Protein AF-0000000071819278 (afdb_homodimer)

Organism: Haloferax volcanii (strain ATCC 29605 / DSM 3757 / JCM 8879 / NBRC 14742 / NCIMB 2012 / VKM B-1768 / DS2) (NCBI:txid309800)

Solvent-accessible surface area (backbone atoms only — not comparable to full-atom values): 33261 Å² total; per-residue (Å²): 121,82,44,78,39,54,29,40,61,48,95,86,68,42,40,32,36,62,52,64,55,68,59,30,60,76,63,69,53,45,71,64,34,45,31,32,37,40,76,54,88,80,28,34,34,38,30,66,63,61,80,89,67,80,40,71,39,75,44,81,44,71,88,44,48,67,70,58,36,36,48,50,54,52,40,48,54,33,45,52,38,37,28,40,34,42,32,28,93,63,59,48,73,66,46,52,52,39,51,49,52,44,38,70,56,38,80,44,46,41,80,74,44,79,57,63,36,37,39,32,32,34,49,69,66,54,59,70,72,53,49,62,67,55,46,43,51,50,32,48,54,51,22,52,50,27,38,52,42,17,53,48,16,44,73,66,67,33,59,66,50,14,52,49,32,48,56,51,39,53,57,38,51,25,43,44,48,50,41,49,17,54,43,48,37,34,47,73,34,67,65,47,24,57,57,62,71,46,58,51,59,57,44,48,44,48,45,54,37,36,51,34,34,43,49,31,26,52,36,18,29,49,36,12,58,53,47,68,67,56,88,64,85,67,58,65,70,58,44,51,52,51,50,52,52,41,54,54,23,51,50,18,34,48,29,3,51,52,11,52,70,40,83,51,40,68,59,7,38,50,36,9,50,53,16,42,56,48,39,57,55,45,51,53,52,46,52,55,51,50,62,65,33,67,82,46,60,67,70,58,28,49,57,50,45,52,41,47,48,36,48,48,48,37,17,50,34,12,28,50,27,6,50,44,11,38,48,68,40,43,72,67,110,121,82,44,78,38,54,30,41,62,48,96,85,67,41,38,32,36,62,51,63,55,68,60,30,60,76,64,69,54,46,72,64,33,43,32,33,35,40,75,54,89,82,27,34,35,39,30,66,62,61,78,88,67,78,39,72,38,73,43,81,43,72,88,46,49,68,68,56,35,35,49,50,53,51,40,48,54,33,44,54,39,37,28,41,34,41,32,29,93,64,58,49,74,67,48,50,50,40,50,51,54,44,39,70,56,39,81,45,48,42,80,74,43,78,57,63,37,37,37,33,33,34,49,68,66,54,59,71,72,53,50,64,66,55,46,43,52,50,32,49,53,52,22,53,49,28,37,51,41,18,53,49,16,42,71,66,67,34,58,66,50,14,52,48,30,48,57,51,39,53,56,39,50,26,43,45,49,49,40,48,16,54,45,49,35,35,48,72,33,66,64,47,24,58,56,63,70,48,58,52,60,58,44,48,46,50,44,54,36,36,52,34,36,44,49,31,25,51,35,17,29,50,36,12,58,54,46,67,69,56,87,65,84,67,57,67,69,58,46,51,51,53,50,52,52,42,53,54,25,50,49,18,34,50,29,3,49,50,10,52,69,41,82,50,42,67,60,6,39,50,36,10,50,52,18,42,57,48,39,56,56,46,52,53,49,46,52,54,51,50,61,65,33,66,82,46,60,67,71,58,27,48,56,52,45,52,40,46,46,37,48,48,49,37,16,51,34,11,29,51,27,7,50,44,10,36,47,68,39,44,70,67,110

Foldseek 3Di:
DDDDWDWDDDPNPDIDTDDDPVVCVVQVNDVPFDWDWDDDVVDIDIGTDDDPDFFEDEDECAPPADPRLLVVLLVVLLLAGQKYKYFDPFQDPRSVVSNVVSQVLAPQKDWDDDDGTMTMIGGRDDVLPPQLLVLLVVLLVLLLVLLLQLLVCQQVVPLVSLVVLLVSLSVLVRSLSSLSSLLSVVVVDVVSVVSNVHDSLLSVLSNLLSVLSNLSSVLSNVSSVLSNVDPDHDDPVLSVLLNVLSVLLSQLLVLLSCLSPDPALVSSLVSLVVSLVSLVVSVVSLVVSLVVLPPDDPVVSVSSNSSSVSSSVSSVSSNSSSVSSNVVSDDDD/DDDDWDWDDDPNPDIDTDDDPVVCVVQVNDVPFDWDWDDDVVDIDIGTDDDPDFFEDEDECAPPADPRLLVVLLVVLLLQGQKYKYFDPFQDPRSVVSNVVSQVLAPQKDWDDDDGTMTMIGGRDDVLPPQLLVLLVVLLVLLLVLLLQLLVCQQVVPLVSLVVLLVSLSVLVRSLSSLSSLLSVVVVDVVSVVSNVHDSLLSVLSNLLSVLSNLSSVLSNVSSVLSNPDPDHDDPVLSVLLNVLSVLLSQLLVLLSCLSPDPALVSSLVSLVVSLVSLVVSVVSLVVSLVVLPPDDPVVSVSSNSSSVSSSVSSVSSNSSSVSSNVVSDDDD

Secondary structure (DSSP, 8-state):
--EEEE-EEETTTEEEEEEPHHHHHHTT--TT-EEEEEEETTEEEEEE----PPPEEEEE-TT--HHHHHHHHHHHHHHT-SEEEEE-SS--HHHHHHHHHHHHTSTTEEEEEE-SSEEEEEE---TTTS-HHHHHHHHHHHHHHHHHHHHHHHHHT-HHHHHHHHHHHHHHHHHHHHHHHHHHHHHH-HHHHHHHTS-HHHHHHHHHHHHHHHHHHHHHHHHHHHHTT--SPPPHHHHHHHHHHHHHHHHHHHHHHHHHH-SSHHHHHHHHHHHHHHHHHHHHHHHHHHHHHTTS-HHHHHHHHHHHHHHHHHHHHHHHHHHHHHHHHS---/--EEEE-EEETTTEEEEEEPHHHHHHTT--TT-EEEEEEETTEEEEEE----PPPEEEEE-TT--HHHHHHHHHHHHHHT-SEEEEE-SS--HHHHHHHHHHHHTSTTEEEEEE-SSEEEEEE---TTTS-HHHHHHHHHHHHHHHHHHHHHHHHHT-HHHHHHHHHHHHHHHHHHHHHHHHHHHHHH-HHHHHHHTS-HHHHHHHHHHHHHHHHHHHHHHHHHHHHTT--SPPPHHHHHHHHHHHHHHHHHHHHHHHHHH-SSHHHHHHHHHHHHHHHHHHHHHHHHHHHHHTTS-HHHHHHHHHHHHHHHHHHHHHHHHHHHHHHHHS---

Structure (mmCIF, N/CA/C/O backbone):
data_AF-0000000071819278-model_v1
#
loop_
_entity.id
_entity.type
_entity.pdbx_description
1 polymer 'PhoU domain protein'
#
loop_
_atom_site.group_PDB
_atom_site.id
_atom_site.type_symbol
_atom_site.label_atom_id
_atom_site.label_alt_id
_atom_site.label_comp_id
_atom_site.label_asym_id
_atom_site.label_entity_id
_atom_site.label_seq_id
_atom_site.pdbx_PDB_ins_code
_atom_site.Cartn_x
_atom_site.Cartn_y
_atom_site.Cartn_z
_atom_site.occupancy
_atom_site.B_iso_or_equiv
_atom_site.auth_seq_id
_atom_site.auth_comp_id
_atom_site.auth_asym_id
_atom_site.auth_atom_id
_atom_site.pdbx_PDB_model_num
ATOM 1 N N . MET A 1 1 ? 3.641 -30.484 0.168 1 66.44 1 MET A N 1
ATOM 2 C CA . MET A 1 1 ? 5.035 -30.875 -0.021 1 66.44 1 MET A CA 1
ATOM 3 C C . MET A 1 1 ? 5.375 -30.984 -1.504 1 66.44 1 MET A C 1
ATOM 5 O O . MET A 1 1 ? 4.508 -31.297 -2.322 1 66.44 1 MET A O 1
ATOM 9 N N . VAL A 1 2 ? 6.562 -30.547 -1.849 1 78.5 2 VAL A N 1
ATOM 10 C CA . VAL A 1 2 ? 7.051 -30.578 -3.225 1 78.5 2 VAL A CA 1
ATOM 11 C C . VAL A 1 2 ? 7.297 -32 -3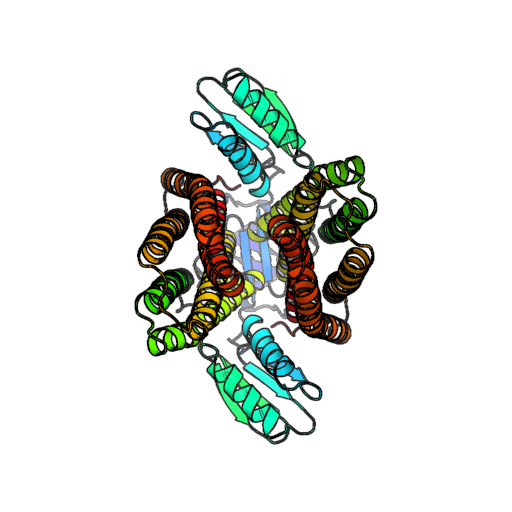.656 1 78.5 2 VAL A C 1
ATOM 13 O O . VAL A 1 2 ? 7.824 -32.812 -2.885 1 78.5 2 VAL A O 1
ATOM 16 N N . GLU A 1 3 ? 6.645 -32.438 -4.742 1 87.56 3 GLU A N 1
ATOM 17 C CA . GLU A 1 3 ? 6.855 -33.75 -5.312 1 87.56 3 GLU A CA 1
ATOM 18 C C . GLU A 1 3 ? 7.465 -33.656 -6.711 1 87.56 3 GLU A C 1
ATOM 20 O O . GLU A 1 3 ? 7.074 -32.812 -7.504 1 87.56 3 GLU A O 1
ATOM 25 N N . THR A 1 4 ? 8.469 -34.469 -6.926 1 90.75 4 THR A N 1
ATOM 26 C CA . THR A 1 4 ? 9.117 -34.5 -8.234 1 90.75 4 THR A CA 1
ATOM 27 C C . THR A 1 4 ? 8.656 -35.719 -9.039 1 90.75 4 THR A C 1
ATOM 29 O O . THR A 1 4 ? 8.516 -36.812 -8.492 1 90.75 4 THR A O 1
ATOM 32 N N . ARG A 1 5 ? 8.359 -35.469 -10.305 1 91.5 5 ARG A N 1
ATOM 33 C CA . ARG A 1 5 ? 7.938 -36.531 -11.203 1 91.5 5 ARG A CA 1
ATOM 34 C C . ARG A 1 5 ? 8.672 -36.438 -12.539 1 91.5 5 ARG A C 1
ATOM 36 O O . ARG A 1 5 ? 9.141 -35.375 -12.93 1 91.5 5 ARG A O 1
ATOM 43 N N . LYS A 1 6 ? 8.766 -37.562 -13.18 1 93 6 LYS A N 1
ATOM 44 C CA . LYS A 1 6 ? 9.383 -37.594 -14.508 1 93 6 LYS A CA 1
ATOM 45 C C . LYS A 1 6 ? 8.32 -37.562 -15.602 1 93 6 LYS A C 1
ATOM 47 O O . LYS A 1 6 ? 7.281 -38.219 -15.492 1 93 6 LYS A O 1
ATOM 52 N N . VAL A 1 7 ? 8.68 -36.781 -16.547 1 93.75 7 VAL A N 1
ATOM 53 C CA . VAL A 1 7 ? 7.785 -36.688 -17.703 1 93.75 7 VAL A CA 1
ATOM 54 C C . VAL A 1 7 ? 8.008 -37.875 -18.625 1 93.75 7 VAL A C 1
ATOM 56 O O . VAL A 1 7 ? 9.148 -38.281 -18.859 1 93.75 7 VAL A O 1
ATOM 59 N N . GLN A 1 8 ? 6.91 -38.344 -19.062 1 92.12 8 GLN A N 1
ATOM 60 C CA . GLN A 1 8 ? 6.953 -39.438 -20.047 1 92.12 8 GLN A CA 1
ATOM 61 C C . GLN A 1 8 ? 6.422 -38.969 -21.391 1 92.12 8 GLN A C 1
ATOM 63 O O . GLN A 1 8 ? 5.574 -38.062 -21.453 1 92.12 8 GLN A O 1
ATOM 68 N N . VAL A 1 9 ? 7.055 -39.406 -22.422 1 90.44 9 VAL A N 1
ATOM 69 C CA . VAL A 1 9 ? 6.586 -39.062 -23.766 1 90.44 9 VAL A CA 1
ATOM 70 C C . VAL A 1 9 ? 6.039 -40.312 -24.453 1 90.44 9 VAL A C 1
ATOM 72 O O . VAL A 1 9 ? 6.727 -41.344 -24.531 1 90.44 9 VAL A O 1
ATOM 75 N N . THR A 1 10 ? 4.766 -40.188 -24.781 1 83 10 THR A N 1
ATOM 76 C CA . THR A 1 10 ? 4.117 -41.281 -25.484 1 83 10 THR A CA 1
ATOM 77 C C . THR A 1 10 ? 3.818 -40.906 -26.938 1 83 10 THR A C 1
ATOM 79 O O . THR A 1 10 ? 3.299 -39.812 -27.203 1 83 10 THR A O 1
ATOM 82 N N . GLY A 1 11 ? 3.971 -41.906 -27.953 1 81.19 11 GLY A N 1
ATOM 83 C CA . GLY A 1 11 ? 3.691 -41.719 -29.359 1 81.19 11 GLY A CA 1
ATOM 84 C C . GLY A 1 11 ? 4.516 -40.594 -29.984 1 81.19 11 GLY A C 1
ATOM 85 O O . GLY A 1 11 ? 4.117 -40 -30.984 1 81.19 11 GLY A O 1
ATOM 86 N N . GLY A 1 12 ? 5.453 -40.156 -29.344 1 77.06 12 GLY A N 1
ATOM 87 C CA . GLY A 1 12 ? 6.406 -39.188 -29.859 1 77.06 12 GLY A CA 1
ATOM 88 C C . GLY A 1 12 ? 5.941 -37.75 -29.688 1 77.06 12 GLY A C 1
ATOM 89 O O . GLY A 1 12 ? 6.711 -36.812 -29.922 1 77.06 12 GLY A O 1
ATOM 90 N N . SER A 1 13 ? 4.719 -37.594 -29.266 1 85 13 SER A N 1
ATOM 91 C CA . SER A 1 13 ? 4.273 -36.219 -29.297 1 85 13 SER A CA 1
ATOM 92 C C . SER A 1 13 ? 3.467 -35.875 -28.047 1 85 13 SER A C 1
ATOM 94 O O . SER A 1 13 ? 3.137 -34.688 -27.812 1 85 13 SER A O 1
ATOM 96 N N . THR A 1 14 ? 3.121 -36.844 -27.25 1 88.5 14 THR A N 1
ATOM 97 C CA . THR A 1 14 ? 2.295 -36.562 -26.078 1 88.5 14 THR A CA 1
ATOM 98 C C . THR A 1 14 ? 3.121 -36.656 -24.797 1 88.5 14 THR A C 1
ATOM 100 O O . THR A 1 14 ? 3.699 -37.719 -24.5 1 88.5 14 THR A O 1
ATOM 103 N N . TYR A 1 15 ? 3.211 -35.531 -24.094 1 93.06 15 TYR A N 1
ATOM 104 C CA . TYR A 1 15 ? 3.902 -35.469 -22.812 1 93.06 15 TYR A CA 1
ATOM 105 C C . TYR A 1 15 ? 2.947 -35.781 -21.656 1 93.06 15 TYR A C 1
ATOM 107 O O . TYR A 1 15 ? 1.896 -35.156 -21.531 1 93.06 15 TYR A O 1
ATOM 115 N N . THR A 1 16 ? 3.229 -36.781 -20.859 1 93.62 16 THR A N 1
ATOM 116 C CA . THR A 1 16 ? 2.375 -37.125 -19.734 1 93.62 16 THR A CA 1
ATOM 117 C C . THR A 1 16 ? 3.168 -37.094 -18.422 1 93.62 16 THR A C 1
ATOM 119 O O . THR A 1 16 ? 4.383 -37.312 -18.422 1 93.62 16 THR A O 1
ATOM 122 N N . VAL A 1 17 ? 2.502 -36.75 -17.391 1 92.94 17 VAL A N 1
ATOM 123 C CA . VAL A 1 17 ? 3.129 -36.719 -16.078 1 92.94 17 VAL A CA 1
ATOM 124 C C . VAL A 1 17 ? 2.146 -37.25 -15.031 1 92.94 17 VAL A C 1
ATOM 126 O O . VAL A 1 17 ? 0.931 -37.125 -15.195 1 92.94 17 VAL A O 1
ATOM 129 N N . SER A 1 18 ? 2.643 -37.938 -14.07 1 93.44 18 SER A N 1
ATOM 130 C CA . SER A 1 18 ? 1.815 -38.406 -12.969 1 93.44 18 SER A CA 1
ATOM 131 C C . SER A 1 18 ? 1.56 -37.312 -11.953 1 93.44 18 SER A C 1
ATOM 133 O O . SER A 1 18 ? 2.48 -36.594 -11.562 1 93.44 18 SER A O 1
ATOM 135 N N . ILE A 1 19 ? 0.349 -37.125 -11.586 1 92.75 19 ILE A N 1
ATOM 136 C CA . ILE A 1 19 ? -0.025 -36.125 -10.594 1 92.75 19 ILE A CA 1
ATOM 137 C C . ILE A 1 19 ? 0.089 -36.719 -9.188 1 92.75 19 ILE A C 1
ATOM 139 O O . ILE A 1 19 ? -0.103 -37.938 -9 1 92.75 19 ILE A O 1
ATOM 143 N N . PRO A 1 20 ? 0.425 -35.875 -8.219 1 91.81 20 PRO A N 1
ATOM 144 C CA . PRO A 1 20 ? 0.472 -36.375 -6.844 1 91.81 20 PRO A CA 1
ATOM 145 C C . PRO A 1 20 ? -0.86 -36.969 -6.383 1 91.81 20 PRO A C 1
ATOM 147 O O . PRO A 1 20 ? -1.895 -36.281 -6.465 1 91.81 20 PRO A O 1
ATOM 150 N N . LYS A 1 21 ? -0.788 -38.156 -5.828 1 89.81 21 LYS A N 1
ATOM 151 C CA . LYS A 1 21 ? -1.989 -38.906 -5.457 1 89.81 21 LYS A CA 1
ATOM 152 C C . LYS A 1 21 ? -2.771 -38.188 -4.367 1 89.81 21 LYS A C 1
ATOM 154 O O . LYS A 1 21 ? -4 -38.094 -4.43 1 89.81 21 LYS A O 1
ATOM 159 N N . ASP A 1 22 ? -2.059 -37.688 -3.393 1 90.06 22 ASP A N 1
ATOM 160 C CA . ASP A 1 22 ? -2.715 -37.031 -2.281 1 90.06 22 ASP A CA 1
ATOM 161 C C . ASP A 1 22 ? -3.512 -35.812 -2.768 1 90.06 22 ASP A C 1
ATOM 163 O O . ASP A 1 22 ? -4.637 -35.594 -2.32 1 90.06 22 ASP A O 1
ATOM 167 N N . TRP A 1 23 ? -2.945 -35.062 -3.652 1 90.25 23 TRP A N 1
ATOM 168 C CA . TRP A 1 23 ? -3.658 -33.906 -4.203 1 90.25 23 TRP A CA 1
ATOM 169 C C . TRP A 1 23 ? -4.895 -34.344 -4.977 1 90.25 23 TRP A C 1
ATOM 171 O O . TRP A 1 23 ? -5.965 -33.75 -4.844 1 90.25 23 TRP A O 1
ATOM 181 N N . ALA A 1 24 ? -4.77 -35.406 -5.777 1 90.5 24 ALA A N 1
ATOM 182 C CA . ALA A 1 24 ? -5.883 -35.906 -6.57 1 90.5 24 ALA A CA 1
ATOM 183 C C . ALA A 1 24 ? -7.039 -36.344 -5.676 1 90.5 24 ALA A C 1
ATOM 185 O O . ALA A 1 24 ? -8.195 -36 -5.926 1 90.5 24 ALA A O 1
ATOM 186 N N . THR A 1 25 ? -6.684 -37 -4.652 1 89.94 25 THR A N 1
ATOM 187 C CA . THR A 1 25 ? -7.688 -37.5 -3.715 1 89.94 25 THR A CA 1
ATOM 188 C C . THR A 1 25 ? -8.375 -36.312 -3.01 1 89.94 25 THR A C 1
ATOM 190 O O . THR A 1 25 ? -9.609 -36.281 -2.91 1 89.94 25 THR A O 1
ATOM 193 N N . ASP A 1 26 ? -7.586 -35.406 -2.602 1 89.69 26 ASP A N 1
ATOM 194 C CA . ASP A 1 26 ? -8.094 -34.281 -1.841 1 89.69 26 ASP A CA 1
ATOM 195 C C . ASP A 1 26 ? -9.008 -33.406 -2.699 1 89.69 26 ASP A C 1
ATOM 197 O O . ASP A 1 26 ? -9.891 -32.719 -2.178 1 89.69 26 ASP A O 1
ATOM 201 N N . ASN A 1 27 ? -8.82 -33.5 -4.043 1 88.75 27 ASN A N 1
ATOM 202 C CA . ASN A 1 27 ? -9.578 -32.625 -4.918 1 88.75 27 ASN A CA 1
ATOM 203 C C . ASN A 1 27 ? -10.578 -33.406 -5.773 1 88.75 27 ASN A C 1
ATOM 205 O O . ASN A 1 27 ? -11.086 -32.875 -6.766 1 88.75 27 ASN A O 1
ATOM 209 N N . GLY A 1 28 ? -10.734 -34.625 -5.422 1 88.19 28 GLY A N 1
ATOM 210 C CA . GLY A 1 28 ? -11.75 -35.438 -6.059 1 88.19 28 GLY A CA 1
ATOM 211 C C . GLY A 1 28 ? -11.438 -35.75 -7.512 1 88.19 28 GLY A C 1
ATOM 212 O O . GLY A 1 28 ? -12.344 -35.812 -8.344 1 88.19 28 GLY A O 1
ATOM 213 N N . VAL A 1 29 ? -10.227 -35.812 -7.844 1 89.88 29 VAL A N 1
ATOM 214 C CA . VAL A 1 29 ? -9.812 -36.125 -9.211 1 89.88 29 VAL A CA 1
ATOM 215 C C . VAL A 1 29 ? -9.797 -37.625 -9.406 1 89.88 29 VAL A C 1
ATOM 217 O O . VAL A 1 29 ? -9.227 -38.375 -8.602 1 89.88 29 VAL A O 1
ATOM 220 N N . SER A 1 30 ? -10.578 -38.031 -10.336 1 89.56 30 SER A N 1
ATOM 221 C CA . SER A 1 30 ? -10.648 -39.438 -10.672 1 89.56 30 SER A CA 1
ATOM 222 C C . SER A 1 30 ? -10.477 -39.688 -12.172 1 89.56 30 SER A C 1
ATOM 224 O O . SER A 1 30 ? -10.227 -38.719 -12.914 1 89.56 30 SER A O 1
ATOM 226 N N . ALA A 1 31 ? -10.477 -40.969 -12.531 1 89.5 31 ALA A N 1
ATOM 227 C CA . ALA A 1 31 ? -10.383 -41.281 -13.953 1 89.5 31 ALA A CA 1
ATOM 228 C C . ALA A 1 31 ? -11.477 -40.562 -14.742 1 89.5 31 ALA A C 1
ATOM 230 O O . ALA A 1 31 ? -12.656 -40.656 -14.383 1 89.5 31 ALA A O 1
ATOM 231 N N . GLY A 1 32 ? -11.031 -39.844 -15.766 1 91 32 GLY A N 1
ATOM 232 C CA . GLY A 1 32 ? -11.992 -39.125 -16.594 1 91 32 GLY A CA 1
ATOM 233 C C . GLY A 1 32 ? -12.234 -37.719 -16.156 1 91 32 GLY A C 1
ATOM 234 O O . GLY A 1 32 ? -12.836 -36.906 -16.891 1 91 32 GLY A O 1
ATOM 235 N N . SER A 1 33 ? -11.766 -37.406 -14.938 1 91.19 33 SER A N 1
ATOM 236 C CA . SER A 1 33 ? -11.883 -36.031 -14.492 1 91.19 33 SER A CA 1
ATOM 237 C C . SER A 1 33 ? -11.172 -35.062 -15.453 1 91.19 33 SER A C 1
ATOM 239 O O . SER A 1 33 ? -10.117 -35.406 -16 1 91.19 33 SER A O 1
ATOM 241 N N . GLU A 1 34 ? -11.836 -33.969 -15.633 1 92.94 34 GLU A N 1
ATOM 242 C CA . GLU A 1 34 ? -11.211 -32.969 -16.469 1 92.94 34 GLU A CA 1
ATOM 243 C C . GLU A 1 34 ? -10.43 -31.938 -15.633 1 92.94 34 GLU A C 1
ATOM 245 O O . GLU A 1 34 ? -10.898 -31.516 -14.586 1 92.94 34 GLU A O 1
ATOM 250 N N . VAL A 1 35 ? -9.172 -31.75 -16.094 1 91.94 35 VAL A N 1
ATOM 251 C CA . VAL A 1 35 ? -8.344 -30.719 -15.453 1 91.94 35 VAL A CA 1
ATOM 252 C C . VAL A 1 35 ? -7.992 -29.641 -16.469 1 91.94 35 VAL A C 1
ATOM 254 O O . VAL A 1 35 ? -7.949 -29.891 -17.672 1 91.94 35 VAL A O 1
ATOM 257 N N . GLU A 1 36 ? -7.855 -28.422 -15.93 1 90.69 36 GLU A N 1
ATOM 258 C CA . GLU A 1 36 ? -7.48 -27.281 -16.75 1 90.69 36 GLU A CA 1
ATOM 259 C C . GLU A 1 36 ? -6.055 -26.828 -16.438 1 90.69 36 GLU A C 1
ATOM 261 O O . GLU A 1 36 ? -5.629 -26.828 -15.289 1 90.69 36 GLU A O 1
ATOM 266 N N . PHE A 1 37 ? -5.328 -26.531 -17.578 1 90.12 37 PHE A N 1
ATOM 267 C CA . PHE A 1 37 ? -3.967 -26.016 -17.453 1 90.12 37 PHE A CA 1
ATOM 268 C C . PHE A 1 37 ? -3.912 -24.531 -17.766 1 90.12 37 PHE A C 1
ATOM 270 O O . PHE A 1 37 ? -4.516 -24.078 -18.734 1 90.12 37 PHE A O 1
ATOM 277 N N . TYR A 1 38 ? -3.248 -23.797 -16.859 1 85.75 38 TYR A N 1
ATOM 278 C CA . TYR A 1 38 ? -2.965 -22.391 -17.062 1 85.75 38 TYR A CA 1
ATOM 279 C C . TYR A 1 38 ? -1.464 -22.125 -17.062 1 85.75 38 TYR A C 1
ATOM 281 O O . TYR A 1 38 ? -0.785 -22.422 -16.062 1 85.75 38 TYR A O 1
ATOM 289 N N . PRO A 1 39 ? -0.92 -21.625 -18.188 1 82.75 39 PRO A N 1
ATOM 290 C CA . PRO A 1 39 ? 0.504 -21.297 -18.156 1 82.75 39 PRO A CA 1
ATOM 291 C C . PRO A 1 39 ? 0.784 -20 -17.391 1 82.75 39 PRO A C 1
ATOM 293 O O . PRO A 1 39 ? -0 -19.047 -17.453 1 82.75 39 PRO A O 1
ATOM 296 N N . GLU A 1 40 ? 1.727 -19.984 -16.578 1 77.5 40 GLU A N 1
ATOM 297 C CA . GLU A 1 40 ? 2.256 -18.812 -15.883 1 77.5 40 GLU A CA 1
ATOM 298 C C . GLU A 1 40 ? 3.781 -18.812 -15.883 1 77.5 40 GLU A C 1
ATOM 300 O O . GLU A 1 40 ? 4.406 -19.422 -15.016 1 77.5 40 GLU A O 1
ATOM 305 N N . GLY A 1 41 ? 4.406 -18.031 -16.766 1 74.94 41 GLY A N 1
ATOM 306 C CA . GLY A 1 41 ? 5.848 -18.094 -16.938 1 74.94 41 GLY A CA 1
ATOM 307 C C . GLY A 1 41 ? 6.34 -19.469 -17.328 1 74.94 41 GLY A C 1
ATOM 308 O O . GLY A 1 41 ? 5.855 -20.062 -18.297 1 74.94 41 GLY A O 1
ATOM 309 N N . ASP A 1 42 ? 7.242 -19.953 -16.40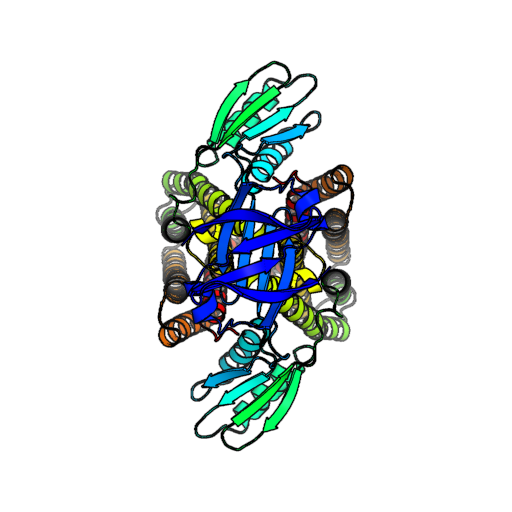6 1 78.94 42 ASP A N 1
ATOM 310 C CA . ASP A 1 42 ? 7.809 -21.266 -16.719 1 78.94 42 ASP A CA 1
ATOM 311 C C . ASP A 1 42 ? 7.016 -22.375 -16.031 1 78.94 42 ASP A C 1
ATOM 313 O O . ASP A 1 42 ? 7.387 -23.547 -16.094 1 78.94 42 ASP A O 1
ATOM 317 N N . SER A 1 43 ? 5.859 -21.922 -15.484 1 84.56 43 SER A N 1
ATOM 318 C CA . SER A 1 43 ? 5.098 -22.891 -14.703 1 84.56 43 SER A CA 1
ATOM 319 C C . SER A 1 43 ? 3.711 -23.125 -15.297 1 84.56 43 SER A C 1
ATOM 321 O O . SER A 1 43 ? 3.262 -22.344 -16.141 1 84.56 43 SER A O 1
ATOM 323 N N . LEU A 1 44 ? 3.17 -24.297 -14.969 1 88.62 44 LEU A N 1
ATOM 324 C CA . LEU A 1 44 ? 1.794 -24.625 -15.32 1 88.62 44 LEU A CA 1
ATOM 325 C C . LEU A 1 44 ? 0.937 -24.797 -14.07 1 88.62 44 LEU A C 1
ATOM 327 O O . LEU A 1 44 ? 1.37 -25.422 -13.102 1 88.62 44 LEU A O 1
ATOM 331 N N . PHE A 1 45 ? -0.17 -24.141 -14.219 1 87.88 45 PHE A N 1
ATOM 332 C CA . PHE A 1 45 ? -1.168 -24.344 -13.172 1 87.88 45 PHE A CA 1
ATOM 333 C C . PHE A 1 45 ? -2.221 -25.359 -13.625 1 87.88 45 PHE A C 1
ATOM 335 O O . PHE A 1 45 ? -2.732 -25.266 -14.742 1 87.88 45 PHE A O 1
ATOM 342 N N . LEU A 1 46 ? -2.398 -26.359 -12.789 1 90.38 46 LEU A N 1
ATOM 343 C CA . LEU A 1 46 ? -3.387 -27.406 -13.039 1 90.38 46 LEU A CA 1
ATOM 344 C C . LEU A 1 46 ? -4.516 -27.328 -12.016 1 90.38 46 LEU A C 1
ATOM 346 O O . LEU A 1 46 ? -4.266 -27.266 -10.812 1 90.38 46 LEU A O 1
ATOM 350 N N . THR A 1 47 ? -5.773 -27.188 -12.477 1 88.94 47 THR A N 1
ATOM 351 C CA . THR A 1 47 ? -6.926 -27.156 -11.586 1 88.94 47 THR A CA 1
ATOM 352 C C . THR A 1 47 ? -8.039 -28.078 -12.109 1 88.94 47 THR A C 1
ATOM 354 O O . THR A 1 47 ? -8.234 -28.188 -13.32 1 88.94 47 THR A O 1
ATOM 357 N N . PRO A 1 48 ? -8.648 -28.891 -11.188 1 88.69 48 PRO A N 1
ATOM 358 C CA . PRO A 1 48 ? -9.812 -29.656 -11.648 1 88.69 48 PRO A CA 1
ATOM 359 C C . PRO A 1 48 ? -10.914 -28.766 -12.234 1 88.69 48 PRO A C 1
ATOM 361 O O . PRO A 1 48 ? -11.148 -27.656 -11.734 1 88.69 48 PRO A O 1
ATOM 364 N N . ARG A 1 49 ? -11.383 -29.234 -13.453 1 84.25 49 ARG A N 1
ATOM 365 C CA . ARG A 1 49 ? -12.5 -28.484 -14.031 1 84.25 49 ARG A CA 1
ATOM 366 C C . ARG A 1 49 ? -13.758 -28.641 -13.18 1 84.25 49 ARG A C 1
ATOM 368 O O . ARG A 1 49 ? -14.141 -29.766 -12.836 1 84.25 49 ARG A O 1
ATOM 375 N N . SER A 1 50 ? -14.023 -27.641 -12.445 1 71.06 50 SER A N 1
ATOM 376 C CA . SER A 1 50 ? -15.258 -27.703 -11.68 1 71.06 50 SER A CA 1
ATOM 377 C C . SER A 1 50 ? -16.375 -26.891 -12.344 1 71.06 50 SER A C 1
ATOM 379 O O . SER A 1 50 ? -16.094 -25.938 -13.07 1 71.06 50 SER A O 1
ATOM 381 N N . GLU A 1 51 ? -17.562 -27.594 -12.578 1 63.88 51 GLU A N 1
ATOM 382 C CA . GLU A 1 51 ? -18.703 -26.797 -13.008 1 63.88 51 GLU A CA 1
ATOM 383 C C . GLU A 1 51 ? -18.781 -25.484 -12.219 1 63.88 51 GLU A C 1
ATOM 385 O O . GLU A 1 51 ? -18.406 -25.438 -11.047 1 63.88 51 GLU A O 1
ATOM 390 N N . GLU A 1 52 ? -18.75 -24.375 -13.023 1 59.62 52 GLU A N 1
ATOM 391 C CA . GLU A 1 52 ? -18.75 -23.016 -12.492 1 59.62 52 GLU A CA 1
ATOM 392 C C . GLU A 1 52 ? -19.641 -22.906 -11.266 1 59.62 52 GLU A C 1
ATOM 394 O O . GLU A 1 52 ? -20.875 -22.906 -11.383 1 59.62 52 GLU A O 1
ATOM 399 N N . GLU A 1 53 ? -19.188 -23.469 -10.078 1 68.81 53 GLU A N 1
ATOM 400 C CA . GLU A 1 53 ? -20.031 -23.156 -8.93 1 68.81 53 GLU A CA 1
ATOM 401 C C . GLU A 1 53 ? -19.688 -21.797 -8.328 1 68.81 53 GLU A C 1
ATOM 403 O O . GLU A 1 53 ? -18.516 -21.469 -8.156 1 68.81 53 GLU A O 1
ATOM 408 N N . ARG A 1 54 ? -20.734 -20.938 -8.289 1 84.44 54 ARG A N 1
ATOM 409 C CA . ARG A 1 54 ? -20.672 -19.641 -7.645 1 84.44 54 ARG A CA 1
ATOM 410 C C . ARG A 1 54 ? -20.188 -19.766 -6.203 1 84.44 54 ARG A C 1
ATOM 412 O O . ARG A 1 54 ? -20.672 -20.625 -5.453 1 84.44 54 ARG A O 1
ATOM 419 N N . THR A 1 55 ? -19.125 -19.078 -5.863 1 89.38 55 THR A N 1
ATOM 420 C CA . THR A 1 55 ? -18.609 -19.094 -4.5 1 89.38 55 THR A CA 1
ATOM 421 C C . THR A 1 55 ? -19.516 -18.266 -3.58 1 89.38 55 THR A C 1
ATOM 423 O O . THR A 1 55 ? -19.922 -17.156 -3.934 1 89.38 55 THR A O 1
ATOM 426 N N . GLU A 1 56 ? -19.875 -18.828 -2.43 1 93.88 56 GLU A N 1
ATOM 427 C CA . GLU A 1 56 ? -20.719 -18.141 -1.461 1 93.88 56 GLU A CA 1
ATOM 428 C C . GLU A 1 56 ? -20 -17.953 -0.129 1 93.88 56 GLU A C 1
ATOM 430 O O . GLU A 1 56 ? -19.312 -18.875 0.334 1 93.88 56 GLU A O 1
ATOM 435 N N . GLY A 1 57 ? -20.031 -16.719 0.373 1 95.56 57 GLY A N 1
ATOM 436 C CA . GLY A 1 57 ? -19.547 -16.422 1.709 1 95.56 57 GLY A CA 1
ATOM 437 C C . GLY A 1 57 ? -20.625 -15.922 2.648 1 95.56 57 GLY A C 1
ATOM 438 O O . GLY A 1 57 ? -21.5 -15.164 2.238 1 95.56 57 GLY A O 1
ATOM 439 N N . THR A 1 58 ? -20.547 -16.406 3.877 1 96.62 58 THR A N 1
ATOM 440 C CA . THR A 1 58 ? -21.531 -15.992 4.871 1 96.62 58 THR A CA 1
ATOM 441 C C . THR A 1 58 ? -20.859 -15.242 6.016 1 96.62 58 THR A C 1
ATOM 443 O O . THR A 1 58 ? -19.766 -15.625 6.457 1 96.62 58 THR A O 1
ATOM 446 N N . LEU A 1 59 ? -21.484 -14.203 6.477 1 96.12 59 LEU A N 1
ATOM 447 C CA . LEU A 1 59 ? -20.984 -13.414 7.598 1 96.12 59 LEU A CA 1
ATOM 448 C C . LEU A 1 59 ? -22.094 -13.172 8.625 1 96.12 59 LEU A C 1
ATOM 450 O O . LEU A 1 59 ? -23.203 -12.766 8.266 1 96.12 59 LEU A O 1
ATOM 454 N N . ASP A 1 60 ? -21.797 -13.5 9.852 1 95.81 60 ASP A N 1
ATOM 455 C CA . ASP A 1 60 ? -22.703 -13.164 10.945 1 95.81 60 ASP A CA 1
ATOM 456 C C . ASP A 1 60 ? -22.625 -11.672 11.289 1 95.81 60 ASP A C 1
ATOM 458 O O . ASP A 1 60 ? -21.562 -11.18 11.68 1 95.81 60 ASP A O 1
ATOM 462 N N . ILE A 1 61 ? -23.766 -10.977 11.227 1 96.44 61 ILE A N 1
ATOM 463 C CA . ILE A 1 61 ? -23.719 -9.523 11.414 1 96.44 61 ILE A CA 1
ATOM 464 C C . ILE A 1 61 ? -24.5 -9.141 12.664 1 96.44 61 ILE A C 1
ATOM 466 O O . ILE A 1 61 ? -24.906 -7.984 12.812 1 96.44 61 ILE A O 1
ATOM 470 N N . ALA A 1 62 ? -24.703 -10.086 13.562 1 94.62 62 ALA A N 1
ATOM 471 C CA . ALA A 1 62 ? -25.562 -9.883 14.727 1 94.62 62 ALA A CA 1
ATOM 472 C C . ALA A 1 62 ? -25.109 -8.68 15.539 1 94.62 62 ALA A C 1
ATOM 474 O O . ALA A 1 62 ? -25.922 -7.926 16.062 1 94.62 62 ALA A O 1
ATOM 475 N N . THR A 1 63 ? -23.875 -8.43 15.633 1 91.5 63 THR A N 1
ATOM 476 C CA . THR A 1 63 ? -23.359 -7.379 16.516 1 91.5 63 THR A CA 1
ATOM 477 C C . THR A 1 63 ? -22.828 -6.207 15.695 1 91.5 63 THR A C 1
ATOM 479 O O . THR A 1 63 ? -22.141 -5.332 16.234 1 91.5 63 THR A O 1
ATOM 482 N N . LEU A 1 64 ? -23.062 -6.188 14.391 1 93.94 64 LEU A N 1
ATOM 483 C CA . LEU A 1 64 ? -22.484 -5.152 13.539 1 93.94 64 LEU A CA 1
ATOM 484 C C . LEU A 1 64 ? -23.531 -4.098 13.188 1 93.94 64 LEU A C 1
ATOM 486 O O . LEU A 1 64 ? -24.672 -4.434 12.852 1 93.94 64 LEU A O 1
ATOM 490 N N . GLU A 1 65 ? -23.125 -2.863 13.352 1 93.75 65 GLU A N 1
ATOM 491 C CA . GLU A 1 65 ? -24 -1.754 12.992 1 93.75 65 GLU A CA 1
ATOM 492 C C . GLU A 1 65 ? -23.203 -0.593 12.398 1 93.75 65 GLU A C 1
ATOM 494 O O . GLU A 1 65 ? -21.969 -0.546 12.516 1 93.75 65 GLU A O 1
ATOM 499 N N . GLY A 1 66 ? -23.922 0.208 11.719 1 93.56 66 GLY A N 1
ATOM 500 C CA . GLY A 1 66 ? -23.344 1.437 11.203 1 93.56 66 GLY A CA 1
ATOM 501 C C . GLY A 1 66 ? -22.062 1.207 10.406 1 93.56 66 GLY A C 1
ATOM 502 O O . GLY A 1 66 ? -22.031 0.379 9.5 1 93.56 66 GLY A O 1
ATOM 503 N N . ASP A 1 67 ? -21.016 1.839 10.812 1 91.88 67 ASP A N 1
ATOM 504 C CA . ASP A 1 67 ? -19.75 1.836 10.07 1 91.88 67 ASP A CA 1
ATOM 505 C C . ASP A 1 67 ? -19.109 0.448 10.078 1 91.88 67 ASP A C 1
ATOM 507 O O . ASP A 1 67 ? -18.484 0.05 9.102 1 91.88 67 ASP A O 1
ATOM 511 N N . GLU A 1 68 ? -19.328 -0.222 11.18 1 92.81 68 GLU A N 1
ATOM 512 C CA . GLU A 1 68 ? -18.766 -1.567 11.258 1 92.81 68 GLU A CA 1
ATOM 513 C C . GLU A 1 68 ? -19.422 -2.498 10.234 1 92.81 68 GLU A C 1
ATOM 515 O O . GLU A 1 68 ? -18.734 -3.311 9.602 1 92.81 68 GLU A O 1
ATOM 520 N N . LEU A 1 69 ? -20.719 -2.352 10.133 1 96.12 69 LEU A N 1
ATOM 521 C CA . LEU A 1 69 ? -21.453 -3.182 9.18 1 96.12 69 LEU A CA 1
ATOM 522 C C . LEU A 1 69 ? -21.078 -2.814 7.746 1 96.12 69 LEU A C 1
ATOM 524 O O . LEU A 1 69 ? -20.859 -3.697 6.91 1 96.12 69 LEU A O 1
ATOM 528 N N . THR A 1 70 ? -20.969 -1.563 7.445 1 96.06 70 THR A N 1
ATOM 529 C CA . THR A 1 70 ? -20.531 -1.109 6.129 1 96.06 70 THR A CA 1
ATOM 530 C C . THR A 1 70 ? -19.172 -1.7 5.773 1 96.06 70 THR A C 1
ATOM 532 O O . THR A 1 70 ? -18.984 -2.232 4.68 1 96.06 70 THR A O 1
ATOM 535 N N . ARG A 1 71 ? -18.281 -1.641 6.703 1 94.19 71 ARG A N 1
ATOM 536 C CA . ARG A 1 71 ? -16.938 -2.17 6.496 1 94.19 71 ARG A CA 1
ATOM 537 C C . ARG A 1 71 ? -16.969 -3.674 6.246 1 94.19 71 ARG A C 1
ATOM 539 O O . ARG A 1 71 ? -16.203 -4.191 5.43 1 94.19 71 ARG A O 1
ATOM 546 N N . ALA A 1 72 ? -17.797 -4.316 6.984 1 95.31 72 ALA A N 1
ATOM 547 C CA . ALA A 1 72 ? -17.922 -5.762 6.82 1 95.31 72 ALA A CA 1
ATOM 548 C C . ALA A 1 72 ? -18.375 -6.117 5.406 1 95.31 72 ALA A C 1
ATOM 550 O O . ALA A 1 72 ? -17.844 -7.047 4.793 1 95.31 72 ALA A O 1
ATOM 551 N N . VAL A 1 73 ? -19.359 -5.371 4.926 1 96.75 73 VAL A N 1
ATOM 552 C CA . VAL A 1 73 ? -19.844 -5.609 3.574 1 96.75 73 VAL A CA 1
ATOM 553 C C . VAL A 1 73 ? -18.734 -5.363 2.564 1 96.75 73 VAL A C 1
ATOM 555 O O . VAL A 1 73 ? -18.516 -6.176 1.662 1 96.75 73 VAL A O 1
ATOM 558 N N . MET A 1 74 ? -18.016 -4.32 2.73 1 96.38 74 MET A N 1
ATOM 559 C CA . MET A 1 74 ? -16.922 -3.977 1.832 1 96.38 74 MET A CA 1
ATOM 560 C C . MET A 1 74 ? -15.828 -5.039 1.875 1 96.38 74 MET A C 1
ATOM 562 O O . MET A 1 74 ? -15.258 -5.391 0.842 1 96.38 74 MET A O 1
ATOM 566 N N . THR A 1 75 ? -15.562 -5.504 3.057 1 96.5 75 THR A N 1
ATOM 567 C CA . THR A 1 75 ? -14.547 -6.535 3.242 1 96.5 75 THR A CA 1
ATOM 568 C C . THR A 1 75 ? -14.938 -7.816 2.508 1 96.5 75 THR A C 1
ATOM 570 O O . THR A 1 75 ? -14.102 -8.43 1.843 1 96.5 75 THR A O 1
ATOM 573 N N . MET A 1 76 ? -16.219 -8.188 2.588 1 96.75 76 MET A N 1
ATOM 574 C CA . MET A 1 76 ? -16.703 -9.375 1.884 1 96.75 76 MET A CA 1
ATOM 575 C C . MET A 1 76 ? -16.641 -9.172 0.374 1 96.75 76 MET A C 1
ATOM 577 O O . MET A 1 76 ? -16.328 -10.102 -0.368 1 96.75 76 MET A O 1
ATOM 581 N N . TYR A 1 77 ? -16.922 -7.977 -0.022 1 96.19 77 TYR A N 1
ATOM 582 C CA . TYR A 1 77 ? -16.828 -7.629 -1.436 1 96.19 77 TYR A CA 1
ATOM 583 C C . TYR A 1 77 ? -15.414 -7.84 -1.956 1 96.19 77 TYR A C 1
ATOM 585 O O . TYR A 1 77 ? -15.219 -8.492 -2.982 1 96.19 77 TYR A O 1
ATOM 593 N N . VAL A 1 78 ? -14.422 -7.398 -1.261 1 95.88 78 VAL A N 1
ATOM 594 C CA . VAL A 1 78 ? -13.023 -7.457 -1.671 1 95.88 78 VAL A CA 1
ATOM 595 C C . VAL A 1 78 ? -12.523 -8.898 -1.621 1 95.88 78 VAL A C 1
ATOM 597 O O . VAL A 1 78 ? -11.664 -9.297 -2.404 1 95.88 78 VAL A O 1
ATOM 600 N N . SER A 1 79 ? -13.125 -9.711 -0.745 1 94.62 79 SER A N 1
ATOM 601 C CA . SER A 1 79 ? -12.734 -11.117 -0.64 1 94.62 79 SER A CA 1
ATOM 602 C C . SER A 1 79 ? -13.023 -11.867 -1.935 1 94.62 79 SER A C 1
ATOM 604 O O . SER A 1 79 ? -12.406 -12.891 -2.211 1 94.62 79 SER A O 1
ATOM 606 N N . GLY A 1 80 ? -14.07 -11.43 -2.656 1 92.56 80 GLY A N 1
ATOM 607 C CA . GLY A 1 80 ? -14.234 -11.961 -4 1 92.56 80 GLY A CA 1
ATOM 608 C C . GLY A 1 80 ? -15.312 -13.023 -4.094 1 92.56 80 GLY A C 1
ATOM 609 O O . GLY A 1 80 ? -15.258 -13.898 -4.965 1 92.56 80 GLY A O 1
ATOM 610 N N . PHE A 1 81 ? -16.328 -12.977 -3.24 1 93.06 81 PHE A N 1
ATOM 611 C CA . PHE A 1 81 ? -17.438 -13.922 -3.34 1 93.06 81 PHE A CA 1
ATOM 612 C C . PHE A 1 81 ? -18.391 -13.523 -4.449 1 93.06 81 PHE A C 1
ATOM 614 O O . PHE A 1 81 ? -18.656 -12.328 -4.641 1 93.06 81 PHE A O 1
ATOM 621 N N . ASP A 1 82 ? -18.938 -14.555 -5.07 1 92.06 82 ASP A N 1
ATOM 622 C CA . ASP A 1 82 ? -20.016 -14.297 -6.023 1 92.06 82 ASP A CA 1
ATOM 623 C C . ASP A 1 82 ? -21.312 -13.945 -5.297 1 92.06 82 ASP A C 1
ATOM 625 O O . ASP A 1 82 ? -22.109 -13.148 -5.797 1 92.06 82 ASP A O 1
ATOM 629 N N . ILE A 1 83 ? -21.453 -14.648 -4.207 1 95.62 83 ILE A N 1
ATOM 630 C CA . ILE A 1 83 ? -22.641 -14.461 -3.377 1 95.62 83 ILE A CA 1
ATOM 631 C C . ILE A 1 83 ? -22.219 -14.172 -1.937 1 95.62 83 ILE A C 1
ATOM 633 O O . ILE A 1 83 ? -21.422 -14.922 -1.354 1 95.62 83 ILE A O 1
ATOM 637 N N . ILE A 1 84 ? -22.734 -13.094 -1.39 1 97.38 84 ILE A N 1
ATOM 638 C CA . ILE A 1 84 ? -22.469 -12.711 -0.007 1 97.38 84 ILE A CA 1
ATOM 639 C C . ILE A 1 84 ? -23.766 -12.82 0.811 1 97.38 84 ILE A C 1
ATOM 641 O O . ILE A 1 84 ? -24.75 -12.141 0.518 1 97.38 84 ILE A O 1
ATOM 645 N N . ALA A 1 85 ? -23.703 -13.664 1.787 1 98.19 85 ALA A N 1
ATOM 646 C CA . ALA A 1 85 ? -24.859 -13.812 2.678 1 98.19 85 ALA A CA 1
ATOM 647 C C . ALA A 1 85 ? -24.578 -13.203 4.047 1 98.19 85 ALA A C 1
ATOM 649 O O . ALA A 1 85 ? -23.625 -13.594 4.723 1 98.19 85 ALA A O 1
ATOM 650 N N . LEU A 1 86 ? -25.391 -12.266 4.449 1 98.38 86 LEU A N 1
ATOM 651 C CA . LEU A 1 86 ? -25.328 -11.641 5.766 1 98.38 86 LEU A CA 1
ATOM 652 C C . LEU A 1 86 ? -26.453 -12.156 6.664 1 98.38 86 LEU A C 1
ATOM 654 O O . LEU A 1 86 ? -27.625 -12.062 6.316 1 98.38 86 LEU A O 1
ATOM 658 N N . GLU A 1 87 ? -26.031 -12.656 7.832 1 98.12 87 GLU A N 1
ATOM 659 C CA . GLU A 1 87 ? -27.031 -13.344 8.641 1 98.12 87 GLU A CA 1
ATOM 660 C C . GLU A 1 87 ? -27.047 -12.805 10.07 1 98.12 87 GLU A C 1
ATOM 662 O O . GLU A 1 87 ? -26.031 -12.32 10.57 1 98.12 87 GLU A O 1
ATOM 667 N N . SER A 1 88 ? -28.188 -12.836 10.688 1 97.19 88 SER A N 1
ATOM 668 C CA . SER A 1 88 ? -28.453 -12.531 12.094 1 97.19 88 SER A CA 1
ATOM 669 C C . SER A 1 88 ? -29.75 -13.188 12.555 1 97.19 88 SER A C 1
ATOM 671 O O . SER A 1 88 ? -30.531 -13.664 11.742 1 97.19 88 SER A O 1
ATOM 673 N N . SER A 1 89 ? -29.859 -13.359 13.898 1 96.75 89 SER A N 1
ATOM 674 C CA . SER A 1 89 ? -31.156 -13.844 14.383 1 96.75 89 SER A CA 1
ATOM 675 C C . SER A 1 89 ? -32.312 -12.969 13.875 1 96.75 89 SER A C 1
ATOM 677 O O . SER A 1 89 ? -33.344 -13.484 13.477 1 96.75 89 SER A O 1
ATOM 679 N N . ARG A 1 90 ? -32.125 -11.664 13.883 1 96.56 90 ARG A N 1
ATOM 680 C CA . ARG A 1 90 ? -33.031 -10.68 13.305 1 96.56 90 ARG A CA 1
ATOM 681 C C . ARG A 1 90 ? -32.25 -9.477 12.773 1 96.56 90 ARG A C 1
ATOM 683 O O . ARG A 1 90 ? -31.469 -8.859 13.508 1 96.56 90 ARG A O 1
ATOM 690 N N . ILE A 1 91 ? -32.5 -9.18 11.57 1 97.62 91 ILE A N 1
ATOM 691 C CA . ILE A 1 91 ? -31.844 -8.023 10.969 1 97.62 91 ILE A CA 1
ATOM 692 C C . ILE A 1 91 ? -32.719 -6.781 11.148 1 97.62 91 ILE A C 1
ATOM 694 O O . ILE A 1 91 ? -33.875 -6.746 10.695 1 97.62 91 ILE A O 1
ATOM 698 N N . THR A 1 92 ? -32.188 -5.801 11.789 1 97.31 92 THR A N 1
ATOM 699 C CA . THR A 1 92 ? -32.938 -4.594 12.102 1 97.31 92 THR A CA 1
ATOM 700 C C . THR A 1 92 ? -33.156 -3.736 10.852 1 97.31 92 THR A C 1
ATOM 702 O O . THR A 1 92 ? -32.469 -3.945 9.844 1 97.31 92 THR A O 1
ATOM 705 N N . THR A 1 93 ? -34.031 -2.75 10.969 1 96.81 93 THR A N 1
ATOM 706 C CA . THR A 1 93 ? -34.281 -1.816 9.875 1 96.81 93 THR A CA 1
ATOM 707 C C . THR A 1 93 ? -33.062 -0.977 9.586 1 96.81 93 THR A C 1
ATOM 709 O O . THR A 1 93 ? -32.719 -0.708 8.422 1 96.81 93 THR A O 1
ATOM 712 N N . ASP A 1 94 ? -32.375 -0.641 10.609 1 97.56 94 ASP A N 1
ATOM 713 C CA . ASP A 1 94 ? -31.156 0.154 10.453 1 97.56 94 ASP A CA 1
ATOM 714 C C . ASP A 1 94 ? -30.062 -0.649 9.758 1 97.56 94 ASP A C 1
ATOM 716 O O . ASP A 1 94 ? -29.344 -0.119 8.906 1 97.56 94 ASP A O 1
ATOM 720 N N . GLN A 1 95 ? -29.922 -1.882 10.133 1 97.81 95 GLN A N 1
ATOM 721 C CA . GLN A 1 95 ? -28.953 -2.754 9.469 1 97.81 95 GLN A CA 1
ATOM 722 C C . GLN A 1 95 ? -29.266 -2.902 7.984 1 97.81 95 GLN A C 1
ATOM 724 O O . GLN A 1 95 ? -28.375 -2.834 7.145 1 97.81 95 GLN A O 1
ATOM 729 N N . ARG A 1 96 ? -30.5 -3.088 7.676 1 97.12 96 ARG A N 1
ATOM 730 C CA . ARG A 1 96 ? -30.922 -3.23 6.285 1 97.12 96 ARG A CA 1
ATOM 731 C C . ARG A 1 96 ? -30.562 -1.987 5.477 1 97.12 96 ARG A C 1
ATOM 733 O O . ARG A 1 96 ? -30.109 -2.092 4.34 1 97.12 96 ARG A O 1
ATOM 740 N N . ARG A 1 97 ? -30.828 -0.925 6.062 1 97.19 97 ARG A N 1
ATOM 741 C CA . ARG A 1 97 ? 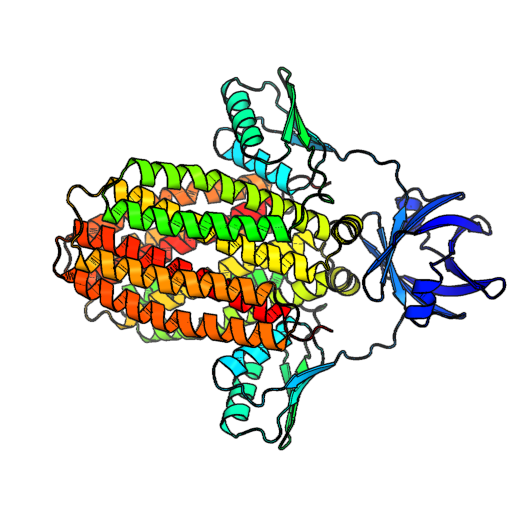-30.516 0.336 5.402 1 97.19 97 ARG A CA 1
ATOM 742 C C . ARG A 1 97 ? -29.016 0.458 5.152 1 97.19 97 ARG A C 1
ATOM 744 O O . ARG A 1 97 ? -28.594 0.833 4.059 1 97.19 97 ARG A O 1
ATOM 751 N N . THR A 1 98 ? -28.266 0.137 6.148 1 97.62 98 THR A N 1
ATOM 752 C CA . THR A 1 98 ? -26.812 0.194 6.043 1 97.62 98 THR A CA 1
ATOM 753 C C . THR A 1 98 ? -26.312 -0.749 4.953 1 97.62 98 THR A C 1
ATOM 755 O O . THR A 1 98 ? -25.438 -0.383 4.16 1 97.62 98 THR A O 1
ATOM 758 N N . ILE A 1 99 ? -26.859 -1.95 4.906 1 97.81 99 ILE A N 1
ATOM 759 C CA . ILE A 1 99 ? -26.469 -2.945 3.91 1 97.81 99 ILE A CA 1
ATOM 760 C C . ILE A 1 99 ? -26.797 -2.426 2.512 1 97.81 99 ILE A C 1
ATOM 762 O O . ILE A 1 99 ? -25.969 -2.514 1.603 1 97.81 99 ILE A O 1
ATOM 766 N N . ARG A 1 100 ? -27.922 -1.854 2.377 1 96.5 100 ARG A N 1
ATOM 767 C CA . ARG A 1 100 ? -28.344 -1.32 1.086 1 96.5 100 ARG A CA 1
ATOM 768 C C . ARG A 1 100 ? -27.422 -0.199 0.628 1 96.5 100 ARG A C 1
ATOM 770 O O . ARG A 1 100 ? -27.016 -0.156 -0.537 1 96.5 100 ARG A O 1
ATOM 777 N N . GLU A 1 101 ? -27.172 0.626 1.534 1 96.5 101 GLU A N 1
ATOM 778 C CA . GLU A 1 101 ? -26.297 1.745 1.213 1 96.5 101 GLU A CA 1
ATOM 779 C C . GLU A 1 101 ? -24.906 1.256 0.826 1 96.5 101 GLU A C 1
ATOM 781 O O . GLU A 1 101 ? -24.312 1.74 -0.145 1 96.5 101 GLU A O 1
ATOM 786 N N . ALA A 1 102 ? -24.391 0.317 1.578 1 96.44 102 ALA A N 1
ATOM 787 C CA . ALA A 1 102 ? -23.078 -0.251 1.281 1 96.44 102 ALA A CA 1
ATOM 788 C C . ALA A 1 102 ? -23.062 -0.943 -0.079 1 96.44 102 ALA A C 1
ATOM 790 O O . ALA A 1 102 ? -22.141 -0.764 -0.871 1 96.44 102 ALA A O 1
ATOM 791 N N . THR A 1 103 ? -24.109 -1.695 -0.345 1 96.38 103 THR A N 1
ATOM 792 C CA . THR A 1 103 ? -24.219 -2.414 -1.608 1 96.38 103 THR A CA 1
ATOM 793 C C . THR A 1 103 ? -24.266 -1.441 -2.783 1 96.38 103 THR A C 1
ATOM 795 O O . THR A 1 103 ? -23.609 -1.654 -3.803 1 96.38 103 THR A O 1
ATOM 798 N N . GLN A 1 104 ? -24.969 -0.381 -2.582 1 94.06 104 GLN A N 1
ATOM 799 C CA . GLN A 1 104 ? -25.141 0.613 -3.637 1 94.06 104 GLN A CA 1
ATOM 800 C C . GLN A 1 104 ? -23.844 1.368 -3.895 1 94.06 104 GLN A C 1
ATOM 802 O O . GLN A 1 104 ? -23.625 1.899 -4.984 1 94.06 104 GLN A O 1
ATOM 807 N N . SER A 1 105 ? -22.984 1.309 -2.914 1 94.38 105 SER A N 1
ATOM 808 C CA . SER A 1 105 ? -21.734 2.045 -3.023 1 94.38 105 SER A CA 1
ATOM 809 C C . SER A 1 105 ? -20.641 1.201 -3.691 1 94.38 105 SER A C 1
ATOM 811 O O . SER A 1 105 ? -19.531 1.667 -3.893 1 94.38 105 SER A O 1
ATOM 813 N N . LEU A 1 106 ? -20.984 0.008 -4.062 1 94.62 106 LEU A N 1
ATOM 814 C CA . LEU A 1 106 ? -20 -0.894 -4.676 1 94.62 106 LEU A CA 1
ATOM 815 C C . LEU A 1 106 ? -20.438 -1.284 -6.082 1 94.62 106 LEU A C 1
ATOM 817 O O . LEU A 1 106 ? -21.641 -1.357 -6.371 1 94.62 106 LEU A O 1
ATOM 821 N N . VAL A 1 107 ? -19.516 -1.49 -6.914 1 91.5 107 VAL A N 1
ATOM 822 C CA . VAL A 1 107 ? -19.797 -1.794 -8.312 1 91.5 107 VAL A CA 1
ATOM 823 C C . VAL A 1 107 ? -20.219 -3.256 -8.445 1 91.5 107 VAL A C 1
ATOM 825 O O . VAL A 1 107 ? -19.531 -4.152 -7.961 1 91.5 107 VAL A O 1
ATOM 828 N N . GLY A 1 108 ? -21.344 -3.447 -9.086 1 91.38 108 GLY A N 1
ATOM 829 C CA . GLY A 1 108 ? -21.719 -4.777 -9.547 1 91.38 108 GLY A CA 1
ATOM 830 C C . GLY A 1 108 ? -22.422 -5.602 -8.5 1 91.38 108 GLY A C 1
ATOM 831 O O . GLY A 1 108 ? -22.594 -6.816 -8.656 1 91.38 108 GLY A O 1
ATOM 832 N N . LEU A 1 109 ? -22.766 -4.965 -7.387 1 93.75 109 LEU A N 1
ATOM 833 C CA . LEU A 1 109 ? -23.484 -5.723 -6.363 1 93.75 109 LEU A CA 1
ATOM 834 C C . LEU A 1 109 ? -24.984 -5.453 -6.434 1 93.75 109 LEU A C 1
ATOM 836 O O . LEU A 1 109 ? -25.406 -4.324 -6.695 1 93.75 109 LEU A O 1
ATOM 840 N N . GLU A 1 110 ? -25.734 -6.543 -6.191 1 94.44 110 GLU A N 1
ATOM 841 C CA . GLU A 1 110 ? -27.188 -6.418 -6.121 1 94.44 110 GLU A CA 1
ATOM 842 C C . GLU A 1 110 ? -27.766 -7.281 -5.004 1 94.44 110 GLU A C 1
ATOM 844 O O . GLU A 1 110 ? -27.312 -8.414 -4.793 1 94.44 110 GLU A O 1
ATOM 849 N N . VAL A 1 111 ? -28.703 -6.73 -4.355 1 95.5 111 VAL A N 1
ATOM 850 C CA . VAL A 1 111 ? -29.391 -7.508 -3.33 1 95.5 111 VAL A CA 1
ATOM 851 C C . VAL A 1 111 ? -30.344 -8.492 -3.988 1 95.5 111 VAL A C 1
ATOM 853 O O . VAL A 1 111 ? -31.219 -8.086 -4.762 1 95.5 111 VAL A O 1
ATOM 856 N N . LEU A 1 112 ? -30.172 -9.711 -3.639 1 94.25 112 LEU A N 1
ATOM 857 C CA . LEU A 1 112 ? -30.984 -10.766 -4.25 1 94.25 112 LEU A CA 1
ATOM 858 C C . LEU A 1 112 ? -32.156 -11.148 -3.346 1 94.25 112 LEU A C 1
ATOM 860 O O . LEU A 1 112 ? -33.219 -11.523 -3.83 1 94.25 112 LEU A O 1
ATOM 864 N N . GLU A 1 113 ? -31.828 -11.289 -2.113 1 95.12 113 GLU A N 1
ATOM 865 C CA . GLU A 1 113 ? -32.781 -11.773 -1.122 1 95.12 113 GLU A CA 1
ATOM 866 C C . GLU A 1 113 ? -32.688 -10.977 0.174 1 95.12 113 GLU A C 1
ATOM 868 O O . GLU A 1 113 ? -31.594 -10.617 0.612 1 95.12 113 GLU A O 1
ATOM 873 N N . GLU A 1 114 ? -33.875 -10.648 0.701 1 96.25 114 GLU A N 1
ATOM 874 C CA . GLU A 1 114 ? -33.969 -10.031 2.02 1 96.25 114 GLU A CA 1
ATOM 875 C C . GLU A 1 114 ? -35.062 -10.68 2.857 1 96.25 114 GLU A C 1
ATOM 877 O O . GLU A 1 114 ? -36.25 -10.547 2.545 1 96.25 114 GLU A O 1
ATOM 882 N N . THR A 1 115 ? -34.625 -11.375 3.82 1 96.56 115 THR A N 1
ATOM 883 C CA . THR A 1 115 ? -35.562 -11.945 4.793 1 96.56 115 THR A CA 1
ATOM 884 C C . THR A 1 115 ? -35.312 -11.344 6.176 1 96.56 115 THR A C 1
ATOM 886 O O . THR A 1 115 ? -34.531 -10.398 6.328 1 96.56 115 THR A O 1
ATOM 889 N N . ARG A 1 116 ? -36.062 -11.898 7.145 1 95.81 116 ARG A N 1
ATOM 890 C CA . ARG A 1 116 ? -35.969 -11.375 8.5 1 95.81 116 ARG A CA 1
ATOM 891 C C . ARG A 1 116 ? -34.562 -11.633 9.094 1 95.81 116 ARG A C 1
ATOM 893 O O . ARG A 1 116 ? -34.062 -10.836 9.883 1 95.81 116 ARG A O 1
ATOM 900 N N . ASP A 1 117 ? -33.969 -12.734 8.602 1 97.19 117 ASP A N 1
ATOM 901 C CA . ASP A 1 117 ? -32.719 -13.125 9.289 1 97.19 117 ASP A CA 1
ATOM 902 C C . ASP A 1 117 ? -31.562 -13.266 8.312 1 97.19 117 ASP A C 1
ATOM 904 O O . ASP A 1 117 ? -30.484 -13.727 8.68 1 97.19 117 ASP A O 1
ATOM 908 N N . ARG A 1 118 ? -31.859 -12.82 7.016 1 97.69 118 ARG A N 1
ATOM 909 C CA . ARG A 1 118 ? -30.812 -13.039 6.031 1 97.69 118 ARG A CA 1
ATOM 910 C C . ARG A 1 118 ? -30.922 -12.047 4.875 1 97.69 118 ARG A C 1
ATOM 912 O O . ARG A 1 118 ? -32.031 -11.75 4.41 1 97.69 118 ARG A O 1
ATOM 919 N N . VAL A 1 119 ? -29.781 -11.445 4.516 1 98.12 119 VAL A N 1
ATOM 920 C CA . VAL A 1 119 ? -29.672 -10.656 3.293 1 98.12 119 VAL A CA 1
ATOM 921 C C . VAL A 1 119 ? -28.641 -11.273 2.365 1 98.12 119 VAL A C 1
ATOM 923 O O . VAL A 1 119 ? -27.5 -11.516 2.775 1 98.12 119 VAL A O 1
ATOM 926 N N . VAL A 1 120 ? -29.016 -11.578 1.14 1 98.19 120 VAL A N 1
ATOM 927 C CA . VAL A 1 120 ? -28.109 -12.188 0.166 1 98.19 120 VAL A CA 1
ATOM 928 C C . VAL A 1 120 ? -27.812 -11.195 -0.953 1 98.19 120 VAL A C 1
ATOM 930 O O . VAL A 1 120 ? -28.734 -10.672 -1.592 1 98.19 120 VAL A O 1
ATOM 933 N N . ILE A 1 121 ? -26.547 -10.953 -1.095 1 97.56 121 ILE A N 1
ATOM 934 C CA . ILE A 1 121 ? -26.062 -10.023 -2.111 1 97.56 121 ILE A CA 1
ATOM 935 C C . ILE A 1 121 ? -25.297 -10.789 -3.193 1 97.56 121 ILE A C 1
ATOM 937 O O . ILE A 1 121 ? -24.516 -11.695 -2.891 1 97.56 121 ILE A O 1
ATOM 941 N N . ARG A 1 122 ? -25.547 -10.469 -4.43 1 95.44 122 ARG A N 1
ATOM 942 C CA . ARG A 1 122 ? -24.875 -11.141 -5.539 1 95.44 122 ARG A CA 1
ATOM 943 C C . ARG A 1 122 ? -23.969 -10.172 -6.289 1 95.44 122 ARG A C 1
ATOM 945 O O . ARG A 1 122 ? -24.328 -9.016 -6.512 1 95.44 122 ARG A O 1
ATOM 952 N N . ASP A 1 123 ? -22.797 -10.633 -6.566 1 92.62 123 ASP A N 1
ATOM 953 C CA . ASP A 1 123 ? -21.875 -9.891 -7.422 1 92.62 123 ASP A CA 1
ATOM 954 C C . ASP A 1 123 ? -22.109 -10.219 -8.898 1 92.62 123 ASP A C 1
ATOM 956 O O . ASP A 1 123 ? -22.141 -11.391 -9.281 1 92.62 123 ASP A O 1
ATOM 960 N N . LEU A 1 124 ? -22.219 -9.211 -9.688 1 86.44 124 LEU A N 1
ATOM 961 C CA . LEU A 1 124 ? -22.516 -9.391 -11.109 1 86.44 124 LEU A CA 1
ATOM 962 C C . LEU A 1 124 ? -21.328 -8.969 -11.969 1 86.44 124 LEU A C 1
ATOM 964 O O . LEU A 1 124 ? -21.422 -8.969 -13.203 1 86.44 124 LEU A O 1
ATOM 968 N N . LEU A 1 125 ? -20.281 -8.617 -11.289 1 81 125 LEU A N 1
ATOM 969 C CA . LEU A 1 125 ? -19.125 -8.125 -12.008 1 81 125 LEU A CA 1
ATOM 970 C C . LEU A 1 125 ? -18.375 -9.266 -12.688 1 81 125 LEU A C 1
ATOM 972 O O . LEU A 1 125 ? -18.172 -10.32 -12.086 1 81 125 LEU A O 1
ATOM 976 N N . ASP A 1 126 ? -18.188 -9.125 -14.008 1 74.75 126 ASP A N 1
ATOM 977 C CA . ASP A 1 126 ? -17.266 -9.992 -14.742 1 74.75 126 ASP A CA 1
ATOM 978 C C . ASP A 1 126 ? -15.883 -9.367 -14.859 1 74.75 126 ASP A C 1
ATOM 980 O O . ASP A 1 126 ? -15.672 -8.461 -15.664 1 74.75 126 ASP A O 1
ATOM 984 N N . SER A 1 127 ? -15.086 -9.789 -14.039 1 64.25 127 SER A N 1
ATOM 985 C CA . SER A 1 127 ? -13.758 -9.188 -13.961 1 64.25 127 SER A CA 1
ATOM 986 C C . SER A 1 127 ? -13.047 -9.242 -15.312 1 64.25 127 SER A C 1
ATOM 988 O O . SER A 1 127 ? -12.203 -8.391 -15.602 1 64.25 127 SER A O 1
ATOM 990 N N . SER A 1 128 ? -13.375 -10.242 -16 1 63.78 128 SER A N 1
ATOM 991 C CA . SER A 1 128 ? -12.758 -10.344 -17.328 1 63.78 128 SER A CA 1
ATOM 992 C C . SER A 1 128 ? -13.133 -9.164 -18.203 1 63.78 128 SER A C 1
ATOM 994 O O . SER A 1 128 ? -12.406 -8.828 -19.156 1 63.78 128 SER A O 1
ATOM 996 N N . GLU A 1 129 ? -14.148 -8.617 -17.75 1 63.59 129 GLU A N 1
ATOM 997 C CA . GLU A 1 129 ? -14.617 -7.496 -18.562 1 63.59 129 GLU A CA 1
ATOM 998 C C . GLU A 1 129 ? -14.07 -6.172 -18.031 1 63.59 129 GLU A C 1
ATOM 1000 O O . GLU A 1 129 ? -14.023 -5.18 -18.766 1 63.59 129 GLU A O 1
ATOM 1005 N N . LEU A 1 130 ? -13.719 -6.27 -16.828 1 73.19 130 LEU A N 1
ATOM 1006 C CA . LEU A 1 130 ? -13.227 -5.02 -16.266 1 73.19 130 LEU A CA 1
ATOM 1007 C C . LEU A 1 130 ? -11.703 -4.961 -16.328 1 73.19 130 LEU A C 1
ATOM 1009 O O . LEU A 1 130 ? -11.023 -5.863 -15.828 1 73.19 130 LEU A O 1
ATOM 1013 N N . SER A 1 131 ? -11.203 -4.023 -17.078 1 86.19 131 SER A N 1
ATOM 1014 C CA . SER A 1 131 ? -9.766 -3.779 -17.188 1 86.19 131 SER A CA 1
ATOM 1015 C C . SER A 1 131 ? -9.242 -2.996 -15.992 1 86.19 131 SER A C 1
ATOM 1017 O O . SER A 1 131 ? -9.68 -1.868 -15.75 1 86.19 131 SER A O 1
ATOM 1019 N N . ILE A 1 132 ? -8.414 -3.676 -15.211 1 93.31 132 ILE A N 1
ATOM 1020 C CA . ILE A 1 132 ? -7.789 -2.98 -14.086 1 93.31 132 ILE A CA 1
ATOM 1021 C C . ILE A 1 132 ? -7.09 -1.72 -14.586 1 93.31 132 ILE A C 1
ATOM 1023 O O . ILE A 1 132 ? -7.062 -0.7 -13.898 1 93.31 132 ILE A O 1
ATOM 1027 N N . HIS A 1 133 ? -6.582 -1.747 -15.836 1 93.5 133 HIS A N 1
ATOM 1028 C CA . HIS A 1 133 ? -5.969 -0.583 -16.469 1 93.5 133 HIS A CA 1
ATOM 1029 C C . HIS A 1 133 ? -6.973 0.552 -16.625 1 93.5 133 HIS A C 1
ATOM 1031 O O . HIS A 1 133 ? -6.676 1.703 -16.297 1 93.5 133 HIS A O 1
ATOM 1037 N N . ASN A 1 134 ? -8.133 0.18 -17.031 1 94.25 134 ASN A N 1
ATOM 1038 C CA . ASN A 1 134 ? -9.172 1.188 -17.219 1 94.25 134 ASN A CA 1
ATOM 1039 C C . ASN A 1 134 ? -9.617 1.783 -15.891 1 94.25 134 ASN A C 1
ATOM 1041 O O . ASN A 1 134 ? -9.852 2.99 -15.797 1 94.25 134 ASN A O 1
ATOM 1045 N N . ALA A 1 135 ? -9.805 0.892 -14.938 1 95.5 135 ALA A N 1
ATOM 1046 C CA . ALA A 1 135 ? -10.227 1.361 -13.617 1 95.5 135 ALA A CA 1
ATOM 1047 C C . ALA A 1 135 ? -9.219 2.355 -13.047 1 95.5 135 ALA A C 1
ATOM 1049 O O . ALA A 1 135 ? -9.602 3.43 -12.57 1 95.5 135 ALA A O 1
ATOM 1050 N N . VAL A 1 136 ? -7.91 2.088 -13.172 1 98 136 VAL A N 1
ATOM 1051 C CA . VAL A 1 136 ? -6.855 2.941 -12.633 1 98 136 VAL A CA 1
ATOM 1052 C C . VAL A 1 136 ? -6.789 4.246 -13.422 1 98 136 VAL A C 1
ATOM 1054 O O . VAL A 1 136 ? -6.621 5.32 -12.844 1 98 136 VAL A O 1
ATOM 1057 N N . THR A 1 137 ? -6.992 4.16 -14.719 1 97.62 137 THR A N 1
ATOM 1058 C CA . THR A 1 137 ? -7.004 5.348 -15.57 1 97.62 137 THR A CA 1
ATOM 1059 C C . THR A 1 137 ? -8.156 6.27 -15.188 1 97.62 137 THR A C 1
ATOM 1061 O O . THR A 1 137 ? -7.98 7.488 -15.102 1 97.62 137 THR A O 1
ATOM 1064 N N . ARG A 1 138 ? -9.273 5.703 -15.008 1 97.5 138 ARG A N 1
ATOM 1065 C CA . ARG A 1 138 ? -10.438 6.484 -14.602 1 97.5 138 ARG A CA 1
ATOM 1066 C C . ARG A 1 138 ? -10.211 7.137 -13.242 1 97.5 138 ARG A C 1
ATOM 1068 O O . ARG A 1 138 ? -10.57 8.297 -13.031 1 97.5 138 ARG A O 1
ATOM 1075 N N . MET A 1 139 ? -9.617 6.383 -12.258 1 98.44 139 MET A N 1
ATOM 1076 C CA . MET A 1 139 ? -9.305 6.941 -10.945 1 98.44 139 MET A CA 1
ATOM 1077 C C . MET A 1 139 ? -8.398 8.156 -11.07 1 98.44 139 MET A C 1
ATOM 1079 O O . MET A 1 139 ? -8.594 9.156 -10.383 1 98.44 139 MET A O 1
ATOM 1083 N N . ARG A 1 140 ? -7.402 8.047 -11.992 1 98.75 140 ARG A N 1
ATOM 1084 C CA . ARG A 1 140 ? -6.496 9.164 -12.227 1 98.75 140 ARG A CA 1
ATOM 1085 C C . ARG A 1 140 ? -7.266 10.414 -12.656 1 98.75 140 ARG A C 1
ATOM 1087 O O . ARG A 1 140 ? -7.086 11.484 -12.078 1 98.75 140 ARG A O 1
ATOM 1094 N N . LEU A 1 141 ? -8.141 10.234 -13.602 1 98.62 141 LEU A N 1
ATOM 1095 C CA . LEU A 1 141 ? -8.898 11.359 -14.148 1 98.62 141 LEU A CA 1
ATOM 1096 C C . LEU A 1 141 ? -9.789 11.992 -13.086 1 98.62 141 LEU A C 1
ATOM 1098 O O . LEU A 1 141 ? -9.805 13.211 -12.93 1 98.62 141 LEU A O 1
ATOM 1102 N N . ILE A 1 142 ? -10.5 11.133 -12.336 1 98.75 142 ILE A N 1
ATOM 1103 C CA . ILE A 1 142 ? -11.445 11.641 -11.344 1 98.75 142 ILE A CA 1
ATOM 1104 C C . ILE A 1 142 ? -10.688 12.336 -10.219 1 98.75 142 ILE A C 1
ATOM 1106 O O . ILE A 1 142 ? -11.023 13.461 -9.844 1 98.75 142 ILE A O 1
ATOM 1110 N N . ALA A 1 143 ? -9.602 11.719 -9.68 1 98.81 143 ALA A N 1
ATOM 1111 C CA . ALA A 1 143 ? -8.867 12.258 -8.539 1 98.81 143 ALA A CA 1
ATOM 1112 C C . ALA A 1 143 ? -8.242 13.602 -8.883 1 98.81 143 ALA A C 1
ATOM 1114 O O . ALA A 1 143 ? -8.32 14.547 -8.094 1 98.81 143 ALA A O 1
ATOM 1115 N N . LEU A 1 144 ? -7.668 13.719 -10.102 1 98.81 144 LEU A N 1
ATOM 1116 C CA . LEU A 1 144 ? -7.023 14.969 -10.492 1 98.81 144 LEU A CA 1
ATOM 1117 C C . LEU A 1 144 ? -8.055 16.062 -10.734 1 98.81 144 LEU A C 1
ATOM 1119 O O . LEU A 1 144 ? -7.84 17.219 -10.375 1 98.81 144 LEU A O 1
ATOM 1123 N N . SER A 1 145 ? -9.148 15.656 -11.352 1 98.75 145 SER A N 1
ATOM 1124 C CA . SER A 1 145 ? -10.211 16.641 -11.547 1 98.75 145 SER A CA 1
ATOM 1125 C C . SER A 1 145 ? -10.781 17.109 -10.219 1 98.75 145 SER A C 1
ATOM 1127 O O . SER A 1 145 ? -11.133 18.281 -10.07 1 98.75 145 SER A O 1
ATOM 1129 N N . MET A 1 146 ? -10.906 16.188 -9.25 1 98.81 146 MET A N 1
ATOM 1130 C CA . MET A 1 146 ? -11.344 16.562 -7.902 1 98.81 146 MET A CA 1
ATOM 1131 C C . MET A 1 146 ? -10.406 17.594 -7.293 1 98.81 146 MET A C 1
ATOM 1133 O O . MET A 1 146 ? -10.852 18.594 -6.727 1 98.81 146 MET A O 1
ATOM 1137 N N . LEU A 1 147 ? -9.125 17.344 -7.371 1 98.62 147 LEU A N 1
ATOM 1138 C CA . LEU A 1 147 ? -8.141 18.25 -6.793 1 98.62 147 LEU A CA 1
ATOM 1139 C C . LEU A 1 147 ? -8.203 19.625 -7.453 1 98.62 147 LEU A C 1
ATOM 1141 O O . LEU A 1 147 ? -8.195 20.641 -6.766 1 98.62 147 LEU A O 1
ATOM 1145 N N . GLU A 1 148 ? -8.328 19.641 -8.766 1 98.62 148 GLU A N 1
ATOM 1146 C CA . GLU A 1 148 ? -8.445 20.875 -9.516 1 98.62 148 GLU A CA 1
ATOM 1147 C C . GLU A 1 148 ? -9.68 21.672 -9.094 1 98.62 148 GLU A C 1
ATOM 1149 O O . GLU A 1 148 ? -9.602 22.859 -8.828 1 98.62 148 GLU A O 1
ATOM 1154 N N . ASP A 1 149 ? -10.781 20.984 -9.047 1 98.62 149 ASP A N 1
ATOM 1155 C CA . ASP A 1 149 ? -12.047 21.641 -8.727 1 98.62 149 ASP A CA 1
ATOM 1156 C C . ASP A 1 149 ? -12.078 22.094 -7.273 1 98.62 149 ASP A C 1
ATOM 1158 O O . ASP A 1 149 ? -12.688 23.125 -6.957 1 98.62 149 ASP A O 1
ATOM 1162 N N . ALA A 1 150 ? -11.445 21.312 -6.375 1 98.62 150 ALA A N 1
ATOM 1163 C CA . ALA A 1 150 ? -11.383 21.734 -4.977 1 98.62 150 ALA A CA 1
ATOM 1164 C C . ALA A 1 150 ? -10.648 23.062 -4.832 1 98.62 150 ALA A C 1
ATOM 1166 O O . ALA A 1 150 ? -11.078 23.938 -4.07 1 98.62 150 ALA A O 1
ATOM 1167 N N . ILE A 1 151 ? -9.602 23.25 -5.57 1 97.69 151 ILE A N 1
ATOM 1168 C CA . ILE A 1 151 ? -8.828 24.484 -5.535 1 97.69 151 ILE A CA 1
ATOM 1169 C C . ILE A 1 151 ? -9.625 25.609 -6.199 1 97.69 151 ILE A C 1
ATOM 1171 O O . ILE A 1 151 ? -9.656 26.734 -5.699 1 97.69 151 ILE A O 1
ATOM 1175 N N . ALA A 1 152 ? -10.281 25.297 -7.352 1 97.56 152 ALA A N 1
ATOM 1176 C CA . ALA A 1 152 ? -11.117 26.266 -8.039 1 97.56 152 ALA A CA 1
ATOM 1177 C C . ALA A 1 152 ? -12.25 26.75 -7.133 1 97.56 152 ALA A C 1
ATOM 1179 O O . ALA A 1 152 ? -12.648 27.922 -7.191 1 97.56 152 ALA A O 1
ATOM 1180 N N . ALA A 1 153 ? -12.781 25.797 -6.348 1 97.69 153 ALA A N 1
ATOM 1181 C CA . ALA A 1 153 ? -13.852 26.141 -5.418 1 97.69 153 ALA A CA 1
ATOM 1182 C C . ALA A 1 153 ? -13.391 27.219 -4.43 1 97.69 153 ALA A C 1
ATOM 1184 O O . ALA A 1 153 ? -14.156 28.109 -4.066 1 97.69 153 ALA A O 1
ATOM 1185 N N . ILE A 1 154 ? -12.164 27.172 -4.023 1 95.81 154 ILE A N 1
ATOM 1186 C CA . ILE A 1 154 ? -11.594 28.156 -3.127 1 95.81 154 ILE A CA 1
ATOM 1187 C C . ILE A 1 154 ? -11.461 29.5 -3.857 1 95.81 154 ILE A C 1
ATOM 1189 O O . ILE A 1 154 ? -11.875 30.547 -3.338 1 95.81 154 ILE A O 1
ATOM 1193 N N . ALA A 1 155 ? -10.938 29.453 -5.07 1 94.75 155 ALA A N 1
ATOM 1194 C CA . ALA A 1 155 ? -10.695 30.656 -5.867 1 94.75 155 ALA A CA 1
ATOM 1195 C C . ALA A 1 155 ? -11.992 31.391 -6.16 1 94.75 155 ALA A C 1
ATOM 1197 O O . ALA A 1 155 ? -12.039 32.625 -6.125 1 94.75 155 ALA A O 1
ATOM 1198 N N . LYS A 1 156 ? -13.039 30.641 -6.395 1 95 156 LYS A N 1
ATOM 1199 C CA . LYS A 1 156 ? -14.312 31.219 -6.828 1 95 156 LYS A CA 1
ATOM 1200 C C . LYS A 1 156 ? -15.297 31.312 -5.664 1 95 156 LYS A C 1
ATOM 1202 O O . LYS A 1 156 ? -16.406 31.844 -5.824 1 95 156 LYS A O 1
ATOM 1207 N N . GLN A 1 157 ? -14.969 30.781 -4.547 1 94.38 157 GLN A N 1
ATOM 1208 C CA . GLN A 1 157 ? -15.875 30.672 -3.41 1 94.38 157 GLN A CA 1
ATOM 1209 C C . GLN A 1 157 ? -17.172 29.969 -3.803 1 94.38 157 GLN A C 1
ATOM 1211 O O . GLN A 1 157 ? -18.266 30.5 -3.566 1 94.38 157 GLN A O 1
ATOM 1216 N N . ASP A 1 158 ? -17.016 28.922 -4.422 1 96.5 158 ASP A N 1
ATOM 1217 C CA . ASP A 1 158 ? -18.141 28.141 -4.953 1 96.5 158 ASP A CA 1
ATOM 1218 C C . ASP A 1 158 ? -18.406 26.906 -4.094 1 96.5 158 ASP A C 1
ATOM 1220 O O . ASP A 1 158 ? -17.875 25.828 -4.352 1 96.5 158 ASP A O 1
ATOM 1224 N N . ASP A 1 159 ? -19.312 27.031 -3.205 1 97.06 159 ASP A N 1
ATOM 1225 C CA . ASP A 1 159 ? -19.641 25.953 -2.268 1 97.06 159 ASP A CA 1
ATOM 1226 C C . ASP A 1 159 ? -20.234 24.75 -2.998 1 97.06 159 ASP A C 1
ATOM 1228 O O . ASP A 1 159 ? -20.047 23.609 -2.57 1 97.06 159 ASP A O 1
ATOM 1232 N N . ASP A 1 160 ? -20.953 25.047 -4.016 1 97.88 160 ASP A N 1
ATOM 1233 C CA . ASP A 1 160 ? -21.547 23.938 -4.77 1 97.88 160 ASP A CA 1
ATOM 1234 C C . ASP A 1 160 ? -20.453 23.078 -5.426 1 97.88 160 ASP A C 1
ATOM 1236 O O . ASP A 1 160 ? -20.562 21.859 -5.461 1 97.88 160 ASP A O 1
ATOM 1240 N N . MET A 1 161 ? -19.484 23.734 -5.922 1 98 161 MET A N 1
ATOM 1241 C CA . MET A 1 161 ? -18.359 23 -6.512 1 98 161 MET A CA 1
ATOM 1242 C C . MET A 1 161 ? -17.641 22.172 -5.457 1 98 161 MET A C 1
ATOM 1244 O O . MET A 1 161 ? -17.25 21.031 -5.727 1 98 161 MET A O 1
ATOM 1248 N N . ALA A 1 162 ? -17.469 22.734 -4.277 1 98.44 162 ALA A N 1
ATOM 1249 C CA . ALA A 1 162 ? -16.844 22 -3.184 1 98.44 162 ALA A CA 1
ATOM 1250 C C . ALA A 1 162 ? -17.656 20.766 -2.816 1 98.44 162 ALA A C 1
ATOM 1252 O O . ALA A 1 162 ? -17.094 19.672 -2.648 1 98.44 162 ALA A O 1
ATOM 1253 N N . ARG A 1 163 ? -18.922 20.922 -2.764 1 98.31 163 ARG A N 1
ATOM 1254 C CA . ARG A 1 163 ? -19.797 19.812 -2.412 1 98.31 163 ARG A CA 1
ATOM 1255 C C . ARG A 1 163 ? -19.781 18.734 -3.494 1 98.31 163 ARG A C 1
ATOM 1257 O O . ARG A 1 163 ? -19.859 17.547 -3.195 1 98.31 163 ARG A O 1
ATOM 1264 N N . ASP A 1 164 ? -19.734 19.172 -4.684 1 98.31 164 ASP A N 1
ATOM 1265 C CA . ASP A 1 164 ? -19.609 18.234 -5.785 1 98.31 164 ASP A CA 1
ATOM 1266 C C . ASP A 1 164 ? -18.344 17.391 -5.66 1 98.31 164 ASP A C 1
ATOM 1268 O O . ASP A 1 164 ? -18.375 16.188 -5.891 1 98.31 164 ASP A O 1
ATOM 1272 N N . VAL A 1 165 ? -17.219 18.031 -5.305 1 98.69 165 VAL A N 1
ATOM 1273 C CA . VAL A 1 165 ? -15.953 17.328 -5.113 1 98.69 165 VAL A CA 1
ATOM 1274 C C . VAL A 1 165 ? -16.109 16.266 -4.02 1 98.69 165 VAL A C 1
ATOM 1276 O O . VAL A 1 165 ? -15.648 15.141 -4.172 1 98.69 165 VAL A O 1
ATOM 1279 N N . ILE A 1 166 ? -16.766 16.594 -2.977 1 98.44 166 ILE A N 1
ATOM 1280 C CA . ILE A 1 166 ? -16.969 15.688 -1.847 1 98.44 166 ILE A CA 1
ATOM 1281 C C . ILE A 1 166 ? -17.766 14.469 -2.295 1 98.44 166 ILE A C 1
ATOM 1283 O O . ILE A 1 166 ? -17.422 13.336 -1.927 1 98.44 166 ILE A O 1
ATOM 1287 N N . GLN A 1 167 ? -18.719 14.688 -3.168 1 97.25 167 GLN A N 1
ATOM 1288 C CA . GLN A 1 167 ? -19.562 13.594 -3.641 1 97.25 167 GLN A CA 1
ATOM 1289 C C . GLN A 1 167 ? -18.797 12.688 -4.602 1 97.25 167 GLN A C 1
ATOM 1291 O O . GLN A 1 167 ? -18.984 11.477 -4.598 1 97.25 167 GLN A O 1
ATOM 1296 N N . ARG A 1 168 ? -17.984 13.266 -5.418 1 97.5 168 ARG A N 1
ATOM 1297 C CA . ARG A 1 168 ? -17.266 12.516 -6.434 1 97.5 168 ARG A CA 1
ATOM 1298 C C . ARG A 1 168 ? -16.266 11.547 -5.793 1 97.5 168 ARG A C 1
ATOM 1300 O O . ARG A 1 168 ? -15.805 10.609 -6.441 1 97.5 168 ARG A O 1
ATOM 1307 N N . ASP A 1 169 ? -15.922 11.773 -4.535 1 97.38 169 ASP A N 1
ATOM 1308 C CA . ASP A 1 169 ? -15.023 10.875 -3.826 1 97.38 169 ASP A CA 1
ATOM 1309 C C . ASP A 1 169 ? -15.578 9.453 -3.793 1 97.38 169 ASP A C 1
ATOM 1311 O O . ASP A 1 169 ? -14.812 8.484 -3.773 1 97.38 169 ASP A O 1
ATOM 1315 N N . ASP A 1 170 ? -16.875 9.328 -3.834 1 96.19 170 ASP A N 1
ATOM 1316 C CA . ASP A 1 170 ? -17.516 8.016 -3.861 1 96.19 170 ASP A CA 1
ATOM 1317 C C . ASP A 1 170 ? -17.094 7.223 -5.098 1 96.19 170 ASP A C 1
ATOM 1319 O O . ASP A 1 170 ? -16.938 6.004 -5.031 1 96.19 170 ASP A O 1
ATOM 1323 N N . ASP A 1 171 ? -16.969 7.934 -6.184 1 96.62 171 ASP A N 1
ATOM 1324 C CA . ASP A 1 171 ? -16.594 7.273 -7.426 1 96.62 171 ASP A CA 1
ATOM 1325 C C . ASP A 1 171 ? -15.172 6.719 -7.34 1 96.62 171 ASP A C 1
ATOM 1327 O O . ASP A 1 171 ? -14.914 5.594 -7.773 1 96.62 171 ASP A O 1
ATOM 1331 N N . VAL A 1 172 ? -14.281 7.504 -6.77 1 97.75 172 VAL A N 1
ATOM 1332 C CA . VAL A 1 172 ? -12.906 7.059 -6.613 1 97.75 172 VAL A CA 1
ATOM 1333 C C . VAL A 1 172 ? -12.852 5.855 -5.672 1 97.75 172 VAL A C 1
ATOM 1335 O O . VAL A 1 172 ? -12.164 4.871 -5.949 1 97.75 172 VAL A O 1
ATOM 1338 N N . ASP A 1 173 ? -13.633 5.879 -4.625 1 96.44 173 ASP A N 1
ATOM 1339 C CA . ASP A 1 173 ? -13.672 4.801 -3.645 1 96.44 173 ASP A CA 1
ATOM 1340 C C . ASP A 1 173 ? -14.195 3.508 -4.27 1 96.44 173 ASP A C 1
ATOM 1342 O O . ASP A 1 173 ? -13.672 2.426 -4 1 96.44 173 ASP A O 1
ATOM 1346 N N . ARG A 1 174 ? -15.188 3.674 -5.062 1 95.69 174 ARG A N 1
ATOM 1347 C CA . ARG A 1 174 ? -15.773 2.52 -5.738 1 95.69 174 ARG A CA 1
ATOM 1348 C C . ARG A 1 174 ? -14.75 1.834 -6.637 1 95.69 174 ARG A C 1
ATOM 1350 O O . ARG A 1 174 ? -14.648 0.605 -6.652 1 95.69 174 ARG A O 1
ATOM 1357 N N . LEU A 1 175 ? -14.062 2.621 -7.371 1 96.62 175 LEU A N 1
ATOM 1358 C CA . LEU A 1 175 ? -13.062 2.066 -8.273 1 96.62 175 LEU A CA 1
ATOM 1359 C C . LEU A 1 175 ? -11.914 1.439 -7.484 1 96.62 175 LEU A C 1
ATOM 1361 O O . LEU A 1 175 ? -11.375 0.401 -7.883 1 96.62 175 LEU A O 1
ATOM 1365 N N . TRP A 1 176 ? -11.586 2.047 -6.348 1 97.44 176 TRP A N 1
ATOM 1366 C CA . TRP A 1 176 ? -10.57 1.467 -5.48 1 97.44 176 TRP A CA 1
ATOM 1367 C C . TRP A 1 176 ? -10.984 0.082 -4.996 1 97.44 176 TRP A C 1
ATOM 1369 O O . TRP A 1 176 ? -10.18 -0.852 -4.996 1 97.44 176 TRP A O 1
ATOM 1379 N N . MET A 1 177 ? -12.25 -0.116 -4.66 1 95.94 177 MET A N 1
ATOM 1380 C CA . MET A 1 177 ? -12.766 -1.403 -4.199 1 95.94 177 MET A CA 1
ATOM 1381 C C . MET A 1 177 ? -12.695 -2.447 -5.309 1 95.94 177 MET A C 1
ATOM 1383 O O . MET A 1 177 ? -12.352 -3.604 -5.062 1 95.94 177 MET A O 1
ATOM 1387 N N . VAL A 1 178 ? -12.969 -1.987 -6.504 1 95 178 VAL A N 1
ATOM 1388 C CA . VAL A 1 178 ? -12.922 -2.889 -7.652 1 95 178 VAL A CA 1
ATOM 1389 C C . VAL A 1 178 ? -11.492 -3.367 -7.875 1 95 178 VAL A C 1
ATOM 1391 O O . VAL A 1 178 ? -11.242 -4.566 -8.031 1 95 178 VAL A O 1
ATOM 1394 N N . VAL A 1 179 ? -10.555 -2.451 -7.902 1 96.44 179 VAL A N 1
ATOM 1395 C CA . VAL A 1 179 ? -9.156 -2.779 -8.125 1 96.44 179 VAL A CA 1
ATOM 1396 C C . VAL A 1 179 ? -8.664 -3.719 -7.027 1 96.44 179 VAL A C 1
ATOM 1398 O O . VAL A 1 179 ? -7.957 -4.695 -7.305 1 96.44 179 VAL A O 1
ATOM 1401 N N . SER A 1 180 ? -9.086 -3.457 -5.785 1 96.31 180 SER A N 1
ATOM 1402 C CA . SER A 1 180 ? -8.695 -4.289 -4.652 1 96.31 180 SER A CA 1
ATOM 1403 C C . SER A 1 180 ? -9.242 -5.703 -4.793 1 96.31 180 SER A C 1
ATOM 1405 O O . SER A 1 180 ? -8.531 -6.68 -4.547 1 96.31 180 SER A O 1
ATOM 1407 N N . ARG A 1 181 ? -10.469 -5.773 -5.219 1 94.75 181 ARG A N 1
ATOM 1408 C CA . ARG A 1 181 ? -11.117 -7.07 -5.418 1 94.75 181 ARG A CA 1
ATOM 1409 C C . ARG A 1 181 ? -10.414 -7.875 -6.504 1 94.75 181 ARG A C 1
ATOM 1411 O O . ARG A 1 181 ? -10.133 -9.062 -6.32 1 94.75 181 ARG A O 1
ATOM 1418 N N . ILE A 1 182 ? -10.148 -7.238 -7.609 1 93.75 182 ILE A N 1
ATOM 1419 C CA . ILE A 1 182 ? -9.5 -7.895 -8.742 1 93.75 182 ILE A CA 1
ATOM 1420 C C . ILE A 1 182 ? -8.125 -8.406 -8.32 1 93.75 182 ILE A C 1
ATOM 1422 O O . ILE A 1 182 ? -7.793 -9.57 -8.547 1 93.75 182 ILE A O 1
ATOM 1426 N N . PHE A 1 183 ? -7.387 -7.582 -7.727 1 96 183 PHE A N 1
ATOM 1427 C CA . PHE A 1 183 ? -6.035 -7.973 -7.336 1 96 183 PHE A CA 1
ATOM 1428 C C . PHE A 1 183 ? -6.07 -9.133 -6.352 1 96 183 PHE A C 1
ATOM 1430 O O . PHE A 1 183 ? -5.309 -10.094 -6.488 1 96 183 PHE A O 1
ATOM 1437 N N . ARG A 1 184 ? -6.875 -9.016 -5.32 1 94.81 184 ARG A N 1
ATOM 1438 C CA . ARG A 1 184 ? -6.922 -10.078 -4.32 1 94.81 184 ARG A CA 1
ATOM 1439 C C . ARG A 1 184 ? -7.301 -11.414 -4.949 1 94.81 184 ARG A C 1
ATOM 1441 O O . ARG A 1 184 ? -6.785 -12.461 -4.555 1 94.81 184 ARG A O 1
ATOM 1448 N N . ALA A 1 185 ? -8.18 -11.391 -5.949 1 91.12 185 ALA A N 1
ATOM 1449 C CA . ALA A 1 185 ? -8.539 -12.609 -6.668 1 91.12 185 ALA A CA 1
ATOM 1450 C C . ALA A 1 185 ? -7.312 -13.242 -7.324 1 91.12 185 ALA A C 1
ATOM 1452 O O . ALA A 1 185 ? -7.16 -14.461 -7.316 1 91.12 185 ALA A O 1
ATOM 1453 N N . THR A 1 186 ? -6.426 -12.414 -7.891 1 91.38 186 THR A N 1
ATOM 1454 C CA . THR A 1 186 ? -5.246 -12.938 -8.57 1 91.38 186 THR A CA 1
ATOM 1455 C C . THR A 1 186 ? -4.293 -13.586 -7.57 1 91.38 186 THR A C 1
ATOM 1457 O O . THR A 1 186 ? -3.516 -14.469 -7.934 1 91.38 186 THR A O 1
ATOM 1460 N N . LEU A 1 187 ? -4.348 -13.156 -6.348 1 92.88 187 LEU A N 1
ATOM 1461 C CA . LEU A 1 187 ? -3.506 -13.75 -5.312 1 92.88 187 LEU A CA 1
ATOM 1462 C C . LEU A 1 187 ? -4.016 -15.133 -4.922 1 92.88 187 LEU A C 1
ATOM 1464 O O . LEU A 1 187 ? -3.23 -16.016 -4.551 1 92.88 187 LEU A O 1
ATOM 1468 N N . ARG A 1 188 ? -5.266 -15.289 -5.023 1 87.25 188 ARG A N 1
ATOM 1469 C CA . ARG A 1 188 ? -5.914 -16.5 -4.539 1 87.25 188 ARG A CA 1
ATOM 1470 C C . ARG A 1 188 ? -5.836 -17.625 -5.574 1 87.25 188 ARG A C 1
ATOM 1472 O O . ARG A 1 188 ? -5.613 -18.781 -5.227 1 87.25 188 ARG A O 1
ATOM 1479 N N . THR A 1 189 ? -6.078 -17.266 -6.848 1 82.25 189 THR A N 1
ATOM 1480 C CA . THR A 1 189 ? -6.152 -18.312 -7.855 1 82.25 189 THR A CA 1
ATOM 1481 C C . THR A 1 189 ? -5.438 -17.891 -9.133 1 82.25 189 THR A C 1
ATOM 1483 O O . THR A 1 189 ? -5.566 -16.75 -9.578 1 82.25 189 THR A O 1
ATOM 1486 N N . PRO A 1 190 ? -4.797 -18.75 -9.734 1 79.75 190 PRO A N 1
ATOM 1487 C CA . PRO A 1 190 ? -4.164 -18.453 -11.016 1 79.75 190 PRO A CA 1
ATOM 1488 C C . PRO A 1 190 ? -5.176 -18.188 -12.125 1 79.75 190 PRO A C 1
ATOM 1490 O O . PRO A 1 190 ? -4.879 -17.469 -13.086 1 79.75 190 PRO A O 1
ATOM 1493 N N . LYS A 1 191 ? -6.336 -18.828 -11.953 1 80.88 191 LYS A N 1
ATOM 1494 C CA . LYS A 1 191 ? -7.387 -18.594 -12.938 1 80.88 191 LYS A CA 1
ATOM 1495 C C . LYS A 1 191 ? -7.719 -17.109 -13.062 1 80.88 191 LYS A C 1
ATOM 1497 O O . LYS A 1 191 ? -7.875 -16.594 -14.172 1 80.88 191 LYS A O 1
ATOM 1502 N N . ALA A 1 192 ? -7.801 -16.516 -11.984 1 83.75 192 ALA A N 1
ATOM 1503 C CA . ALA A 1 192 ? -8.117 -15.094 -11.977 1 83.75 192 ALA A CA 1
ATOM 1504 C C . ALA A 1 192 ? -7.035 -14.289 -12.688 1 83.75 192 ALA A C 1
ATOM 1506 O O . ALA A 1 192 ? -7.336 -13.352 -13.438 1 83.75 192 ALA A O 1
ATOM 1507 N N . ALA A 1 193 ? -5.77 -14.609 -12.445 1 83.75 193 ALA A N 1
ATOM 1508 C CA . ALA A 1 193 ? -4.668 -13.922 -13.102 1 83.75 193 ALA A CA 1
ATOM 1509 C C . ALA A 1 193 ? -4.699 -14.148 -14.609 1 83.75 193 ALA A C 1
ATOM 1511 O O . ALA A 1 193 ? -4.453 -13.227 -15.391 1 83.75 193 ALA A O 1
ATOM 1512 N N . GLU A 1 194 ? -5.02 -15.297 -14.984 1 81.69 194 GLU A N 1
ATOM 1513 C CA . GLU A 1 194 ? -5.094 -15.641 -16.406 1 81.69 194 GLU A CA 1
ATOM 1514 C C . GLU A 1 194 ? -6.242 -14.898 -17.094 1 81.69 194 GLU A C 1
ATOM 1516 O O . GLU A 1 194 ? -6.086 -14.398 -18.203 1 81.69 194 GLU A O 1
ATOM 1521 N N . GLU A 1 195 ? -7.328 -14.922 -16.438 1 81.44 195 GLU A N 1
ATOM 1522 C CA . GLU A 1 195 ? -8.5 -14.242 -16.984 1 81.44 195 GLU A CA 1
ATOM 1523 C C . GLU A 1 195 ? -8.258 -12.742 -17.125 1 81.44 195 GLU A C 1
ATOM 1525 O O . GLU A 1 195 ? -8.75 -12.117 -18.062 1 81.44 195 GLU A O 1
ATOM 1530 N N . LEU A 1 196 ? -7.531 -12.266 -16.172 1 84.88 196 LEU A N 1
ATOM 1531 C CA . LEU A 1 196 ? -7.199 -10.852 -16.219 1 84.88 196 LEU A CA 1
ATOM 1532 C C . LEU A 1 196 ? -6.242 -10.547 -17.359 1 84.88 196 LEU A C 1
ATOM 1534 O O . LEU A 1 196 ? -6.246 -9.445 -17.906 1 84.88 196 LEU A O 1
ATOM 1538 N N . GLY A 1 197 ? -5.383 -11.469 -17.672 1 83.56 197 GLY A N 1
ATOM 1539 C CA . GLY A 1 197 ? -4.426 -11.32 -18.766 1 83.56 197 GLY A CA 1
ATOM 1540 C C . GLY A 1 197 ? -3.207 -10.5 -18.375 1 83.56 197 GLY A C 1
ATOM 1541 O O . GLY A 1 197 ? -2.539 -9.93 -19.25 1 83.56 197 GLY A O 1
ATOM 1542 N N . LEU A 1 198 ? -2.939 -10.359 -17.094 1 88 198 LEU A N 1
ATOM 1543 C CA . LEU A 1 198 ? -1.786 -9.641 -16.562 1 88 198 LEU A CA 1
ATOM 1544 C C . LEU A 1 198 ? -1.065 -10.453 -15.5 1 88 198 LEU A C 1
ATOM 1546 O O . LEU A 1 198 ? -1.707 -11.117 -14.688 1 88 198 LEU A O 1
ATOM 1550 N N . PRO A 1 199 ? 0.3 -10.359 -15.547 1 88.94 199 PRO A N 1
ATOM 1551 C CA . PRO A 1 199 ? 1.021 -10.977 -14.438 1 88.94 199 PRO A CA 1
ATOM 1552 C C . PRO A 1 199 ? 0.655 -10.359 -13.086 1 88.94 199 PRO A C 1
ATOM 1554 O O . PRO A 1 199 ? 0.385 -9.164 -13 1 88.94 199 PRO A O 1
ATOM 1557 N N . ARG A 1 200 ? 0.73 -11.18 -12.07 1 92.56 200 ARG A N 1
ATOM 1558 C CA . ARG A 1 200 ? 0.365 -10.742 -10.727 1 92.56 200 ARG A CA 1
ATOM 1559 C C . ARG A 1 200 ? 1.189 -9.531 -10.297 1 92.56 200 ARG A C 1
ATOM 1561 O O . ARG A 1 200 ? 0.684 -8.641 -9.617 1 92.56 200 ARG A O 1
ATOM 1568 N N . GLU A 1 201 ? 2.484 -9.445 -10.711 1 94.56 201 GLU A N 1
ATOM 1569 C CA . GLU A 1 201 ? 3.342 -8.328 -10.336 1 94.56 201 GLU A CA 1
ATOM 1570 C C . GLU A 1 201 ? 2.805 -7.012 -10.891 1 94.56 201 GLU A C 1
ATOM 1572 O O . GLU A 1 201 ? 2.811 -5.992 -10.195 1 94.56 201 GLU A O 1
ATOM 1577 N N . ILE A 1 202 ? 2.361 -7.09 -12.078 1 94.69 202 ILE A N 1
ATOM 1578 C CA . ILE A 1 202 ? 1.836 -5.883 -12.711 1 94.69 202 ILE A CA 1
ATOM 1579 C C . ILE A 1 202 ? 0.518 -5.488 -12.055 1 94.69 202 ILE A C 1
ATOM 1581 O O . ILE A 1 202 ? 0.261 -4.301 -11.828 1 94.69 202 ILE A O 1
ATOM 1585 N N . CYS A 1 203 ? -0.304 -6.465 -11.805 1 95.44 203 CYS A N 1
ATOM 1586 C CA . CYS A 1 203 ? -1.556 -6.191 -11.102 1 95.44 203 CYS A CA 1
ATOM 1587 C C . CYS A 1 203 ? -1.298 -5.508 -9.766 1 95.44 203 CYS A C 1
ATOM 1589 O O . CYS A 1 203 ? -2.006 -4.566 -9.398 1 95.44 203 CYS A O 1
ATOM 1591 N N . PHE A 1 204 ? -0.291 -5.98 -9.055 1 97.88 204 PHE A N 1
ATOM 1592 C CA . PHE A 1 204 ? 0.084 -5.355 -7.789 1 97.88 204 PHE A CA 1
ATOM 1593 C C . PHE A 1 204 ? 0.51 -3.91 -8.008 1 97.88 204 PHE A C 1
ATOM 1595 O O . PHE A 1 204 ? 0.157 -3.029 -7.219 1 97.88 204 PHE A O 1
ATOM 1602 N N . ASP A 1 205 ? 1.295 -3.676 -9 1 98.12 205 ASP A N 1
ATOM 1603 C CA . ASP A 1 205 ? 1.745 -2.318 -9.297 1 98.12 205 ASP A CA 1
ATOM 1604 C C . ASP A 1 205 ? 0.56 -1.394 -9.57 1 98.12 205 ASP A C 1
ATOM 1606 O O . ASP A 1 205 ? 0.536 -0.253 -9.102 1 98.12 205 ASP A O 1
ATOM 1610 N N . TYR A 1 206 ? -0.415 -1.927 -10.305 1 97.75 206 TYR A N 1
ATOM 1611 C CA . TYR A 1 206 ? -1.62 -1.149 -10.57 1 97.75 206 TYR A CA 1
ATOM 1612 C C . TYR A 1 206 ? -2.402 -0.895 -9.289 1 97.75 206 TYR A C 1
ATOM 1614 O O . TYR A 1 206 ? -2.881 0.218 -9.055 1 97.75 206 TYR A O 1
ATOM 1622 N N . GLN A 1 207 ? -2.547 -1.936 -8.5 1 98.25 207 GLN A N 1
ATOM 1623 C CA . GLN A 1 207 ? -3.242 -1.796 -7.223 1 98.25 207 GLN A CA 1
ATOM 1624 C C . GLN A 1 207 ? -2.539 -0.783 -6.32 1 98.25 207 GLN A C 1
ATOM 1626 O O . GLN A 1 207 ? -3.193 0.023 -5.656 1 98.25 207 GLN A O 1
ATOM 1631 N N . SER A 1 208 ? -1.21 -0.793 -6.301 1 98.31 208 SER A N 1
ATOM 1632 C CA . SER A 1 208 ? -0.419 0.153 -5.523 1 98.31 208 SER A CA 1
ATOM 1633 C C . SER A 1 208 ? -0.649 1.585 -5.992 1 98.31 208 SER A C 1
ATOM 1635 O O . SER A 1 208 ? -0.809 2.494 -5.176 1 98.31 208 SER A O 1
ATOM 1637 N N . ALA A 1 209 ? -0.68 1.753 -7.262 1 98.56 209 ALA A N 1
ATOM 1638 C CA . ALA A 1 209 ? -0.934 3.078 -7.824 1 98.56 209 ALA A CA 1
ATOM 1639 C C . ALA A 1 209 ? -2.354 3.541 -7.516 1 98.56 209 ALA A C 1
ATOM 1641 O O . ALA A 1 209 ? -2.574 4.707 -7.18 1 98.56 209 ALA A O 1
ATOM 1642 N N . ALA A 1 210 ? -3.287 2.631 -7.656 1 98.62 210 ALA A N 1
ATOM 1643 C CA . ALA A 1 210 ? -4.684 2.949 -7.363 1 98.62 210 ALA A CA 1
ATOM 1644 C C . ALA A 1 210 ? -4.836 3.471 -5.938 1 98.62 210 ALA A C 1
ATOM 1646 O O . ALA A 1 210 ? -5.59 4.418 -5.691 1 98.62 210 ALA A O 1
ATOM 1647 N N . ARG A 1 211 ? -4.117 2.889 -5.062 1 97.94 211 ARG A N 1
ATOM 1648 C CA . ARG A 1 211 ? -4.164 3.33 -3.67 1 97.94 211 ARG A CA 1
ATOM 1649 C C . ARG A 1 211 ? -3.717 4.781 -3.541 1 97.94 211 ARG A C 1
ATOM 1651 O O . ARG A 1 211 ? -4.301 5.551 -2.775 1 97.94 211 ARG A O 1
ATOM 1658 N N . GLN A 1 212 ? -2.658 5.137 -4.219 1 98.56 212 GLN A N 1
ATOM 1659 C CA . GLN A 1 212 ? -2.188 6.52 -4.199 1 98.56 212 GLN A CA 1
ATOM 1660 C C . GLN A 1 212 ? -3.246 7.469 -4.754 1 98.56 212 GLN A C 1
ATOM 1662 O O . GLN A 1 212 ? -3.459 8.555 -4.211 1 98.56 212 GLN A O 1
ATOM 1667 N N . LEU A 1 213 ? -3.902 7.051 -5.797 1 98.81 213 LEU A N 1
ATOM 1668 C CA . LEU A 1 213 ? -4.93 7.883 -6.414 1 98.81 213 LEU A CA 1
ATOM 1669 C C . LEU A 1 213 ? -6.113 8.078 -5.469 1 98.81 213 LEU A C 1
ATOM 1671 O O . LEU A 1 213 ? -6.684 9.164 -5.402 1 98.81 213 LEU A O 1
ATOM 1675 N N . GLU A 1 214 ? -6.457 6.984 -4.812 1 98.62 214 GLU A N 1
ATOM 1676 C CA . GLU A 1 214 ? -7.5 7.094 -3.797 1 98.62 214 GLU A CA 1
ATOM 1677 C C . GLU A 1 214 ? -7.133 8.125 -2.736 1 98.62 214 GLU A C 1
ATOM 1679 O O . GLU A 1 214 ? -7.984 8.906 -2.297 1 98.62 214 GLU A O 1
ATOM 1684 N N . ARG A 1 215 ? -5.902 8.195 -2.361 1 97.62 215 ARG A N 1
ATOM 1685 C CA . ARG A 1 215 ? -5.434 9.156 -1.367 1 97.62 215 ARG A CA 1
ATOM 1686 C C . ARG A 1 215 ? -5.496 10.586 -1.911 1 97.62 215 ARG A C 1
ATOM 1688 O O . ARG A 1 215 ? -5.77 11.523 -1.166 1 97.62 215 ARG A O 1
ATOM 1695 N N . ILE A 1 216 ? -5.164 10.719 -3.145 1 98.62 216 ILE A N 1
ATOM 1696 C CA . ILE A 1 216 ? -5.293 12.031 -3.771 1 98.62 216 ILE A CA 1
ATOM 1697 C C . ILE A 1 216 ? -6.75 12.484 -3.713 1 98.62 216 ILE A C 1
ATOM 1699 O O . ILE A 1 216 ? -7.027 13.641 -3.381 1 98.62 216 ILE A O 1
ATOM 1703 N N . GLY A 1 217 ? -7.676 11.57 -4.031 1 98.62 217 GLY A N 1
ATOM 1704 C CA . GLY A 1 217 ? -9.086 11.883 -3.875 1 98.62 217 GLY A CA 1
ATOM 1705 C C . GLY A 1 217 ? -9.453 12.328 -2.469 1 98.62 217 GLY A C 1
ATOM 1706 O O . GLY A 1 217 ? -10.211 13.281 -2.289 1 98.62 217 GLY A O 1
ATOM 1707 N N . ASP A 1 218 ? -8.898 11.641 -1.508 1 97.25 218 ASP A N 1
ATOM 1708 C CA . ASP A 1 218 ? -9.133 11.992 -0.111 1 97.25 218 ASP A CA 1
ATOM 1709 C C . ASP A 1 218 ? -8.68 13.422 0.182 1 97.25 218 ASP A C 1
ATOM 1711 O O . ASP A 1 218 ? -9.367 14.156 0.896 1 97.25 218 ASP A O 1
ATOM 1715 N N . HIS A 1 219 ? -7.527 13.773 -0.281 1 97.88 219 HIS A N 1
ATOM 1716 C CA . HIS A 1 219 ? -7.016 15.117 -0.04 1 97.88 219 HIS A CA 1
ATOM 1717 C C . HIS A 1 219 ? -7.863 16.156 -0.761 1 97.88 219 HIS A C 1
ATOM 1719 O O . HIS A 1 219 ? -8.07 17.266 -0.243 1 97.88 219 HIS A O 1
ATOM 1725 N N . ALA A 1 220 ? -8.297 15.852 -1.978 1 98.81 220 ALA A N 1
ATOM 1726 C CA . ALA A 1 220 ? -9.211 16.75 -2.67 1 98.81 220 ALA A CA 1
ATOM 1727 C C . ALA A 1 220 ? -10.477 16.984 -1.849 1 98.81 220 ALA A C 1
ATOM 1729 O O . ALA A 1 220 ? -10.945 18.125 -1.727 1 98.81 220 ALA A O 1
ATOM 1730 N N . THR A 1 221 ? -10.992 15.93 -1.313 1 98.69 221 THR A N 1
ATOM 1731 C CA . THR A 1 221 ? -12.18 16.016 -0.463 1 98.69 221 THR A CA 1
ATOM 1732 C C . THR A 1 221 ? -11.898 16.859 0.77 1 98.69 221 THR A C 1
ATOM 1734 O O . THR A 1 221 ? -12.734 17.672 1.169 1 98.69 221 THR A O 1
ATOM 1737 N N . LYS A 1 222 ? -10.758 16.672 1.385 1 97.06 222 LYS A N 1
ATOM 1738 C CA . LYS A 1 222 ? -10.352 17.469 2.533 1 97.06 222 LYS A CA 1
ATOM 1739 C C . LYS A 1 222 ? -10.32 18.953 2.182 1 97.06 222 LYS A C 1
ATOM 1741 O O . LYS A 1 222 ? -10.859 19.781 2.916 1 97.06 222 LYS A O 1
ATOM 1746 N N . ILE A 1 223 ? -9.711 19.312 1.098 1 98.19 223 ILE A N 1
ATOM 1747 C CA . ILE A 1 223 ? -9.633 20.688 0.641 1 98.19 223 ILE A CA 1
ATOM 1748 C C . ILE A 1 223 ? -11.047 21.25 0.445 1 98.19 223 ILE A C 1
ATOM 1750 O O . ILE A 1 223 ? -11.336 22.375 0.856 1 98.19 223 ILE A O 1
ATOM 1754 N N . ALA A 1 224 ? -11.875 20.453 -0.179 1 98.56 224 ALA A N 1
ATOM 1755 C CA . ALA A 1 224 ? -13.25 20.875 -0.421 1 98.56 224 ALA A CA 1
ATOM 1756 C C . ALA A 1 224 ? -13.969 21.172 0.89 1 98.56 224 ALA A C 1
ATOM 1758 O O . ALA A 1 224 ? -14.664 22.188 1.005 1 98.56 224 ALA A O 1
ATOM 1759 N N . HIS A 1 225 ? -13.828 20.359 1.858 1 97.62 225 HIS A N 1
ATOM 1760 C CA . HIS A 1 225 ? -14.422 20.609 3.164 1 97.62 225 HIS A CA 1
ATOM 1761 C C . HIS A 1 225 ? -13.898 21.906 3.77 1 97.62 225 HIS A C 1
ATOM 1763 O O . HIS A 1 225 ? -14.672 22.688 4.328 1 97.62 225 HIS A O 1
ATOM 1769 N N . LEU A 1 226 ? -12.609 22.094 3.709 1 95.19 226 LEU A N 1
ATOM 1770 C CA . LEU A 1 226 ? -12 23.297 4.254 1 95.19 226 LEU A CA 1
ATOM 1771 C C . LEU A 1 226 ? -12.531 24.547 3.545 1 95.19 226 LEU A C 1
ATOM 1773 O O . LEU A 1 226 ? -12.742 25.578 4.18 1 95.19 226 LEU A O 1
ATOM 1777 N N . SER A 1 227 ? -12.734 24.422 2.258 1 95.5 227 SER A N 1
ATOM 1778 C CA . SER A 1 227 ? -13.188 25.562 1.456 1 95.5 227 SER A CA 1
ATOM 1779 C C . SER A 1 227 ? -14.555 26.047 1.921 1 95.5 227 SER A C 1
ATOM 1781 O O . SER A 1 227 ? -14.875 27.234 1.767 1 95.5 227 SER A O 1
ATOM 1783 N N . LEU A 1 228 ? -15.344 25.172 2.512 1 95.44 228 LEU A N 1
ATOM 1784 C CA . LEU A 1 228 ? -16.688 25.516 2.977 1 95.44 228 LEU A CA 1
ATOM 1785 C C . LEU A 1 228 ? -16.609 26.391 4.227 1 95.44 228 LEU A C 1
ATOM 1787 O O . LEU A 1 228 ? -17.609 27 4.621 1 95.44 228 LEU A O 1
ATOM 1791 N N . ASN A 1 229 ? -15.422 26.484 4.789 1 90 229 ASN A N 1
ATOM 1792 C CA . ASN A 1 229 ? -15.273 27.219 6.043 1 90 229 ASN A CA 1
ATOM 1793 C C . ASN A 1 229 ? -14.672 28.609 5.816 1 90 229 ASN A C 1
ATOM 1795 O O . ASN A 1 229 ? -14.391 29.328 6.77 1 90 229 ASN A O 1
ATOM 1799 N N . PHE A 1 230 ? -14.406 28.953 4.562 1 88.56 230 PHE A N 1
ATOM 1800 C CA . PHE A 1 230 ? -13.883 30.281 4.273 1 88.56 230 PHE A CA 1
ATOM 1801 C C . PHE A 1 230 ? -15.008 31.312 4.273 1 88.56 230 PHE A C 1
ATOM 1803 O O . PHE A 1 230 ? -15.961 31.203 3.504 1 88.56 230 PHE A O 1
ATOM 1810 N N . GLU A 1 231 ? -14.883 32.188 5.137 1 84.69 231 GLU A N 1
ATOM 1811 C CA . GLU A 1 231 ? -15.891 33.25 5.223 1 84.69 231 GLU A CA 1
ATOM 1812 C C . GLU A 1 231 ? -15.586 34.375 4.258 1 84.69 231 GLU A C 1
ATOM 1814 O O . GLU A 1 231 ? -16.5 35.094 3.807 1 84.69 231 GLU A O 1
ATOM 1819 N N . GLU A 1 232 ? -14.328 34.688 4.027 1 90.06 232 GLU A N 1
ATOM 1820 C CA . GLU A 1 232 ? -13.883 35.75 3.135 1 90.06 232 GLU A CA 1
ATOM 1821 C C . GLU A 1 232 ? -13.07 35.188 1.971 1 90.06 232 GLU A C 1
ATOM 1823 O O . GLU A 1 232 ? -12.453 34.125 2.09 1 90.06 232 GLU A O 1
ATOM 1828 N N . PRO A 1 233 ? -13.078 35.938 0.947 1 92.38 233 PRO A N 1
ATOM 1829 C CA . PRO A 1 233 ? -12.281 35.469 -0.2 1 92.38 233 PRO A CA 1
ATOM 1830 C C . PRO A 1 233 ? -10.789 35.375 0.118 1 92.38 233 PRO A C 1
ATOM 1832 O O . PRO A 1 233 ? -10.281 36.125 0.948 1 92.38 233 PRO A O 1
ATOM 1835 N N . VAL A 1 234 ? -10.195 34.469 -0.501 1 93.31 234 VAL A N 1
ATOM 1836 C CA . VAL A 1 234 ? -8.75 34.281 -0.349 1 93.31 234 VAL A CA 1
ATOM 1837 C C . VAL A 1 234 ? -8.016 35.25 -1.293 1 93.31 234 VAL A C 1
ATOM 1839 O O . VAL A 1 234 ? -8.477 35.5 -2.41 1 93.31 234 VAL A O 1
ATOM 1842 N N . ASP A 1 235 ? -6.984 35.781 -0.82 1 93.25 235 ASP A N 1
ATOM 1843 C CA . ASP A 1 235 ? -6.168 36.719 -1.614 1 93.25 235 ASP A CA 1
ATOM 1844 C C . ASP A 1 235 ? -5.793 36.094 -2.955 1 93.25 235 ASP A C 1
ATOM 1846 O O . ASP A 1 235 ? -5.41 34.906 -3.016 1 93.25 235 ASP A O 1
ATOM 1850 N N . GLY A 1 236 ? -5.852 36.812 -4.051 1 94.19 236 GLY A N 1
ATOM 1851 C CA . GLY A 1 236 ? -5.594 36.344 -5.398 1 94.19 236 GLY A CA 1
ATOM 1852 C C . GLY A 1 236 ? -4.188 35.781 -5.578 1 94.19 236 GLY A C 1
ATOM 1853 O O . GLY A 1 236 ? -3.979 34.844 -6.328 1 94.19 236 GLY A O 1
ATOM 1854 N N . GLU A 1 237 ? -3.256 36.438 -4.883 1 95.19 237 GLU A N 1
ATOM 1855 C CA . GLU A 1 237 ? -1.87 35.969 -4.98 1 95.19 237 GLU A CA 1
ATOM 1856 C C . GLU A 1 237 ? -1.692 34.594 -4.359 1 95.19 237 GLU A C 1
ATOM 1858 O O . GLU A 1 237 ? -0.954 33.781 -4.887 1 95.19 237 GLU A O 1
ATOM 1863 N N . ILE A 1 238 ? -2.406 34.375 -3.275 1 95.62 238 ILE A N 1
ATOM 1864 C CA . ILE A 1 238 ? -2.328 33.094 -2.592 1 95.62 238 ILE A CA 1
ATOM 1865 C C . ILE A 1 238 ? -3.016 32.031 -3.434 1 95.62 238 ILE A C 1
ATOM 1867 O O . ILE A 1 238 ? -2.482 30.922 -3.602 1 95.62 238 ILE A O 1
ATOM 1871 N N . VAL A 1 239 ? -4.109 32.375 -3.992 1 96.38 239 VAL A N 1
ATOM 1872 C CA . VAL A 1 239 ? -4.848 31.453 -4.848 1 96.38 239 VAL A CA 1
ATOM 1873 C C . VAL A 1 239 ? -3.988 31.062 -6.051 1 96.38 239 VAL A C 1
ATOM 1875 O O . VAL A 1 239 ? -3.904 29.891 -6.406 1 96.38 239 VAL A O 1
ATOM 1878 N N . GLN A 1 240 ? -3.396 32.062 -6.637 1 97.25 240 GLN A N 1
ATOM 1879 C CA . GLN A 1 240 ? -2.549 31.797 -7.793 1 97.25 240 GLN A CA 1
ATOM 1880 C C . GLN A 1 240 ? -1.382 30.891 -7.43 1 97.25 240 GLN A C 1
ATOM 1882 O O . GLN A 1 240 ? -1.034 29.984 -8.195 1 97.25 240 GLN A O 1
ATOM 1887 N N . ALA A 1 241 ? -0.789 31.094 -6.281 1 97.56 241 ALA A N 1
ATOM 1888 C CA . ALA A 1 241 ? 0.324 30.266 -5.824 1 97.56 241 ALA A CA 1
ATOM 1889 C C . ALA A 1 241 ? -0.117 28.828 -5.617 1 97.56 241 ALA A C 1
ATOM 1891 O O . ALA A 1 241 ? 0.602 27.891 -5.98 1 97.56 241 ALA A O 1
ATOM 1892 N N . ILE A 1 242 ? -1.279 28.609 -5.074 1 98 242 ILE A N 1
ATOM 1893 C CA . ILE A 1 242 ? -1.812 27.281 -4.836 1 98 242 ILE A CA 1
ATOM 1894 C C . ILE A 1 242 ? -2.137 26.609 -6.168 1 98 242 ILE A C 1
ATOM 1896 O O . ILE A 1 242 ? -1.896 25.406 -6.34 1 98 242 ILE A O 1
ATOM 1900 N N . GLN A 1 243 ? -2.643 27.391 -7.09 1 98.06 243 GLN A N 1
ATOM 1901 C CA . GLN A 1 243 ? -2.953 26.859 -8.414 1 98.06 243 GLN A CA 1
ATOM 1902 C C . GLN A 1 243 ? -1.688 26.406 -9.133 1 98.06 243 GLN A C 1
ATOM 1904 O O . GLN A 1 243 ? -1.691 25.375 -9.82 1 98.06 243 GLN A O 1
ATOM 1909 N N . GLU A 1 244 ? -0.674 27.172 -9.023 1 98.25 244 GLU A N 1
ATOM 1910 C CA . GLU A 1 244 ? 0.601 26.781 -9.609 1 98.25 244 GLU A CA 1
ATOM 1911 C C . GLU A 1 244 ? 1.142 25.516 -8.961 1 98.25 244 GLU A C 1
ATOM 1913 O O . GLU A 1 244 ? 1.656 24.625 -9.641 1 98.25 244 GLU A O 1
ATOM 1918 N N . LEU A 1 245 ? 1.032 25.438 -7.633 1 98.44 245 LEU A N 1
ATOM 1919 C CA . LEU A 1 245 ? 1.424 24.234 -6.906 1 98.44 245 LEU A CA 1
ATOM 1920 C C . LEU A 1 245 ? 0.648 23.031 -7.402 1 98.44 245 LEU A C 1
ATOM 1922 O O . LEU A 1 245 ? 1.219 21.938 -7.574 1 98.44 245 LEU A O 1
ATOM 1926 N N . PHE A 1 246 ? -0.604 23.25 -7.676 1 98.62 246 PHE A N 1
ATOM 1927 C CA . PHE A 1 246 ? -1.449 22.188 -8.195 1 98.62 246 PHE A CA 1
ATOM 1928 C C . PHE A 1 246 ? -0.971 21.734 -9.57 1 98.62 246 PHE A C 1
ATOM 1930 O O . PHE A 1 246 ? -0.9 20.531 -9.852 1 98.62 246 PHE A O 1
ATOM 1937 N N . LYS A 1 247 ? -0.688 22.672 -10.422 1 98.62 247 LYS A N 1
ATOM 1938 C CA . LYS A 1 247 ? -0.253 22.312 -11.773 1 98.62 247 LYS A CA 1
ATOM 1939 C C . LYS A 1 247 ? 1.008 21.453 -11.734 1 98.62 247 LYS A C 1
ATOM 1941 O O . LYS A 1 247 ? 1.127 20.484 -12.484 1 98.62 247 LYS A O 1
ATOM 1946 N N . ASP A 1 248 ? 1.897 21.828 -10.859 1 98.62 248 ASP A N 1
ATOM 1947 C CA . ASP A 1 248 ? 3.102 21.031 -10.688 1 98.62 248 ASP A CA 1
ATOM 1948 C C . ASP A 1 248 ? 2.76 19.641 -10.148 1 98.62 248 ASP A C 1
ATOM 1950 O O . ASP A 1 248 ? 3.324 18.641 -10.594 1 98.62 248 ASP A O 1
ATOM 1954 N N . THR A 1 249 ? 1.89 19.578 -9.18 1 98.81 249 THR A N 1
ATOM 1955 C CA . THR A 1 249 ? 1.452 18.312 -8.594 1 98.81 249 THR A CA 1
ATOM 1956 C C . THR A 1 249 ? 0.782 17.438 -9.641 1 98.81 249 THR A C 1
ATOM 1958 O O . THR A 1 249 ? 1.076 16.234 -9.734 1 98.81 249 THR A O 1
ATOM 1961 N N . GLU A 1 250 ? -0.092 18.047 -10.422 1 98.81 250 GLU A N 1
ATOM 1962 C CA . GLU A 1 250 ? -0.767 17.328 -11.5 1 98.81 250 GLU A CA 1
ATOM 1963 C C . GLU A 1 250 ? 0.239 16.719 -12.477 1 98.81 250 GLU A C 1
ATOM 1965 O O . GLU A 1 250 ? 0.073 15.586 -12.914 1 98.81 250 GLU A O 1
ATOM 1970 N N . SER A 1 251 ? 1.227 17.469 -12.758 1 98.75 251 SER A N 1
ATOM 1971 C CA . SER A 1 251 ? 2.266 17 -13.664 1 98.75 251 SER A CA 1
ATOM 1972 C C . SER A 1 251 ? 2.986 15.781 -13.094 1 98.75 251 SER A C 1
ATOM 1974 O O . SER A 1 251 ? 3.295 14.836 -13.82 1 98.75 251 SER A O 1
ATOM 1976 N N . VAL A 1 252 ? 3.252 15.789 -11.828 1 98.75 252 VAL A N 1
ATOM 1977 C CA . VAL A 1 252 ? 3.941 14.688 -11.164 1 98.75 252 VAL A CA 1
ATOM 1978 C C . VAL A 1 252 ? 3.059 13.438 -11.18 1 98.75 252 VAL A C 1
ATOM 1980 O O . VAL A 1 252 ? 3.531 12.336 -11.477 1 98.75 252 VAL A O 1
ATOM 1983 N N . VAL A 1 253 ? 1.772 13.586 -10.852 1 98.88 253 VAL A N 1
ATOM 1984 C CA . VAL A 1 253 ? 0.852 12.453 -10.82 1 98.88 253 VAL A CA 1
ATOM 1985 C C . VAL A 1 253 ? 0.714 11.867 -12.227 1 98.88 253 VAL A C 1
ATOM 1987 O O . VAL A 1 253 ? 0.829 10.656 -12.414 1 98.88 253 VAL A O 1
ATOM 1990 N N . ASN A 1 254 ? 0.547 12.766 -13.234 1 98.81 254 ASN A N 1
ATOM 1991 C CA . ASN A 1 254 ? 0.443 12.312 -14.617 1 98.81 254 ASN A CA 1
ATOM 1992 C C . ASN A 1 254 ? 1.73 11.641 -15.086 1 98.81 254 ASN A C 1
ATOM 1994 O O . ASN A 1 254 ? 1.688 10.602 -15.75 1 98.81 254 ASN A O 1
ATOM 1998 N N . GLY A 1 255 ? 2.799 12.297 -14.75 1 98.69 255 GLY A N 1
ATOM 1999 C CA . GLY A 1 255 ? 4.078 11.703 -15.102 1 98.69 255 GLY A CA 1
ATOM 2000 C C . GLY A 1 255 ? 4.281 10.32 -14.508 1 98.69 255 GLY A C 1
ATOM 2001 O O . GLY A 1 255 ? 4.754 9.414 -15.188 1 98.69 255 GLY A O 1
ATOM 2002 N N . GLY A 1 256 ? 3.977 10.148 -13.195 1 98.69 256 GLY A N 1
ATOM 2003 C CA . GLY A 1 256 ? 4.051 8.844 -12.555 1 98.69 256 GLY A CA 1
ATOM 2004 C C . GLY A 1 256 ? 3.164 7.805 -13.211 1 98.69 256 GLY A C 1
ATOM 2005 O O . GLY A 1 256 ? 3.6 6.68 -13.453 1 98.69 256 GLY A O 1
ATOM 2006 N N . MET A 1 257 ? 1.947 8.203 -13.555 1 98.81 257 MET A N 1
ATOM 2007 C CA . MET A 1 257 ? 0.998 7.297 -14.195 1 98.81 257 MET A CA 1
ATOM 2008 C C . MET A 1 257 ? 1.463 6.922 -15.602 1 98.81 257 MET A C 1
ATOM 2010 O O . MET A 1 257 ? 1.368 5.762 -16 1 98.81 257 MET A O 1
ATOM 2014 N N . ASP A 1 258 ? 1.917 7.895 -16.344 1 98.69 258 ASP A N 1
ATOM 2015 C CA . ASP A 1 258 ? 2.439 7.621 -17.672 1 98.69 258 ASP A CA 1
ATOM 2016 C C . ASP A 1 258 ? 3.615 6.652 -17.609 1 98.69 258 ASP A C 1
ATOM 2018 O O . ASP A 1 258 ? 3.738 5.766 -18.469 1 98.69 258 ASP A O 1
ATOM 2022 N N . ALA A 1 259 ? 4.492 6.855 -16.625 1 98.62 259 ALA A N 1
ATOM 2023 C CA . ALA A 1 259 ? 5.609 5.938 -16.422 1 98.62 259 ALA A CA 1
ATOM 2024 C C . ALA A 1 259 ? 5.113 4.523 -16.125 1 98.62 259 ALA A C 1
ATOM 2026 O O . ALA A 1 259 ? 5.633 3.549 -16.672 1 98.62 259 ALA A O 1
ATOM 2027 N N . LEU A 1 260 ? 4.098 4.398 -15.336 1 98.44 260 LEU A N 1
ATOM 2028 C CA . LEU A 1 260 ? 3.541 3.109 -14.938 1 98.44 260 LEU A CA 1
ATOM 2029 C C . LEU A 1 260 ? 2.969 2.369 -16.141 1 98.44 260 LEU A C 1
ATOM 2031 O O . LEU A 1 260 ? 3.086 1.146 -16.234 1 98.44 260 LEU A O 1
ATOM 2035 N N . PHE A 1 261 ? 2.379 3.123 -17.094 1 97.44 261 PHE A N 1
ATOM 2036 C CA . PHE A 1 261 ? 1.688 2.518 -18.234 1 97.44 261 PHE A CA 1
ATOM 2037 C C . PHE A 1 261 ? 2.639 2.322 -19.406 1 97.44 261 PHE A C 1
ATOM 2039 O O . PHE A 1 261 ? 2.301 1.644 -20.375 1 97.44 261 PHE A O 1
ATOM 2046 N N . ALA A 1 262 ? 3.83 2.93 -19.281 1 97.12 262 ALA A N 1
ATOM 2047 C CA . ALA A 1 262 ? 4.781 2.848 -20.391 1 97.12 262 ALA A CA 1
ATOM 2048 C C . ALA A 1 262 ? 5.191 1.402 -20.656 1 97.12 262 ALA A C 1
ATOM 2050 O O . ALA A 1 262 ? 5.402 0.627 -19.719 1 97.12 262 ALA A O 1
ATOM 2051 N N . GLU A 1 263 ? 5.324 1.064 -21.859 1 93.75 263 GLU A N 1
ATOM 2052 C CA . GLU A 1 263 ? 5.711 -0.284 -22.266 1 93.75 263 GLU A CA 1
ATOM 2053 C C . GLU A 1 263 ? 7.227 -0.458 -22.219 1 93.75 263 GLU A C 1
ATOM 2055 O O . GLU A 1 263 ? 7.727 -1.49 -21.781 1 93.75 263 GLU A O 1
ATOM 2060 N N . GLU A 1 264 ? 7.871 0.534 -22.656 1 95.38 264 GLU A N 1
ATOM 2061 C CA . GLU A 1 264 ? 9.328 0.453 -22.719 1 95.38 264 GLU A CA 1
ATOM 2062 C C . GLU A 1 264 ? 9.953 0.846 -21.391 1 95.38 264 GLU A C 1
ATOM 2064 O O . GLU A 1 264 ? 9.688 1.928 -20.859 1 95.38 264 GLU A O 1
ATOM 2069 N N . SER A 1 265 ? 10.859 0.062 -20.922 1 94.12 265 SER A N 1
ATOM 2070 C CA . SER A 1 265 ? 11.477 0.239 -19.609 1 94.12 265 SER A CA 1
ATOM 2071 C C . SER A 1 265 ? 12.242 1.555 -19.531 1 94.12 265 SER A C 1
ATOM 2073 O O . SER A 1 265 ? 12.172 2.262 -18.531 1 94.12 265 SER A O 1
ATOM 2075 N N . ASP A 1 266 ? 12.945 1.928 -20.562 1 92.75 266 ASP A N 1
ATOM 2076 C CA . ASP A 1 266 ? 13.742 3.148 -20.531 1 92.75 266 ASP A CA 1
ATOM 2077 C C . ASP A 1 266 ? 12.852 4.387 -20.422 1 92.75 266 ASP A C 1
ATOM 2079 O O . ASP A 1 266 ? 13.164 5.312 -19.672 1 92.75 266 ASP A O 1
ATOM 2083 N N . GLU A 1 267 ? 11.852 4.332 -21.203 1 96.38 267 GLU A N 1
ATOM 2084 C CA . GLU A 1 267 ? 10.906 5.441 -21.156 1 96.38 267 GLU A CA 1
ATOM 2085 C C . GLU A 1 267 ? 10.242 5.539 -19.781 1 96.38 267 GLU A C 1
ATOM 2087 O O . GLU A 1 267 ? 10.125 6.629 -19.219 1 96.38 267 GLU A O 1
ATOM 2092 N N . ALA A 1 268 ? 9.812 4.414 -19.266 1 97.19 268 ALA A N 1
ATOM 2093 C CA . ALA A 1 268 ? 9.211 4.367 -17.938 1 97.19 268 ALA A CA 1
ATOM 2094 C C . ALA A 1 268 ? 10.156 4.941 -16.891 1 97.19 268 ALA A C 1
ATOM 2096 O O . ALA A 1 268 ? 9.75 5.77 -16.062 1 97.19 268 ALA A O 1
ATOM 2097 N N . SER A 1 269 ? 11.375 4.562 -16.953 1 94.88 269 SER A N 1
ATOM 2098 C CA . SER A 1 269 ? 12.367 5.012 -15.984 1 94.88 269 SER A CA 1
ATOM 2099 C C . SER A 1 269 ? 12.602 6.516 -16.094 1 94.88 269 SER A C 1
ATOM 2101 O O . SER A 1 269 ? 12.703 7.207 -15.078 1 94.88 269 SER A O 1
ATOM 2103 N N . ARG A 1 270 ? 12.688 6.98 -17.281 1 95 270 ARG A N 1
ATOM 2104 C CA . ARG A 1 270 ? 12.898 8.406 -17.5 1 95 270 ARG A CA 1
ATOM 2105 C C . ARG A 1 270 ? 11.742 9.227 -16.922 1 95 270 ARG A C 1
ATOM 2107 O O . ARG A 1 270 ? 11.961 10.156 -16.141 1 95 270 ARG A O 1
ATOM 2114 N N . LEU A 1 271 ? 10.555 8.844 -17.312 1 97.5 271 LEU A N 1
ATOM 2115 C CA . LEU A 1 271 ? 9.375 9.562 -16.844 1 97.5 271 LEU A CA 1
ATOM 2116 C C . LEU A 1 271 ? 9.281 9.508 -15.32 1 97.5 271 LEU A C 1
ATOM 2118 O O . LEU A 1 271 ? 8.961 10.516 -14.68 1 97.5 271 LEU A O 1
ATOM 2122 N N . ALA A 1 272 ? 9.523 8.359 -14.75 1 97.44 272 ALA A N 1
ATOM 2123 C CA . ALA A 1 272 ? 9.43 8.18 -13.305 1 97.44 272 ALA A CA 1
ATOM 2124 C C . ALA A 1 272 ? 10.461 9.031 -12.57 1 97.44 272 ALA A C 1
ATOM 2126 O O . ALA A 1 272 ? 10.141 9.68 -11.57 1 97.44 272 ALA A O 1
ATOM 2127 N N . ASN A 1 273 ? 11.633 9.023 -13.078 1 94.62 273 ASN A N 1
ATOM 2128 C CA . ASN A 1 273 ? 12.688 9.812 -12.445 1 94.62 273 ASN A CA 1
ATOM 2129 C C . ASN A 1 273 ? 12.383 11.312 -12.531 1 94.62 273 ASN A C 1
ATOM 2131 O O . ASN A 1 273 ? 12.617 12.047 -11.57 1 94.62 273 ASN A O 1
ATOM 2135 N N . GLU A 1 274 ? 11.906 11.688 -13.633 1 95.75 274 GLU A N 1
ATOM 2136 C CA . GLU A 1 274 ? 11.508 13.086 -13.797 1 95.75 274 GLU A CA 1
ATOM 2137 C C . GLU A 1 274 ? 10.438 13.469 -12.781 1 95.75 274 GLU A C 1
ATOM 2139 O O . GLU A 1 274 ? 10.516 14.531 -12.156 1 95.75 274 GLU A O 1
ATOM 2144 N N . SER A 1 275 ? 9.461 12.656 -12.617 1 97.56 275 SER A N 1
ATOM 2145 C CA . SER A 1 275 ? 8.383 12.914 -11.672 1 97.56 275 SER A CA 1
ATOM 2146 C C . SER A 1 275 ? 8.914 12.969 -10.242 1 97.56 275 SER A C 1
ATOM 2148 O O . SER A 1 275 ? 8.531 13.852 -9.469 1 97.56 275 SER A O 1
ATOM 2150 N N . ARG A 1 276 ? 9.773 12.125 -9.898 1 95.19 276 ARG A N 1
ATOM 2151 C CA . ARG A 1 276 ? 10.328 12.078 -8.555 1 95.19 276 ARG A CA 1
ATOM 2152 C C . ARG A 1 276 ? 11.141 13.336 -8.25 1 95.19 276 ARG A C 1
ATOM 2154 O O . ARG A 1 276 ? 11.062 13.883 -7.148 1 95.19 276 ARG A O 1
ATOM 2161 N N . GLU A 1 277 ? 11.906 13.711 -9.156 1 94 277 GLU A N 1
ATOM 2162 C CA . GLU A 1 277 ? 12.703 14.922 -8.977 1 94 277 GLU A CA 1
ATOM 2163 C C . GLU A 1 277 ? 11.812 16.141 -8.789 1 94 277 GLU A C 1
ATOM 2165 O O . GLU A 1 277 ? 12.133 17.031 -8 1 94 277 GLU A O 1
ATOM 2170 N N . ALA A 1 278 ? 10.758 16.125 -9.5 1 96.88 278 ALA A N 1
ATOM 2171 C CA . ALA A 1 278 ? 9.844 17.266 -9.461 1 96.88 278 ALA A CA 1
ATOM 2172 C C . ALA A 1 278 ? 9.195 17.406 -8.086 1 96.88 278 ALA A C 1
ATOM 2174 O O . ALA A 1 278 ? 8.789 18.5 -7.691 1 96.88 278 ALA A O 1
ATOM 2175 N N . VAL A 1 279 ? 9.086 16.328 -7.344 1 96.69 279 VAL A N 1
ATOM 2176 C CA . VAL A 1 279 ? 8.469 16.344 -6.023 1 96.69 279 VAL A CA 1
ATOM 2177 C C . VAL A 1 279 ? 9.266 17.266 -5.098 1 96.69 279 VAL A C 1
ATOM 2179 O O . VAL A 1 279 ? 8.688 18 -4.297 1 96.69 279 VAL A O 1
ATOM 2182 N N . GLN A 1 280 ? 10.555 17.266 -5.184 1 92.62 280 GLN A N 1
ATOM 2183 C CA . GLN A 1 280 ? 11.398 18.109 -4.344 1 92.62 280 GLN A CA 1
ATOM 2184 C C . GLN A 1 280 ? 11.117 19.594 -4.59 1 92.62 280 GLN A C 1
ATOM 2186 O O . GLN A 1 280 ? 11.047 20.391 -3.648 1 92.62 280 GLN A O 1
ATOM 2191 N N . ALA A 1 281 ? 11 19.891 -5.816 1 94.81 281 ALA A N 1
ATOM 2192 C CA . ALA A 1 281 ? 10.688 21.281 -6.18 1 94.81 281 ALA A CA 1
ATOM 2193 C C . ALA A 1 281 ? 9.328 21.703 -5.629 1 94.81 281 ALA A C 1
ATOM 2195 O O . ALA A 1 281 ? 9.148 22.844 -5.195 1 94.81 281 ALA A O 1
ATOM 2196 N N . ILE A 1 282 ? 8.422 20.812 -5.637 1 97.25 282 ILE A N 1
ATOM 2197 C CA . ILE A 1 282 ? 7.074 21.094 -5.156 1 97.25 282 ILE A CA 1
ATOM 2198 C C . ILE A 1 282 ? 7.102 21.328 -3.646 1 97.25 282 ILE A C 1
ATOM 2200 O O . ILE A 1 282 ? 6.426 22.219 -3.135 1 97.25 282 ILE A O 1
ATOM 2204 N N . ASP A 1 283 ? 7.887 20.531 -2.986 1 92.44 283 ASP A N 1
ATOM 2205 C CA . ASP A 1 283 ? 8.055 20.734 -1.549 1 92.44 283 ASP A CA 1
ATOM 2206 C C . ASP A 1 283 ? 8.57 22.141 -1.244 1 92.44 283 ASP A C 1
ATOM 2208 O O . ASP A 1 283 ? 8.102 22.797 -0.311 1 92.44 283 ASP A O 1
ATOM 2212 N N . ALA A 1 284 ? 9.531 22.562 -1.991 1 94 284 ALA A N 1
ATOM 2213 C CA . ALA A 1 284 ? 10.086 23.906 -1.812 1 94 284 ALA A CA 1
ATOM 2214 C C . ALA A 1 284 ? 9.047 24.969 -2.102 1 94 284 ALA A C 1
ATOM 2216 O O . ALA A 1 284 ? 8.945 25.969 -1.376 1 94 284 ALA A O 1
ATOM 2217 N N . SER A 1 285 ? 8.266 24.75 -3.148 1 96.62 285 SER A N 1
ATOM 2218 C CA . SER A 1 285 ? 7.199 25.688 -3.494 1 96.62 285 SER A CA 1
ATOM 2219 C C . SER A 1 285 ? 6.16 25.766 -2.383 1 96.62 285 SER A C 1
ATOM 2221 O O . SER A 1 285 ? 5.688 26.859 -2.051 1 96.62 285 SER A O 1
ATOM 2223 N N . ALA A 1 286 ? 5.773 24.672 -1.866 1 96.19 286 ALA A N 1
ATOM 2224 C CA . ALA A 1 286 ? 4.809 24.641 -0.772 1 96.19 286 ALA A CA 1
ATOM 2225 C C . ALA A 1 286 ? 5.316 25.422 0.434 1 96.19 286 ALA A C 1
ATOM 2227 O O . ALA A 1 286 ? 4.562 26.188 1.049 1 96.19 286 ALA A O 1
ATOM 2228 N N . ARG A 1 287 ? 6.594 25.344 0.723 1 91.31 287 ARG A N 1
ATOM 2229 C CA . ARG A 1 287 ? 7.195 26.094 1.815 1 91.31 287 ARG A CA 1
ATOM 2230 C C . ARG A 1 287 ? 7.16 27.594 1.528 1 91.31 287 ARG A C 1
ATOM 2232 O O . ARG A 1 287 ? 6.934 28.406 2.434 1 91.31 287 ARG A O 1
ATOM 2239 N N . GLY A 1 288 ? 7.43 27.891 0.323 1 93.31 288 GLY A N 1
ATOM 2240 C CA . GLY A 1 288 ? 7.332 29.297 -0.082 1 93.31 288 GLY A CA 1
ATOM 2241 C C . GLY A 1 288 ? 5.949 29.875 0.134 1 93.31 288 GLY A C 1
ATOM 2242 O O . GLY A 1 288 ? 5.816 31.016 0.585 1 93.31 288 GLY A O 1
ATOM 2243 N N . ILE A 1 289 ? 4.926 29.141 -0.106 1 95.62 289 ILE A N 1
ATOM 2244 C CA . ILE A 1 289 ? 3.559 29.594 0.102 1 95.62 289 ILE A CA 1
ATOM 2245 C C . ILE A 1 289 ? 3.289 29.75 1.597 1 95.62 289 ILE A C 1
ATOM 2247 O O . ILE A 1 289 ? 2.654 30.719 2.021 1 95.62 289 ILE A O 1
ATOM 2251 N N . ASP A 1 290 ? 3.768 28.797 2.346 1 89.19 290 ASP A N 1
ATOM 2252 C CA . ASP A 1 290 ? 3.586 28.859 3.791 1 89.19 290 ASP A CA 1
ATOM 2253 C C . ASP A 1 290 ? 4.152 30.156 4.363 1 89.19 290 ASP A C 1
ATOM 2255 O O . ASP A 1 290 ? 3.613 30.703 5.328 1 89.19 290 ASP A O 1
ATOM 2259 N N . GLU A 1 291 ? 5.207 30.625 3.791 1 88.44 291 GLU A N 1
ATOM 2260 C CA . GLU A 1 291 ? 5.805 31.891 4.227 1 88.44 291 GLU A CA 1
ATOM 2261 C C . GLU A 1 291 ? 4.871 33.062 3.957 1 88.44 291 GLU A C 1
ATOM 2263 O O . GLU A 1 291 ? 4.801 34 4.754 1 88.44 291 GLU A O 1
ATOM 2268 N N . LEU A 1 292 ? 4.109 32.938 2.924 1 89.94 292 LEU A N 1
ATOM 2269 C CA . LEU A 1 292 ? 3.156 33.969 2.57 1 89.94 292 LEU A CA 1
ATOM 2270 C C . LEU A 1 292 ? 1.995 34 3.559 1 89.94 292 LEU A C 1
ATOM 2272 O O . LEU A 1 292 ? 1.357 35.062 3.742 1 89.94 292 LEU A O 1
ATOM 2276 N N . LEU A 1 293 ? 1.723 32.906 4.156 1 91.94 293 LEU A N 1
ATOM 2277 C CA . LEU A 1 293 ? 0.55 32.781 5.012 1 91.94 293 LEU A CA 1
ATOM 2278 C C . LEU A 1 293 ? 0.837 33.312 6.41 1 91.94 293 LEU A C 1
ATOM 2280 O O . LEU A 1 293 ? -0.087 33.562 7.188 1 91.94 293 LEU A O 1
ATOM 2284 N N . ARG A 1 294 ? 2.07 33.625 6.707 1 84.56 294 ARG A N 1
ATOM 2285 C CA . ARG A 1 294 ? 2.488 33.969 8.062 1 84.56 294 ARG A CA 1
ATOM 2286 C C . ARG A 1 294 ? 1.897 35.312 8.477 1 84.56 294 ARG A C 1
ATOM 2288 O O . ARG A 1 294 ? 1.691 35.562 9.672 1 84.56 294 ARG A O 1
ATOM 2295 N N . ASP A 1 295 ? 1.586 36.125 7.551 1 84.44 295 ASP A N 1
ATOM 2296 C CA . ASP A 1 295 ? 1.123 37.5 7.852 1 84.44 295 ASP A CA 1
ATOM 2297 C C . ASP A 1 295 ? -0.399 37.531 7.965 1 84.44 295 ASP A C 1
ATOM 2299 O O . ASP A 1 295 ? -0.972 38.594 8.281 1 84.44 295 ASP A O 1
ATOM 2303 N N . LEU A 1 296 ? -1.033 36.406 7.816 1 88.31 296 LEU A N 1
ATOM 2304 C CA . LEU A 1 296 ? -2.488 36.344 7.898 1 88.31 296 LEU A CA 1
ATOM 2305 C C . LEU A 1 296 ? -2.941 36.094 9.328 1 88.31 296 LEU A C 1
ATOM 2307 O O . LEU A 1 296 ? -2.119 35.781 10.203 1 88.31 296 LEU A O 1
ATOM 2311 N N . ASP A 1 297 ? -4.254 36.312 9.516 1 85.31 297 ASP A N 1
ATOM 2312 C CA . ASP A 1 297 ? -4.855 35.875 10.773 1 85.31 297 ASP A CA 1
ATOM 2313 C C . ASP A 1 297 ? -4.586 34.406 11.008 1 85.31 297 ASP A C 1
ATOM 2315 O O . ASP A 1 297 ? -4.617 33.594 10.07 1 85.31 297 ASP A O 1
ATOM 2319 N N . PRO A 1 298 ? -4.312 33.969 12.188 1 80.62 298 PRO A N 1
ATOM 2320 C CA . PRO A 1 298 ? -3.881 32.594 12.5 1 80.62 298 PRO A CA 1
ATOM 2321 C C . PRO A 1 298 ? -4.875 31.531 12.016 1 80.62 298 PRO A C 1
ATOM 2323 O O . PRO A 1 298 ? -4.469 30.5 11.492 1 80.62 298 PRO A O 1
ATOM 2326 N N . ALA A 1 299 ? -6.125 31.812 12.18 1 81.81 299 ALA A N 1
ATOM 2327 C CA . ALA A 1 299 ? -7.129 30.828 11.773 1 81.81 299 ALA A CA 1
ATOM 2328 C C . ALA A 1 299 ? -7.129 30.656 10.258 1 81.81 299 ALA A C 1
ATOM 2330 O O . ALA A 1 299 ? -7.195 29.516 9.766 1 81.81 299 ALA A O 1
ATOM 2331 N N . ARG A 1 300 ? -7.008 31.734 9.594 1 87.19 300 ARG A N 1
ATOM 2332 C CA . ARG A 1 300 ? -6.98 31.688 8.141 1 87.19 300 ARG A CA 1
ATOM 2333 C C . ARG A 1 300 ? -5.688 31.062 7.629 1 87.19 300 ARG A C 1
ATOM 2335 O O . ARG A 1 300 ? -5.703 30.266 6.691 1 87.19 300 ARG A O 1
ATOM 2342 N N . ALA A 1 301 ? -4.594 31.453 8.266 1 88.5 301 ALA A N 1
ATOM 2343 C CA . ALA A 1 301 ? -3.297 30.891 7.91 1 88.5 301 ALA A CA 1
ATOM 2344 C C . ALA A 1 301 ? -3.291 29.375 8.094 1 88.5 301 ALA A C 1
ATOM 2346 O O . ALA A 1 301 ? -2.725 28.641 7.281 1 88.5 301 ALA A O 1
ATOM 2347 N N . GLN A 1 302 ? -3.947 28.922 9.102 1 84.62 302 GLN A N 1
ATOM 2348 C CA . GLN A 1 302 ? -4.008 27.5 9.391 1 84.62 302 GLN A CA 1
ATOM 2349 C C . GLN A 1 302 ? -4.805 26.75 8.32 1 84.62 302 GLN A C 1
ATOM 2351 O O . GLN A 1 302 ? -4.367 25.719 7.82 1 84.62 302 GLN A O 1
ATOM 2356 N N . LEU A 1 303 ? -5.945 27.25 8 1 89.56 303 LEU A N 1
ATOM 2357 C CA . LEU A 1 303 ? -6.793 26.625 6.996 1 89.56 303 LEU A CA 1
ATOM 2358 C C . LEU A 1 303 ? -6.074 26.531 5.656 1 89.56 303 LEU A C 1
ATOM 2360 O O . LEU A 1 303 ? -6.055 25.484 5.02 1 89.56 303 LEU A O 1
ATOM 2364 N N . LEU A 1 304 ? -5.441 27.656 5.273 1 94.19 304 LEU A N 1
ATOM 2365 C CA . LEU A 1 304 ? -4.73 27.703 4 1 94.19 304 LEU A CA 1
ATOM 2366 C C . LEU A 1 304 ? -3.5 26.797 4.035 1 94.19 304 LEU A C 1
ATOM 2368 O O . LEU A 1 304 ? -3.152 26.172 3.031 1 94.19 304 LEU A O 1
ATOM 2372 N N . GLY A 1 305 ? -2.877 26.75 5.168 1 92.56 305 GLY A N 1
ATOM 2373 C CA . GLY A 1 305 ? -1.751 25.844 5.328 1 92.56 305 GLY A CA 1
ATOM 2374 C C . GLY A 1 305 ? -2.123 24.391 5.125 1 92.56 305 GLY A C 1
ATOM 2375 O O . GLY A 1 305 ? -1.368 23.641 4.516 1 92.56 305 GLY A O 1
ATOM 2376 N N . LEU A 1 306 ? -3.281 23.984 5.613 1 92.19 306 LEU A N 1
ATOM 2377 C CA . LEU A 1 306 ? -3.77 22.625 5.441 1 92.19 306 LEU A CA 1
ATOM 2378 C C . LEU A 1 306 ? -4.02 22.312 3.971 1 92.19 306 LEU A C 1
ATOM 2380 O O . LEU A 1 306 ? -3.773 21.188 3.516 1 92.19 306 LEU A O 1
ATOM 2384 N N . ILE A 1 307 ? -4.453 23.312 3.291 1 96.75 307 ILE A N 1
ATOM 2385 C CA . ILE A 1 307 ? -4.734 23.141 1.868 1 96.75 307 ILE A CA 1
ATOM 2386 C C . ILE A 1 307 ? -3.424 22.969 1.104 1 96.75 307 ILE A C 1
ATOM 2388 O O . ILE A 1 307 ? -3.293 22.031 0.298 1 96.75 307 ILE A O 1
ATOM 2392 N N . VAL A 1 308 ? -2.461 23.844 1.397 1 97 308 VAL A N 1
ATOM 2393 C CA . VAL A 1 308 ? -1.154 23.75 0.755 1 97 308 VAL A CA 1
ATOM 2394 C C . VAL A 1 308 ? -0.521 22.391 1.041 1 97 308 VAL A C 1
ATOM 2396 O O . VAL A 1 308 ? 0.005 21.75 0.135 1 97 308 VAL A O 1
ATOM 2399 N N . ASP A 1 309 ? -0.642 21.984 2.201 1 94 309 ASP A N 1
ATOM 2400 C CA . ASP A 1 309 ? -0.112 20.688 2.602 1 94 309 ASP A CA 1
ATOM 2401 C C . ASP A 1 309 ? -0.792 19.547 1.834 1 94 309 ASP A C 1
ATOM 2403 O O . ASP A 1 309 ? -0.13 18.625 1.38 1 94 309 ASP A O 1
ATOM 2407 N N . SER A 1 310 ? -2.068 19.625 1.721 1 97.25 310 SER A N 1
ATOM 2408 C CA . SER A 1 310 ? -2.824 18.594 1.012 1 97.25 310 SER A CA 1
ATOM 2409 C C . SER A 1 310 ? -2.4 18.516 -0.45 1 97.25 310 SER A C 1
ATOM 2411 O O . SER A 1 310 ? -2.258 17.406 -0.995 1 97.25 310 SER A O 1
ATOM 2413 N N . VAL A 1 311 ? -2.178 19.656 -1.051 1 98.38 311 VAL A N 1
ATOM 2414 C CA . VAL A 1 311 ? -1.738 19.656 -2.443 1 98.38 311 VAL A CA 1
ATOM 2415 C C . VAL A 1 311 ? -0.338 19.062 -2.545 1 98.38 311 VAL A C 1
ATOM 2417 O O . VAL A 1 311 ? -0.073 18.234 -3.42 1 98.38 311 VAL A O 1
ATOM 2420 N N . SER A 1 312 ? 0.483 19.438 -1.635 1 97.69 312 SER A N 1
ATOM 2421 C CA . SER A 1 312 ? 1.846 18.922 -1.612 1 97.69 312 SER A CA 1
ATOM 2422 C C . SER A 1 312 ? 1.858 17.406 -1.388 1 97.69 312 SER A C 1
ATOM 2424 O O . SER A 1 312 ? 2.631 16.688 -2.021 1 97.69 312 SER A O 1
ATOM 2426 N N . ARG A 1 313 ? 1.014 16.922 -0.552 1 96 313 ARG A N 1
ATOM 2427 C CA . ARG A 1 313 ? 0.916 15.492 -0.292 1 96 313 ARG A CA 1
ATOM 2428 C C . ARG A 1 313 ? 0.473 14.742 -1.541 1 96 313 ARG A C 1
ATOM 2430 O O . ARG A 1 313 ? 0.905 13.609 -1.776 1 96 313 ARG A O 1
ATOM 2437 N N . SER A 1 314 ? -0.372 15.352 -2.254 1 98.5 314 SER A N 1
ATOM 2438 C CA . SER A 1 314 ? -0.808 14.727 -3.5 1 98.5 314 SER A CA 1
ATOM 2439 C C . SER A 1 314 ? 0.361 14.531 -4.461 1 98.5 314 SER A C 1
ATOM 2441 O O . SER A 1 314 ? 0.418 13.539 -5.184 1 98.5 314 SER A O 1
ATOM 2443 N N . ALA A 1 315 ? 1.283 15.484 -4.441 1 98.69 315 ALA A N 1
ATOM 2444 C CA . ALA A 1 315 ? 2.498 15.32 -5.234 1 98.69 315 ALA A CA 1
ATOM 2445 C C . ALA A 1 315 ? 3.324 14.141 -4.734 1 98.69 315 ALA A C 1
ATOM 2447 O O . ALA A 1 315 ? 3.891 13.383 -5.531 1 98.69 315 ALA A O 1
ATOM 2448 N N . ASP A 1 316 ? 3.381 13.969 -3.463 1 97.25 316 ASP A N 1
ATOM 2449 C CA . ASP A 1 316 ? 4.078 12.828 -2.891 1 97.25 316 ASP A CA 1
ATOM 2450 C C . ASP A 1 316 ? 3.475 11.508 -3.379 1 97.25 316 ASP A C 1
ATOM 2452 O O . ASP A 1 316 ? 4.199 10.555 -3.658 1 97.25 316 ASP A O 1
ATOM 2456 N N . TYR A 1 317 ? 2.184 11.492 -3.414 1 98.31 317 TYR A N 1
ATOM 2457 C CA . TYR A 1 317 ? 1.516 10.281 -3.896 1 98.31 317 TYR A CA 1
ATOM 2458 C C . TYR A 1 317 ? 1.857 10.023 -5.359 1 98.31 317 TYR A C 1
ATOM 2460 O O . TYR A 1 317 ? 2.021 8.867 -5.766 1 98.31 317 TYR A O 1
ATOM 2468 N N . GLY A 1 318 ? 1.93 11.156 -6.16 1 98.62 318 GLY A N 1
ATOM 2469 C CA . GLY A 1 318 ? 2.441 10.992 -7.512 1 98.62 318 GLY A CA 1
ATOM 2470 C C . GLY A 1 318 ? 3.85 10.43 -7.555 1 98.62 318 GLY A C 1
ATOM 2471 O O . GLY A 1 318 ? 4.164 9.578 -8.391 1 98.62 318 GLY A O 1
ATOM 2472 N N . GLY A 1 319 ? 4.691 10.906 -6.672 1 97.94 319 GLY A N 1
ATOM 2473 C CA . GLY A 1 319 ? 6.035 10.367 -6.551 1 97.94 319 GLY A CA 1
ATOM 2474 C C . GLY A 1 319 ? 6.059 8.883 -6.223 1 97.94 319 GLY A C 1
ATOM 2475 O O . GLY A 1 319 ? 6.898 8.141 -6.734 1 97.94 319 GLY A O 1
ATOM 2476 N N . ASN A 1 320 ? 5.168 8.43 -5.375 1 97.44 320 ASN A N 1
ATOM 2477 C CA . ASN A 1 320 ? 5.055 7.012 -5.043 1 97.44 320 ASN A CA 1
ATOM 2478 C C . ASN A 1 320 ? 4.66 6.18 -6.258 1 97.44 320 ASN A C 1
ATOM 2480 O O . ASN A 1 320 ? 5.141 5.059 -6.43 1 97.44 320 ASN A O 1
ATOM 2484 N N . ILE A 1 321 ? 3.75 6.762 -7.027 1 98.75 321 ILE A N 1
ATOM 2485 C CA . ILE A 1 321 ? 3.369 6.074 -8.258 1 98.75 321 ILE A CA 1
ATOM 2486 C C . ILE A 1 321 ? 4.59 5.922 -9.164 1 98.75 321 ILE A C 1
ATOM 2488 O O . ILE A 1 321 ? 4.809 4.859 -9.75 1 98.75 321 ILE A O 1
ATOM 2492 N N . ALA A 1 322 ? 5.348 7 -9.234 1 98.5 322 ALA A N 1
ATOM 2493 C CA . ALA A 1 322 ? 6.574 6.957 -10.031 1 98.5 322 ALA A CA 1
ATOM 2494 C C . ALA A 1 322 ? 7.531 5.891 -9.508 1 98.5 322 ALA A C 1
ATOM 2496 O O . ALA A 1 322 ? 8.188 5.195 -10.289 1 98.5 322 ALA A O 1
ATOM 2497 N N . GLU A 1 323 ? 7.621 5.719 -8.281 1 97.19 323 GLU A N 1
ATOM 2498 C CA . GLU A 1 323 ? 8.461 4.68 -7.688 1 97.19 323 GLU A CA 1
ATOM 2499 C C . GLU A 1 323 ? 7.973 3.289 -8.078 1 97.19 323 GLU A C 1
ATOM 2501 O O . GLU A 1 323 ? 8.781 2.408 -8.383 1 97.19 323 GLU A O 1
ATOM 2506 N N . THR A 1 324 ? 6.703 3.115 -8.023 1 98 324 THR A N 1
ATOM 2507 C CA . THR A 1 324 ? 6.113 1.857 -8.469 1 98 324 THR A CA 1
ATOM 2508 C C . THR A 1 324 ? 6.441 1.593 -9.93 1 98 324 THR A C 1
ATOM 2510 O O . THR A 1 324 ? 6.734 0.457 -10.312 1 98 324 THR A O 1
ATOM 2513 N N . ALA A 1 325 ? 6.363 2.707 -10.711 1 98.38 325 ALA A N 1
ATOM 2514 C CA . ALA A 1 325 ? 6.684 2.582 -12.133 1 98.38 325 ALA A CA 1
ATOM 2515 C C . ALA A 1 325 ? 8.133 2.148 -12.328 1 98.38 325 ALA A C 1
ATOM 2517 O O . ALA A 1 325 ? 8.438 1.353 -13.219 1 98.38 325 ALA A O 1
ATOM 2518 N N . LEU A 1 326 ? 9.039 2.688 -11.508 1 97.12 326 LEU A N 1
ATOM 2519 C CA . LEU A 1 326 ? 10.438 2.291 -11.578 1 97.12 326 LEU A CA 1
ATOM 2520 C C . LEU A 1 326 ? 10.602 0.808 -11.266 1 97.12 326 LEU A C 1
ATOM 2522 O O . LEU A 1 326 ? 11.375 0.111 -11.93 1 97.12 326 LEU A O 1
ATOM 2526 N N . GLN A 1 327 ? 9.898 0.381 -10.312 1 96.75 327 GLN A N 1
ATOM 2527 C CA . GLN A 1 327 ? 9.953 -1.031 -9.953 1 96.75 327 GLN A CA 1
ATOM 2528 C C . GLN A 1 327 ? 9.445 -1.909 -11.094 1 96.75 327 GLN A C 1
ATOM 2530 O O . GLN A 1 327 ? 10.055 -2.934 -11.414 1 96.75 327 GLN A O 1
ATOM 2535 N N . LYS A 1 328 ? 8.344 -1.519 -11.68 1 96.69 328 LYS A N 1
ATOM 2536 C CA . LYS A 1 328 ? 7.773 -2.266 -12.797 1 96.69 328 LYS A CA 1
ATOM 2537 C C . LYS A 1 328 ? 8.742 -2.316 -13.969 1 96.69 328 LYS A C 1
ATOM 2539 O O . LYS A 1 328 ? 8.812 -3.32 -14.688 1 96.69 328 LYS A O 1
ATOM 2544 N N . ALA A 1 329 ? 9.438 -1.221 -14.156 1 95.75 329 ALA A N 1
ATOM 2545 C CA . ALA A 1 329 ? 10.305 -1.068 -15.32 1 95.75 329 ALA A CA 1
ATOM 2546 C C . ALA A 1 329 ? 11.609 -1.842 -15.133 1 95.75 329 ALA A C 1
ATOM 2548 O O . ALA A 1 329 ? 12.344 -2.07 -16.094 1 95.75 329 ALA A O 1
ATOM 2549 N N . ALA A 1 330 ? 11.969 -2.176 -13.922 1 94.25 330 ALA A N 1
ATOM 2550 C CA . ALA A 1 330 ? 13.219 -2.861 -13.625 1 94.25 330 ALA A CA 1
ATOM 2551 C C . ALA A 1 330 ? 13.203 -4.293 -14.156 1 94.25 330 ALA A C 1
ATOM 2553 O O . ALA A 1 330 ? 12.133 -4.895 -14.297 1 94.25 330 ALA A O 1
ATOM 2554 N N . PRO A 1 331 ? 14.406 -4.832 -14.445 1 92.44 331 PRO A N 1
ATOM 2555 C CA . PRO A 1 331 ? 14.477 -6.242 -14.836 1 92.44 331 PRO A CA 1
ATOM 2556 C C . PRO A 1 331 ? 13.844 -7.172 -13.805 1 92.44 331 PRO A C 1
ATOM 2558 O O . PRO A 1 331 ? 13.875 -6.883 -12.602 1 92.44 331 PRO A O 1
ATOM 2561 N N . THR A 1 332 ? 13.266 -8.195 -14.312 1 89.38 332 THR A N 1
ATOM 2562 C CA . THR A 1 332 ? 12.664 -9.211 -13.453 1 89.38 332 THR A CA 1
ATOM 2563 C C . THR A 1 332 ? 13.297 -10.578 -13.695 1 89.38 332 THR A C 1
ATOM 2565 O O . THR A 1 332 ? 13.664 -10.906 -14.828 1 89.38 332 THR A O 1
ATOM 2568 N N . PRO A 1 333 ? 13.43 -11.328 -12.656 1 87.62 333 PRO A N 1
ATOM 2569 C CA . PRO A 1 333 ? 14.016 -12.656 -12.852 1 87.62 333 PRO A CA 1
ATOM 2570 C C . PRO A 1 333 ? 13.133 -13.57 -13.695 1 87.62 333 PRO A C 1
ATOM 2572 O O . PRO A 1 333 ? 11.906 -13.391 -13.742 1 87.62 333 PRO A O 1
ATOM 2575 N N . MET B 1 1 ? -3.205 -19.875 -23.25 1 66.06 1 MET B N 1
ATOM 2576 C CA . MET B 1 1 ? -4.586 -20.312 -23.438 1 66.06 1 MET B CA 1
ATOM 2577 C C . MET B 1 1 ? -4.902 -21.516 -22.531 1 66.06 1 MET B C 1
ATOM 2579 O O . MET B 1 1 ? -4.016 -22.297 -22.219 1 66.06 1 MET B O 1
ATOM 2583 N N . VAL B 1 2 ? -6.086 -21.516 -21.969 1 78.5 2 VAL B N 1
ATOM 2584 C CA . VAL B 1 2 ? -6.551 -22.594 -21.094 1 78.5 2 VAL B CA 1
ATOM 2585 C C . VAL B 1 2 ? -6.762 -23.859 -21.906 1 78.5 2 VAL B C 1
ATOM 2587 O O . VAL B 1 2 ? -7.293 -23.828 -23.016 1 78.5 2 VAL B O 1
ATOM 2590 N N . GLU B 1 3 ? -6.07 -24.922 -21.516 1 87.31 3 GLU B N 1
ATOM 2591 C CA . GLU B 1 3 ? -6.25 -26.234 -22.141 1 87.31 3 GLU B CA 1
ATOM 2592 C C . GLU B 1 3 ? -6.844 -27.234 -21.156 1 87.31 3 GLU B C 1
ATOM 2594 O O . GLU B 1 3 ? -6.461 -27.266 -19.984 1 87.31 3 GLU B O 1
ATOM 2599 N N . THR B 1 4 ? -7.844 -27.969 -21.641 1 90.69 4 THR B N 1
ATOM 2600 C CA . THR B 1 4 ? -8.484 -28.984 -20.812 1 90.69 4 THR B CA 1
ATOM 2601 C C . THR B 1 4 ? -7.992 -30.375 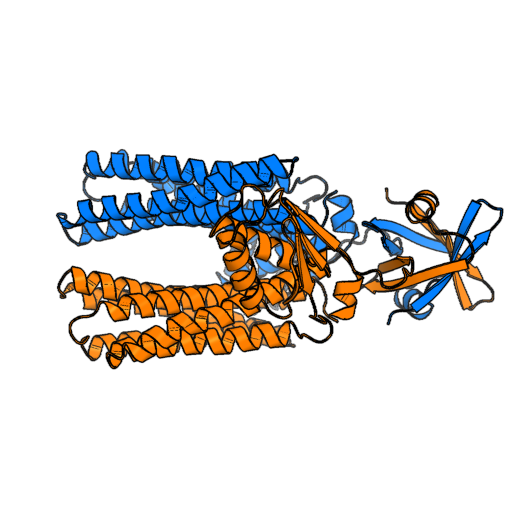-21.188 1 90.69 4 THR B C 1
ATOM 2603 O O . THR B 1 4 ? -7.832 -30.688 -22.375 1 90.69 4 THR B O 1
ATOM 2606 N N . ARG B 1 5 ? -7.691 -31.156 -20.156 1 91.56 5 ARG B N 1
ATOM 2607 C CA . ARG B 1 5 ? -7.242 -32.531 -20.375 1 91.56 5 ARG B CA 1
ATOM 2608 C C . ARG B 1 5 ? -7.973 -33.469 -19.438 1 91.56 5 ARG B C 1
ATOM 2610 O O . ARG B 1 5 ? -8.453 -33.094 -18.375 1 91.56 5 ARG B O 1
ATOM 2617 N N . LYS B 1 6 ? -8.031 -34.688 -19.859 1 93 6 LYS B N 1
ATOM 2618 C CA . LYS B 1 6 ? -8.633 -35.719 -19.016 1 93 6 LYS B CA 1
ATOM 2619 C C . LYS B 1 6 ? -7.566 -36.531 -18.266 1 93 6 LYS B C 1
ATOM 2621 O O . LYS B 1 6 ? -6.52 -36.844 -18.812 1 93 6 LYS B O 1
ATOM 2626 N N . VAL B 1 7 ? -7.922 -36.719 -17.047 1 93.75 7 VAL B N 1
ATOM 2627 C CA . VAL B 1 7 ? -7.023 -37.5 -16.203 1 93.75 7 VAL B CA 1
ATOM 2628 C C . VAL B 1 7 ? -7.219 -39 -16.484 1 93.75 7 VAL B C 1
ATOM 2630 O O . VAL B 1 7 ? -8.344 -39.469 -16.656 1 93.75 7 VAL B O 1
ATOM 2633 N N . GLN B 1 8 ? -6.102 -39.625 -16.562 1 92.06 8 GLN B N 1
ATOM 2634 C CA . GLN B 1 8 ? -6.121 -41.062 -16.719 1 92.06 8 GLN B CA 1
ATOM 2635 C C . GLN B 1 8 ? -5.586 -41.781 -15.477 1 92.06 8 GLN B C 1
ATOM 2637 O O . GLN B 1 8 ? -4.754 -41.219 -14.75 1 92.06 8 GLN B O 1
ATOM 2642 N N . VAL B 1 9 ? -6.203 -42.844 -15.133 1 90.56 9 VAL B N 1
ATOM 2643 C CA . VAL B 1 9 ? -5.734 -43.625 -14 1 90.56 9 VAL B CA 1
ATOM 2644 C C . VAL B 1 9 ? -5.168 -44.969 -14.484 1 90.56 9 VAL B C 1
ATOM 2646 O O . VAL B 1 9 ? -5.844 -45.719 -15.203 1 90.56 9 VAL B O 1
ATOM 2649 N N . THR B 1 10 ? -3.895 -45.094 -14.141 1 82.94 10 THR B N 1
ATOM 2650 C CA . THR B 1 10 ? -3.229 -46.344 -14.508 1 82.94 10 THR B CA 1
ATOM 2651 C C . THR B 1 10 ? -2.918 -47.188 -13.266 1 82.94 10 THR B C 1
ATOM 2653 O O . THR B 1 10 ? -2.41 -46.656 -12.273 1 82.94 10 THR B O 1
ATOM 2656 N N . GLY B 1 11 ? -3.066 -48.625 -13.359 1 81.5 11 GLY B N 1
ATOM 2657 C CA . GLY B 1 11 ? -2.781 -49.531 -12.273 1 81.5 11 GLY B CA 1
ATOM 2658 C C . GLY B 1 11 ? -3.611 -49.281 -11.031 1 81.5 11 GLY B C 1
ATOM 2659 O O . GLY B 1 11 ? -3.215 -49.656 -9.922 1 81.5 11 GLY B O 1
ATOM 2660 N N . GLY B 1 12 ? -4.551 -48.531 -11.125 1 77 12 GLY B N 1
ATOM 2661 C CA . GLY B 1 12 ? -5.512 -48.281 -10.062 1 77 12 GLY B CA 1
ATOM 2662 C C . GLY B 1 12 ? -5.062 -47.188 -9.102 1 77 12 GLY B C 1
ATOM 2663 O O . GLY B 1 12 ? -5.836 -46.75 -8.242 1 77 12 GLY B O 1
ATOM 2664 N N . SER B 1 13 ? -3.855 -46.75 -9.266 1 85.25 13 SER B N 1
ATOM 2665 C CA . SER B 1 13 ? -3.42 -45.875 -8.203 1 85.25 13 SER B CA 1
ATOM 2666 C C . SER B 1 13 ? -2.627 -44.688 -8.758 1 85.25 13 SER B C 1
ATOM 2668 O O . SER B 1 13 ? -2.305 -43.75 -8.031 1 85.25 13 SER B O 1
ATOM 2670 N N . THR B 1 14 ? -2.277 -44.719 -10.016 1 88.56 14 THR B N 1
ATOM 2671 C CA . THR B 1 14 ? -1.463 -43.656 -10.578 1 88.56 14 THR B CA 1
ATOM 2672 C C . THR B 1 14 ? -2.297 -42.75 -11.492 1 88.56 14 THR B C 1
ATOM 2674 O O . THR B 1 14 ? -2.861 -43.219 -12.484 1 88.56 14 THR B O 1
ATOM 2677 N N . TYR B 1 15 ? -2.41 -41.5 -11.109 1 93.19 15 TYR B N 1
ATOM 2678 C CA . TYR B 1 15 ? -3.111 -40.5 -11.914 1 93.19 15 TYR B CA 1
ATOM 2679 C C . TYR B 1 15 ? -2.162 -39.812 -12.883 1 93.19 15 TYR B C 1
ATOM 2681 O O . TYR B 1 15 ? -1.12 -39.281 -12.484 1 93.19 15 TYR B O 1
ATOM 2689 N N . THR B 1 16 ? -2.434 -39.875 -14.172 1 93.62 16 THR B N 1
ATOM 2690 C CA . THR B 1 16 ? -1.583 -39.25 -15.172 1 93.62 16 THR B CA 1
ATOM 2691 C C . THR B 1 16 ? -2.389 -38.25 -16.016 1 93.62 16 THR B C 1
ATOM 2693 O O . THR B 1 16 ? -3.598 -38.438 -16.203 1 93.62 16 THR B O 1
ATOM 2696 N N . VAL B 1 17 ? -1.743 -37.219 -16.406 1 92.94 17 VAL B N 1
ATOM 2697 C CA . VAL B 1 17 ? -2.381 -36.25 -17.266 1 92.94 17 VAL B CA 1
ATOM 2698 C C . VAL B 1 17 ? -1.398 -35.781 -18.344 1 92.94 17 VAL B C 1
ATOM 2700 O O . VAL B 1 17 ? -0.184 -35.812 -18.125 1 92.94 17 VAL B O 1
ATOM 2703 N N . SER B 1 18 ? -1.882 -35.531 -19.5 1 93.44 18 SER B N 1
ATOM 2704 C CA . SER B 1 18 ? -1.055 -35 -20.578 1 93.44 18 SER B CA 1
ATOM 2705 C C . SER B 1 18 ? -0.828 -33.5 -20.422 1 93.44 18 SER B C 1
ATOM 2707 O O . SER B 1 18 ? -1.768 -32.75 -20.141 1 93.44 18 SER B O 1
ATOM 2709 N N . ILE B 1 19 ? 0.378 -33.094 -20.516 1 92.69 19 ILE B N 1
ATOM 2710 C CA . ILE B 1 19 ? 0.722 -31.672 -20.406 1 92.69 19 ILE B CA 1
ATOM 2711 C C . ILE B 1 19 ? 0.609 -31 -21.781 1 92.69 19 ILE B C 1
ATOM 2713 O O . ILE B 1 19 ? 0.821 -31.656 -22.812 1 92.69 19 ILE B O 1
ATOM 2717 N N . PRO B 1 20 ? 0.252 -29.719 -21.781 1 91.75 20 PRO B N 1
ATOM 2718 C CA . PRO B 1 20 ? 0.202 -29.016 -23.062 1 91.75 20 PRO B CA 1
ATOM 2719 C C . PRO B 1 20 ? 1.541 -29.016 -23.797 1 91.75 20 PRO B C 1
ATOM 2721 O O . PRO B 1 20 ? 2.564 -28.641 -23.219 1 91.75 20 PRO B O 1
ATOM 2724 N N . LYS B 1 21 ? 1.488 -29.391 -25.078 1 89.69 21 LYS B N 1
ATOM 2725 C CA . LYS B 1 21 ? 2.699 -29.578 -25.875 1 89.69 21 LYS B CA 1
ATOM 2726 C C . LYS B 1 21 ? 3.461 -28.266 -26.031 1 89.69 21 LYS B C 1
ATOM 2728 O O . LYS B 1 21 ? 4.688 -28.234 -25.922 1 89.69 21 LYS B O 1
ATOM 2733 N N . ASP B 1 22 ? 2.734 -27.234 -26.297 1 90.06 22 ASP B N 1
ATOM 2734 C CA . ASP B 1 22 ? 3.371 -25.938 -26.516 1 90.06 22 ASP B CA 1
ATOM 2735 C C . ASP B 1 22 ? 4.148 -25.5 -25.281 1 90.06 22 ASP B C 1
ATOM 2737 O O . ASP B 1 22 ? 5.266 -24.984 -25.391 1 90.06 22 ASP B O 1
ATOM 2741 N N . TRP B 1 23 ? 3.578 -25.672 -24.125 1 90.25 23 TRP B N 1
ATOM 2742 C CA . TRP B 1 23 ? 4.273 -25.328 -22.891 1 90.25 23 TRP B CA 1
ATOM 2743 C C . TRP B 1 23 ? 5.523 -26.172 -22.719 1 90.25 23 TRP B C 1
ATOM 2745 O O . TRP B 1 23 ? 6.582 -25.672 -22.344 1 90.25 23 TRP B O 1
ATOM 2755 N N . ALA B 1 24 ? 5.43 -27.469 -22.984 1 90.5 24 ALA B N 1
ATOM 2756 C CA . ALA B 1 24 ? 6.555 -28.391 -22.844 1 90.5 24 ALA B CA 1
ATOM 2757 C C . ALA B 1 24 ? 7.711 -27.984 -23.75 1 90.5 24 ALA B C 1
ATOM 2759 O O . ALA B 1 24 ? 8.867 -27.922 -23.312 1 90.5 24 ALA B O 1
ATOM 2760 N N . THR B 1 25 ? 7.355 -27.641 -24.906 1 89.94 25 THR B N 1
ATOM 2761 C CA . THR B 1 25 ? 8.359 -27.219 -25.891 1 89.94 25 THR B CA 1
ATOM 2762 C C . THR B 1 25 ? 9.023 -25.922 -25.469 1 89.94 25 THR B C 1
ATOM 2764 O O . THR B 1 25 ? 10.25 -25.797 -25.484 1 89.94 25 THR B O 1
ATOM 2767 N N . ASP B 1 26 ? 8.219 -25.031 -25.047 1 89.62 26 ASP B N 1
ATOM 2768 C CA . ASP B 1 26 ? 8.703 -23.703 -24.688 1 89.62 26 ASP B CA 1
ATOM 2769 C C . ASP B 1 26 ? 9.602 -23.766 -23.453 1 89.62 26 ASP B C 1
ATOM 2771 O O . ASP B 1 26 ? 10.469 -22.906 -23.281 1 89.62 26 ASP B O 1
ATOM 2775 N N . ASN B 1 27 ? 9.414 -24.844 -22.656 1 88.75 27 ASN B N 1
ATOM 2776 C CA . ASN B 1 27 ? 10.164 -24.906 -21.406 1 88.75 27 ASN B CA 1
ATOM 2777 C C . ASN B 1 27 ? 11.18 -26.047 -21.422 1 88.75 27 ASN B C 1
ATOM 2779 O O . ASN B 1 27 ? 11.695 -26.453 -20.375 1 88.75 27 ASN B O 1
ATOM 2783 N N . GLY B 1 28 ? 11.367 -26.594 -22.562 1 88.12 28 GLY B N 1
ATOM 2784 C CA . GLY B 1 28 ? 12.398 -27.594 -22.766 1 88.12 28 GLY B CA 1
ATOM 2785 C C . GLY B 1 28 ? 12.102 -28.906 -22.047 1 88.12 28 GLY B C 1
ATOM 2786 O O . GLY B 1 28 ? 13.016 -29.562 -21.547 1 88.12 28 GLY B O 1
ATOM 2787 N N . VAL B 1 29 ? 10.891 -29.188 -21.875 1 89.81 29 VAL B N 1
ATOM 2788 C CA . VAL B 1 29 ? 10.492 -30.422 -21.219 1 89.81 29 VAL B CA 1
ATOM 2789 C C . VAL B 1 29 ? 10.5 -31.578 -22.234 1 89.81 29 VAL B C 1
ATOM 2791 O O . VAL B 1 29 ? 9.93 -31.453 -23.312 1 89.81 29 VAL B O 1
ATOM 2794 N N . SER B 1 30 ? 11.297 -32.531 -21.938 1 89.56 30 SER B N 1
ATOM 2795 C CA . SER B 1 30 ? 11.398 -33.688 -22.781 1 89.56 30 SER B CA 1
ATOM 2796 C C . SER B 1 30 ? 11.25 -34.969 -21.969 1 89.56 30 SER B C 1
ATOM 2798 O O . SER B 1 30 ? 10.984 -34.938 -20.766 1 89.56 30 SER B O 1
ATOM 2800 N N . ALA B 1 31 ? 11.281 -36.125 -22.703 1 89.5 31 ALA B N 1
ATOM 2801 C CA . ALA B 1 31 ? 11.203 -37.406 -22 1 89.5 31 ALA B CA 1
ATOM 2802 C C . ALA B 1 31 ? 12.289 -37.5 -20.938 1 89.5 31 ALA B C 1
ATOM 2804 O O . ALA B 1 31 ? 13.469 -37.25 -21.219 1 89.5 31 ALA B O 1
ATOM 2805 N N . GLY B 1 32 ? 11.828 -37.781 -19.719 1 90.94 32 GLY B N 1
ATOM 2806 C CA . GLY B 1 32 ? 12.789 -37.938 -18.625 1 90.94 32 GLY B CA 1
ATOM 2807 C C . GLY B 1 32 ? 13 -36.688 -17.844 1 90.94 32 GLY B C 1
ATOM 2808 O O . GLY B 1 32 ? 13.586 -36.688 -16.75 1 90.94 32 GLY B O 1
ATOM 2809 N N . SER B 1 33 ? 12.516 -35.562 -18.422 1 91.12 33 SER B N 1
ATOM 2810 C CA . SER B 1 33 ? 12.602 -34.312 -17.672 1 91.12 33 SER B CA 1
ATOM 2811 C C . SER B 1 33 ? 11.883 -34.438 -16.328 1 91.12 33 SER B C 1
ATOM 2813 O O . SER B 1 33 ? 10.836 -35.094 -16.234 1 91.12 33 SER B O 1
ATOM 2815 N N . GLU B 1 34 ? 12.523 -33.812 -15.367 1 92.94 34 GLU B N 1
ATOM 2816 C CA . GLU B 1 34 ? 11.883 -33.812 -14.055 1 92.94 34 GLU B CA 1
ATOM 2817 C C . GLU B 1 34 ? 11.078 -32.531 -13.859 1 92.94 34 GLU B C 1
ATOM 2819 O O . GLU B 1 34 ? 11.531 -31.438 -14.219 1 92.94 34 GLU B O 1
ATOM 2824 N N . VAL B 1 35 ? 9.82 -32.75 -13.414 1 92 35 VAL B N 1
ATOM 2825 C CA . VAL B 1 35 ? 8.977 -31.625 -13.07 1 92 35 VAL B CA 1
ATOM 2826 C C . VAL B 1 35 ? 8.609 -31.672 -11.594 1 92 35 VAL B C 1
ATOM 2828 O O . VAL B 1 35 ? 8.586 -32.75 -10.992 1 92 35 VAL B O 1
ATOM 2831 N N . GLU B 1 36 ? 8.445 -30.469 -11.031 1 90.94 36 GLU B N 1
ATOM 2832 C CA . GLU B 1 36 ? 8.055 -30.328 -9.633 1 90.94 36 GLU B CA 1
ATOM 2833 C C . GLU B 1 36 ? 6.625 -29.828 -9.5 1 90.94 36 GLU B C 1
ATOM 2835 O O . GLU B 1 36 ? 6.191 -28.969 -10.266 1 90.94 36 GLU B O 1
ATOM 2840 N N . PHE B 1 37 ? 5.914 -30.5 -8.539 1 90.38 37 PHE B N 1
ATOM 2841 C CA . PHE B 1 37 ? 4.543 -30.094 -8.258 1 90.38 37 PHE B CA 1
ATOM 2842 C C . PHE B 1 37 ? 4.465 -29.344 -6.93 1 90.38 37 PHE B C 1
ATOM 2844 O O . PHE B 1 37 ? 5.062 -29.766 -5.938 1 90.38 37 PHE B O 1
ATOM 2851 N N . TYR B 1 38 ? 3.781 -28.203 -6.977 1 86.06 38 TYR B N 1
ATOM 2852 C CA . TYR B 1 38 ? 3.48 -27.438 -5.777 1 86.06 38 TYR B CA 1
ATOM 2853 C C . TYR B 1 38 ? 1.976 -27.281 -5.594 1 86.06 38 TYR B C 1
ATOM 2855 O O . TYR B 1 38 ? 1.29 -26.734 -6.469 1 86.06 38 TYR B O 1
ATOM 2863 N N . PRO B 1 39 ? 1.44 -27.812 -4.488 1 82.94 39 PRO B N 1
ATOM 2864 C CA . PRO B 1 39 ? 0.01 -27.594 -4.258 1 82.94 39 PRO B CA 1
ATOM 2865 C C . PRO B 1 39 ? -0.302 -26.172 -3.799 1 82.94 39 PRO B C 1
ATOM 2867 O O . PRO B 1 39 ? 0.467 -25.578 -3.033 1 82.94 39 PRO B O 1
ATOM 2870 N N . GLU B 1 40 ? -1.263 -25.578 -4.312 1 77.75 40 GLU B N 1
ATOM 2871 C CA . GLU B 1 40 ? -1.82 -24.297 -3.893 1 77.75 40 GLU B CA 1
ATOM 2872 C C . GLU B 1 40 ? -3.346 -24.328 -3.912 1 77.75 40 GLU B C 1
ATOM 2874 O O . GLU B 1 40 ? -3.965 -24.094 -4.953 1 77.75 40 GLU B O 1
ATOM 2879 N N . GLY B 1 41 ? -3.984 -24.484 -2.734 1 75 41 GLY B N 1
ATOM 2880 C CA . GLY B 1 41 ? -5.426 -24.688 -2.688 1 75 41 GLY B CA 1
ATOM 2881 C C . GLY B 1 41 ? -5.887 -25.906 -3.469 1 75 41 GLY B C 1
ATOM 2882 O O . GLY B 1 41 ? -5.383 -27 -3.262 1 75 41 GLY B O 1
ATOM 2883 N N . ASP B 1 42 ? -6.785 -25.531 -4.438 1 78.94 42 ASP B N 1
ATOM 2884 C CA . ASP B 1 42 ? -7.324 -26.641 -5.234 1 78.94 42 ASP B CA 1
ATOM 2885 C C . ASP B 1 42 ? -6.516 -26.844 -6.512 1 78.94 42 ASP B C 1
ATOM 2887 O O . ASP B 1 42 ? -6.859 -27.688 -7.344 1 78.94 42 ASP B O 1
ATOM 2891 N N . SER B 1 43 ? -5.383 -26.109 -6.531 1 84.44 43 SER B N 1
ATOM 2892 C CA . SER B 1 43 ? -4.613 -26.141 -7.77 1 84.44 43 SER B CA 1
ATOM 2893 C C . SER B 1 43 ? -3.215 -26.703 -7.535 1 84.44 43 SER B C 1
ATOM 2895 O O . SER B 1 43 ? -2.771 -26.828 -6.395 1 84.44 43 SER B O 1
ATOM 2897 N N . LEU B 1 44 ? -2.646 -27.219 -8.641 1 88.62 44 LEU B N 1
ATOM 2898 C CA . LEU B 1 44 ? -1.262 -27.672 -8.648 1 88.62 44 LEU B CA 1
ATOM 2899 C C . LEU B 1 44 ? -0.417 -26.828 -9.602 1 88.62 44 LEU B C 1
ATOM 2901 O O . LEU B 1 44 ? -0.853 -26.516 -10.711 1 88.62 44 LEU B O 1
ATOM 2905 N N . PHE B 1 45 ? 0.687 -26.484 -9.008 1 87.88 45 PHE B N 1
ATOM 2906 C CA . PHE B 1 45 ? 1.676 -25.828 -9.859 1 87.88 45 PHE B CA 1
ATOM 2907 C C . PHE B 1 45 ? 2.744 -26.812 -10.305 1 87.88 45 PHE B C 1
ATOM 2909 O O . PHE B 1 45 ? 3.258 -27.594 -9.492 1 87.88 45 PHE B O 1
ATOM 2916 N N . LEU B 1 46 ? 2.943 -26.859 -11.602 1 90.5 46 LEU B N 1
ATOM 2917 C CA . LEU B 1 46 ? 3.953 -27.703 -12.211 1 90.5 46 LEU B CA 1
ATOM 2918 C C . LEU B 1 46 ? 5.074 -26.875 -12.828 1 90.5 46 LEU B C 1
ATOM 2920 O O . LEU B 1 46 ? 4.809 -25.938 -13.57 1 90.5 46 LEU B O 1
ATOM 2924 N N . THR B 1 47 ? 6.328 -27.094 -12.383 1 89 47 THR B N 1
ATOM 2925 C CA . THR B 1 47 ? 7.473 -26.391 -12.945 1 89 47 THR B CA 1
ATOM 2926 C C . THR B 1 47 ? 8.602 -27.359 -13.273 1 89 47 THR B C 1
ATOM 2928 O O . THR B 1 47 ? 8.812 -28.344 -12.555 1 89 47 THR B O 1
ATOM 2931 N N . PRO B 1 48 ? 9.219 -27.203 -14.5 1 88.69 48 PRO B N 1
ATOM 2932 C CA . PRO B 1 48 ? 10.398 -28.031 -14.758 1 88.69 48 PRO B CA 1
ATOM 2933 C C . PRO B 1 48 ? 11.484 -27.875 -13.688 1 88.69 48 PRO B C 1
ATOM 2935 O O . PRO B 1 48 ? 11.695 -26.766 -13.188 1 88.69 48 PRO B O 1
ATOM 2938 N N . ARG B 1 49 ? 11.945 -29.094 -13.242 1 84.5 49 ARG B N 1
ATOM 2939 C CA . ARG B 1 49 ? 13.055 -29.031 -12.297 1 84.5 49 ARG B CA 1
ATOM 2940 C C . ARG B 1 49 ? 14.312 -28.469 -12.961 1 84.5 49 ARG B C 1
ATOM 2942 O O . ARG B 1 49 ? 14.711 -28.938 -14.023 1 84.5 49 ARG B O 1
ATOM 2949 N N . SER B 1 50 ? 14.578 -27.25 -12.664 1 71 50 SER B N 1
ATOM 2950 C CA . SER B 1 50 ? 15.812 -26.703 -13.203 1 71 50 SER B CA 1
ATOM 2951 C C . SER B 1 50 ? 16.922 -26.672 -12.148 1 71 50 SER B C 1
ATOM 2953 O O . SER B 1 50 ? 16.625 -26.609 -10.953 1 71 50 SER B O 1
ATOM 2955 N N . GLU B 1 51 ? 18.109 -27.297 -12.539 1 63.75 51 GLU B N 1
ATOM 2956 C CA . GLU B 1 51 ? 19.234 -27.094 -11.641 1 63.75 51 GLU B CA 1
ATOM 2957 C C . GLU B 1 51 ? 19.312 -25.641 -11.164 1 63.75 51 GLU B C 1
ATOM 2959 O O . GLU B 1 51 ? 18.922 -24.719 -11.883 1 63.75 51 GLU B O 1
ATOM 2964 N N . GLU B 1 52 ? 19.297 -25.531 -9.812 1 59.56 52 GLU B N 1
ATOM 2965 C CA . GLU B 1 52 ? 19.281 -24.25 -9.109 1 59.56 52 GLU B CA 1
ATOM 2966 C C . GLU B 1 52 ? 20.141 -23.219 -9.828 1 59.56 52 GLU B C 1
ATOM 2968 O O . GLU B 1 52 ? 21.375 -23.266 -9.75 1 59.56 52 GLU B O 1
ATOM 2973 N N . GLU B 1 53 ? 19.688 -22.719 -11.031 1 68.44 53 GLU B N 1
ATOM 2974 C CA . GLU B 1 53 ? 20.516 -21.641 -11.555 1 68.44 53 GLU B CA 1
ATOM 2975 C C . GLU B 1 53 ? 20.156 -20.297 -10.922 1 68.44 53 GLU B C 1
ATOM 2977 O O . GLU B 1 53 ? 18.969 -19.969 -10.797 1 68.44 53 GLU B O 1
ATOM 2982 N N . ARG B 1 54 ? 21.188 -19.703 -10.297 1 84.38 54 ARG B N 1
ATOM 2983 C CA . ARG B 1 54 ? 21.078 -18.359 -9.734 1 84.38 54 ARG B CA 1
ATOM 2984 C C . ARG B 1 54 ? 20.594 -17.359 -10.789 1 84.38 54 ARG B C 1
ATOM 2986 O O . ARG B 1 54 ? 21.094 -17.344 -11.914 1 84.38 54 ARG B O 1
ATOM 2993 N N . THR B 1 55 ? 19.531 -16.672 -10.5 1 89.38 55 THR B N 1
ATOM 2994 C CA . THR B 1 55 ? 19.016 -15.656 -11.406 1 89.38 55 THR B CA 1
ATOM 2995 C C . THR B 1 55 ? 19.891 -14.406 -11.383 1 89.38 55 THR B C 1
ATOM 2997 O O . THR B 1 55 ? 20.281 -13.945 -10.312 1 89.38 55 THR B O 1
ATOM 3000 N N . GLU B 1 56 ? 20.25 -13.906 -12.562 1 93.81 56 GLU B N 1
ATOM 3001 C CA . GLU B 1 56 ? 21.078 -12.703 -12.664 1 93.81 56 GLU B CA 1
ATOM 3002 C C . GLU B 1 56 ? 20.344 -11.594 -13.414 1 93.81 56 GLU B C 1
ATOM 3004 O O . GLU B 1 56 ? 19.656 -11.852 -14.406 1 93.81 56 GLU B O 1
ATOM 3009 N N . GLY B 1 57 ? 20.344 -10.391 -12.797 1 95.5 57 GLY B N 1
ATOM 3010 C CA . GLY B 1 57 ? 19.828 -9.203 -13.461 1 95.5 57 GLY B CA 1
ATOM 3011 C C . GLY B 1 57 ? 20.891 -8.148 -13.688 1 95.5 57 GLY B C 1
ATOM 3012 O O . GLY B 1 57 ? 21.766 -7.945 -12.844 1 95.5 57 GLY B O 1
ATOM 3013 N N . THR B 1 58 ? 20.828 -7.535 -14.875 1 96.56 58 THR B N 1
ATOM 3014 C CA . THR B 1 58 ? 21.797 -6.496 -15.211 1 96.56 58 THR B CA 1
ATOM 3015 C C . THR B 1 58 ? 21.109 -5.152 -15.398 1 96.56 58 THR B C 1
ATOM 3017 O O . THR B 1 58 ? 20.016 -5.082 -15.977 1 96.56 58 THR B O 1
ATOM 3020 N N . LEU B 1 59 ? 21.719 -4.113 -14.906 1 96.12 59 LEU B N 1
ATOM 3021 C CA . LEU B 1 59 ? 21.203 -2.756 -15.055 1 96.12 59 LEU B CA 1
ATOM 3022 C C . LEU B 1 59 ? 22.297 -1.811 -15.539 1 96.12 59 LEU B C 1
ATOM 3024 O O . LEU B 1 59 ? 23.406 -1.797 -14.992 1 96.12 59 LEU B O 1
ATOM 3028 N N . ASP B 1 60 ? 22.016 -1.104 -16.594 1 95.81 60 ASP B N 1
ATOM 3029 C CA . ASP B 1 60 ? 22.906 -0.045 -17.047 1 95.81 60 ASP B CA 1
ATOM 3030 C C . ASP B 1 60 ? 22.797 1.189 -16.156 1 95.81 60 ASP B C 1
ATOM 3032 O O . ASP B 1 60 ? 21.734 1.791 -16.047 1 95.81 60 ASP B O 1
ATOM 3036 N N . ILE B 1 61 ? 23.938 1.626 -15.578 1 96.44 61 ILE B N 1
ATOM 3037 C CA . ILE B 1 61 ? 23.875 2.713 -14.609 1 96.44 61 ILE B CA 1
ATOM 3038 C C . ILE B 1 61 ? 24.641 3.924 -15.133 1 96.44 61 ILE B C 1
ATOM 3040 O O . ILE B 1 61 ? 25.031 4.801 -14.359 1 96.44 61 ILE B O 1
ATOM 3044 N N . ALA B 1 62 ? 24.859 3.979 -16.438 1 94.62 62 ALA B N 1
ATOM 3045 C CA . ALA B 1 62 ? 25.703 5 -17.047 1 94.62 62 ALA B CA 1
ATOM 3046 C C . ALA B 1 62 ? 25.234 6.402 -16.672 1 94.62 62 ALA B C 1
ATOM 3048 O O . ALA B 1 62 ? 26.047 7.297 -16.438 1 94.62 62 ALA B O 1
ATOM 3049 N N . THR B 1 63 ? 23.984 6.617 -16.547 1 91.44 63 THR B N 1
ATOM 3050 C CA . THR B 1 63 ? 23.469 7.965 -16.328 1 91.44 63 THR B CA 1
ATOM 3051 C C . THR B 1 63 ? 22.922 8.117 -14.922 1 91.44 63 THR B C 1
ATOM 3053 O O . THR B 1 63 ? 22.234 9.094 -14.617 1 91.44 63 THR B O 1
ATOM 3056 N N . LEU B 1 64 ? 23.156 7.145 -14.055 1 93.94 64 LEU B N 1
ATOM 3057 C CA . LEU B 1 64 ? 22.578 7.172 -12.719 1 93.94 64 LEU B CA 1
ATOM 3058 C C . LEU B 1 64 ? 23.609 7.617 -11.688 1 93.94 64 LEU B C 1
ATOM 3060 O O . LEU B 1 64 ? 24.75 7.156 -11.711 1 93.94 64 LEU B O 1
ATOM 3064 N N . GLU B 1 65 ? 23.172 8.539 -10.867 1 93.69 65 GLU B N 1
ATOM 3065 C CA . GLU B 1 65 ? 24.031 9.008 -9.781 1 93.69 65 GLU B CA 1
ATOM 3066 C C . GLU B 1 65 ? 23.234 9.312 -8.523 1 93.69 65 GLU B C 1
ATOM 3068 O O . GLU B 1 65 ? 22 9.422 -8.578 1 93.69 65 GLU B O 1
ATOM 3073 N N . GLY B 1 66 ? 23.938 9.344 -7.469 1 93.5 66 GLY B N 1
ATOM 3074 C CA . GLY B 1 66 ? 23.344 9.758 -6.211 1 93.5 66 GLY B CA 1
ATOM 3075 C C . GLY B 1 66 ? 22.078 8.992 -5.871 1 93.5 66 GLY B C 1
ATOM 3076 O O . GLY B 1 66 ? 22.062 7.758 -5.891 1 93.5 66 GLY B O 1
ATOM 3077 N N . ASP B 1 67 ? 21.016 9.695 -5.672 1 91.94 67 ASP B N 1
ATOM 3078 C CA . ASP B 1 67 ? 19.766 9.117 -5.195 1 91.94 67 ASP B CA 1
ATOM 3079 C C . ASP B 1 67 ? 19.141 8.203 -6.25 1 91.94 67 ASP B C 1
ATOM 3081 O O . ASP B 1 67 ? 18.516 7.195 -5.914 1 91.94 67 ASP B O 1
ATOM 3085 N N . GLU B 1 68 ? 19.359 8.594 -7.477 1 92.75 68 GLU B N 1
ATOM 3086 C CA . GLU B 1 68 ? 18.828 7.762 -8.547 1 92.75 68 GLU B CA 1
ATOM 3087 C C . GLU B 1 68 ? 19.484 6.391 -8.57 1 92.75 68 GLU B C 1
ATOM 3089 O O . GLU B 1 68 ? 18.828 5.375 -8.781 1 92.75 68 GLU B O 1
ATOM 3094 N N . LEU B 1 69 ? 20.781 6.426 -8.391 1 96.12 69 LEU B N 1
ATOM 3095 C CA . LEU B 1 69 ? 21.531 5.172 -8.383 1 96.12 69 LEU B CA 1
ATOM 3096 C C . LEU B 1 69 ? 21.156 4.328 -7.168 1 96.12 69 LEU B C 1
ATOM 3098 O O . LEU B 1 69 ? 20.969 3.117 -7.285 1 96.12 69 LEU B O 1
ATOM 3102 N N . THR B 1 70 ? 21.031 4.926 -6.023 1 96.06 70 THR B N 1
ATOM 3103 C CA . THR B 1 70 ? 20.609 4.227 -4.82 1 96.06 70 THR B CA 1
ATOM 3104 C C . THR B 1 70 ? 19.25 3.553 -5.043 1 96.06 70 THR B C 1
ATOM 3106 O O . THR B 1 70 ? 19.078 2.373 -4.727 1 96.06 70 THR B O 1
ATOM 3109 N N . ARG B 1 71 ? 18.359 4.277 -5.617 1 94.25 71 ARG B N 1
ATOM 3110 C CA . ARG B 1 71 ? 17.016 3.756 -5.883 1 94.25 71 ARG B CA 1
ATOM 3111 C C . ARG B 1 71 ? 17.078 2.58 -6.855 1 94.25 71 ARG B C 1
ATOM 3113 O O . ARG B 1 71 ? 16.328 1.614 -6.711 1 94.25 71 ARG B O 1
ATOM 3120 N N . ALA B 1 72 ? 17.906 2.723 -7.82 1 95.31 72 ALA B N 1
ATOM 3121 C CA . ALA B 1 72 ? 18.047 1.649 -8.805 1 95.31 72 ALA B CA 1
ATOM 3122 C C . ALA B 1 72 ? 18.516 0.358 -8.133 1 95.31 72 ALA B C 1
ATOM 3124 O O . ALA B 1 72 ? 18.016 -0.723 -8.438 1 95.31 72 ALA B O 1
ATOM 3125 N N . VAL B 1 73 ? 19.484 0.495 -7.254 1 96.75 73 VAL B N 1
ATOM 3126 C CA . VAL B 1 73 ? 20 -0.674 -6.543 1 96.75 73 VAL B CA 1
ATOM 3127 C C . VAL B 1 73 ? 18.891 -1.289 -5.699 1 96.75 73 VAL B C 1
ATOM 3129 O O . VAL B 1 73 ? 18.688 -2.506 -5.719 1 96.75 73 VAL B O 1
ATOM 3132 N N . MET B 1 74 ? 18.156 -0.491 -5.027 1 96.44 74 MET B N 1
ATOM 3133 C CA . MET B 1 74 ? 17.062 -0.959 -4.188 1 96.44 74 MET B CA 1
ATOM 3134 C C . MET B 1 74 ? 15.984 -1.64 -5.027 1 96.44 74 MET B C 1
ATOM 3136 O O . MET B 1 74 ? 15.422 -2.654 -4.613 1 96.44 74 MET B O 1
ATOM 3140 N N . THR B 1 75 ? 15.719 -1.055 -6.152 1 96.56 75 THR B N 1
ATOM 3141 C CA . THR B 1 75 ? 14.719 -1.604 -7.059 1 96.56 75 THR B CA 1
ATOM 3142 C C . THR B 1 75 ? 15.125 -2.994 -7.539 1 96.56 75 THR B C 1
ATOM 3144 O O . THR B 1 75 ? 14.305 -3.912 -7.57 1 96.56 75 THR B O 1
ATOM 3147 N N . MET B 1 76 ? 16.406 -3.162 -7.863 1 96.75 76 MET B N 1
ATOM 3148 C CA . MET B 1 76 ? 16.922 -4.465 -8.289 1 96.75 76 MET B CA 1
ATOM 3149 C C . MET B 1 76 ? 16.859 -5.469 -7.141 1 96.75 76 MET B C 1
ATOM 3151 O O . MET B 1 76 ? 16.562 -6.645 -7.355 1 96.75 76 MET B O 1
ATOM 3155 N N . TYR B 1 77 ? 17.141 -4.977 -5.977 1 96.25 77 TYR B N 1
ATOM 3156 C CA . TYR B 1 77 ? 17.047 -5.812 -4.785 1 96.25 77 TYR B CA 1
ATOM 3157 C C . TYR B 1 77 ? 15.633 -6.363 -4.613 1 96.25 77 TYR B C 1
ATOM 3159 O O . TYR B 1 77 ? 15.453 -7.57 -4.434 1 96.25 77 TYR B O 1
ATOM 3167 N N . VAL B 1 78 ? 14.625 -5.566 -4.75 1 95.88 78 VAL B N 1
ATOM 3168 C CA . VAL B 1 78 ? 13.234 -5.934 -4.535 1 95.88 78 VAL B CA 1
ATOM 3169 C C . VAL B 1 78 ? 12.758 -6.855 -5.656 1 95.88 78 VAL B C 1
ATOM 3171 O O . VAL B 1 78 ? 11.906 -7.719 -5.441 1 95.88 78 VAL B O 1
ATOM 3174 N N . SER B 1 79 ? 13.375 -6.723 -6.84 1 94.56 79 SER B N 1
ATOM 3175 C CA . SER B 1 79 ? 13.008 -7.57 -7.969 1 94.56 79 SER B CA 1
ATOM 3176 C C . SER B 1 79 ? 13.305 -9.039 -7.68 1 94.56 79 SER B C 1
ATOM 3178 O O . SER B 1 79 ? 12.695 -9.93 -8.273 1 94.56 79 SER B O 1
ATOM 3180 N N . GLY B 1 80 ? 14.352 -9.289 -6.867 1 92.5 80 GLY B N 1
ATOM 3181 C CA . GLY B 1 80 ? 14.531 -10.648 -6.383 1 92.5 80 GLY B CA 1
ATOM 3182 C C . GLY B 1 80 ? 15.617 -11.406 -7.117 1 92.5 80 GLY B C 1
ATOM 3183 O O . GLY B 1 80 ? 15.578 -12.633 -7.195 1 92.5 80 GLY B O 1
ATOM 3184 N N . PHE B 1 81 ? 16.625 -10.711 -7.652 1 93 81 PHE B N 1
ATOM 3185 C CA . PHE B 1 81 ? 17.734 -11.398 -8.297 1 93 81 PHE B CA 1
ATOM 3186 C C . PHE B 1 81 ? 18.703 -11.953 -7.254 1 93 81 PHE B C 1
ATOM 3188 O O . PHE B 1 81 ? 18.953 -11.312 -6.234 1 93 81 PHE B O 1
ATOM 3195 N N . ASP B 1 82 ? 19.25 -13.102 -7.613 1 92 82 ASP B N 1
ATOM 3196 C CA . ASP B 1 82 ? 20.328 -13.633 -6.789 1 92 82 ASP B CA 1
ATOM 3197 C C . ASP B 1 82 ? 21.625 -12.828 -6.988 1 92 82 ASP B C 1
ATOM 3199 O O . ASP B 1 82 ? 22.406 -12.672 -6.055 1 92 82 ASP B O 1
ATOM 3203 N N . ILE B 1 83 ? 21.766 -12.469 -8.242 1 95.62 83 ILE B N 1
ATOM 3204 C CA . ILE B 1 83 ? 22.938 -11.703 -8.633 1 95.62 83 ILE B CA 1
ATOM 3205 C C . ILE B 1 83 ? 22.5 -10.43 -9.359 1 95.62 83 ILE B C 1
ATOM 3207 O O . ILE B 1 83 ? 21.719 -10.492 -10.312 1 95.62 83 ILE B O 1
ATOM 3211 N N . ILE B 1 84 ? 23 -9.297 -8.898 1 97.38 84 ILE B N 1
ATOM 3212 C CA . ILE B 1 84 ? 22.734 -8.008 -9.523 1 97.38 84 ILE B CA 1
ATOM 3213 C C . ILE B 1 84 ? 24.016 -7.445 -10.133 1 97.38 84 ILE B C 1
ATOM 3215 O O . ILE B 1 84 ? 25 -7.211 -9.43 1 97.38 84 ILE B O 1
ATOM 3219 N N . ALA B 1 85 ? 23.969 -7.262 -11.406 1 98.19 85 ALA B N 1
ATOM 3220 C CA . ALA B 1 85 ? 25.109 -6.68 -12.102 1 98.19 85 ALA B CA 1
ATOM 3221 C C . ALA B 1 85 ? 24.812 -5.246 -12.547 1 98.19 85 ALA B C 1
ATOM 3223 O O . ALA B 1 85 ? 23.859 -5.008 -13.289 1 98.19 85 ALA B O 1
ATOM 3224 N N . LEU B 1 86 ? 25.609 -4.32 -12.094 1 98.38 86 LEU B N 1
ATOM 3225 C CA . LEU B 1 86 ? 25.531 -2.918 -12.492 1 98.38 86 LEU B CA 1
ATOM 3226 C C . LEU B 1 86 ? 26.656 -2.566 -13.461 1 98.38 86 LEU B C 1
ATOM 3228 O O . LEU B 1 86 ? 27.844 -2.752 -13.156 1 98.38 86 LEU B O 1
ATOM 3232 N N . GLU B 1 87 ? 26.25 -2.01 -14.609 1 98.06 87 GLU B N 1
ATOM 3233 C CA . GLU B 1 87 ? 27.25 -1.841 -15.656 1 98.06 87 GLU B CA 1
ATOM 3234 C C . GLU B 1 87 ? 27.25 -0.412 -16.188 1 98.06 87 GLU B C 1
ATOM 3236 O O . GLU B 1 87 ? 26.234 0.274 -16.156 1 98.06 87 GLU B O 1
ATOM 3241 N N . SER B 1 88 ? 28.375 0.042 -16.609 1 97.12 88 SER B N 1
ATOM 3242 C CA . SER B 1 88 ? 28.641 1.3 -17.297 1 97.12 88 SER B CA 1
ATOM 3243 C C . SER B 1 88 ? 29.938 1.235 -18.078 1 97.12 88 SER B C 1
ATOM 3245 O O . SER B 1 88 ? 30.734 0.313 -17.906 1 97.12 88 SER B O 1
ATOM 3247 N N . SER B 1 89 ? 30.047 2.125 -19.094 1 96.69 89 SER B N 1
ATOM 3248 C CA . SER B 1 89 ? 31.344 2.186 -19.766 1 96.69 89 SER B CA 1
ATOM 3249 C C . SER B 1 89 ? 32.469 2.395 -18.766 1 96.69 89 SER B C 1
ATOM 3251 O O . SER B 1 89 ? 33.531 1.77 -18.891 1 96.69 89 SER B O 1
ATOM 3253 N N . ARG B 1 90 ? 32.281 3.254 -17.797 1 96.5 90 ARG B N 1
ATOM 3254 C CA . ARG B 1 90 ? 33.188 3.477 -16.672 1 96.5 90 ARG B CA 1
ATOM 3255 C C . ARG B 1 90 ? 32.375 3.855 -15.422 1 96.5 90 ARG B C 1
ATOM 3257 O O . ARG B 1 90 ? 31.594 4.809 -15.438 1 96.5 90 ARG B O 1
ATOM 3264 N N . ILE B 1 91 ? 32.656 3.15 -14.406 1 97.62 91 ILE B N 1
ATOM 3265 C CA . ILE B 1 91 ? 31.969 3.449 -13.148 1 97.62 91 ILE B CA 1
ATOM 3266 C C . ILE B 1 91 ? 32.812 4.41 -12.328 1 97.62 91 ILE B C 1
ATOM 3268 O O . ILE B 1 91 ? 33.969 4.109 -12 1 97.62 91 ILE B O 1
ATOM 3272 N N . THR B 1 92 ? 32.281 5.531 -12.008 1 97.31 92 THR B N 1
ATOM 3273 C CA . THR B 1 92 ? 33.031 6.57 -11.305 1 97.31 92 THR B CA 1
ATOM 3274 C C . THR B 1 92 ? 33.219 6.195 -9.836 1 97.31 92 THR B C 1
ATOM 3276 O O . THR B 1 92 ? 32.562 5.293 -9.328 1 97.31 92 THR B O 1
ATOM 3279 N N . THR B 1 93 ? 34.125 6.938 -9.164 1 96.75 93 THR B N 1
ATOM 3280 C CA . THR B 1 93 ? 34.375 6.73 -7.738 1 96.75 93 THR B CA 1
ATOM 3281 C C . THR B 1 93 ? 33.125 7.051 -6.922 1 96.75 93 THR B C 1
ATOM 3283 O O . THR B 1 93 ? 32.812 6.355 -5.953 1 96.75 93 THR B O 1
ATOM 3286 N N . ASP B 1 94 ? 32.406 8.047 -7.34 1 97.5 94 ASP B N 1
ATOM 3287 C CA . ASP B 1 94 ? 31.203 8.438 -6.645 1 97.5 94 ASP B CA 1
ATOM 3288 C C . ASP B 1 94 ? 30.109 7.367 -6.797 1 97.5 94 ASP B C 1
ATOM 3290 O O . ASP B 1 94 ? 29.391 7.07 -5.844 1 97.5 94 ASP B O 1
ATOM 3294 N N . GLN B 1 95 ? 29.984 6.844 -7.98 1 97.81 95 GLN B N 1
ATOM 3295 C CA . GLN B 1 95 ? 29.031 5.758 -8.211 1 97.81 95 GLN B CA 1
ATOM 3296 C C . GLN B 1 95 ? 29.359 4.547 -7.34 1 97.81 95 GLN B C 1
ATOM 3298 O O . GLN B 1 95 ? 28.469 3.947 -6.738 1 97.81 95 GLN B O 1
ATOM 3303 N N . ARG B 1 96 ? 30.594 4.199 -7.277 1 97.06 96 ARG B N 1
ATOM 3304 C CA . ARG B 1 96 ? 31.016 3.064 -6.469 1 97.06 96 ARG B CA 1
ATOM 3305 C C . ARG B 1 96 ? 30.672 3.268 -5 1 97.06 96 ARG B C 1
ATOM 3307 O O . ARG B 1 96 ? 30.203 2.34 -4.332 1 97.06 96 ARG B O 1
ATOM 3314 N N . ARG B 1 97 ? 30.922 4.422 -4.586 1 97.12 97 ARG B N 1
ATOM 3315 C CA . ARG B 1 97 ? 30.594 4.754 -3.203 1 97.12 97 ARG B CA 1
ATOM 3316 C C . ARG B 1 97 ? 29.094 4.625 -2.951 1 97.12 97 ARG B C 1
ATOM 3318 O O . ARG B 1 97 ? 28.672 4.043 -1.95 1 97.12 97 ARG B O 1
ATOM 3325 N N . THR B 1 98 ? 28.328 5.152 -3.85 1 97.62 98 THR B N 1
ATOM 3326 C CA . THR B 1 98 ? 26.875 5.094 -3.744 1 97.62 98 THR B CA 1
ATOM 3327 C C . THR B 1 98 ? 26.391 3.645 -3.74 1 97.62 98 THR B C 1
ATOM 3329 O O . THR B 1 98 ? 25.516 3.277 -2.947 1 97.62 98 THR B O 1
ATOM 3332 N N . ILE B 1 99 ? 26.953 2.834 -4.617 1 97.81 99 ILE B N 1
ATOM 3333 C CA . ILE B 1 99 ? 26.594 1.424 -4.715 1 97.81 99 ILE B CA 1
ATOM 3334 C C . ILE B 1 99 ? 26.922 0.717 -3.4 1 97.81 99 ILE B C 1
ATOM 3336 O O . ILE B 1 99 ? 26.094 -0.036 -2.871 1 97.81 99 ILE B O 1
ATOM 3340 N N . ARG B 1 100 ? 28.047 1.006 -2.869 1 96.44 100 ARG B N 1
ATOM 3341 C CA . ARG B 1 100 ? 28.469 0.389 -1.615 1 96.44 100 ARG B CA 1
ATOM 3342 C C . ARG B 1 100 ? 27.531 0.769 -0.475 1 96.44 100 ARG B C 1
ATOM 3344 O O . ARG B 1 100 ? 27.141 -0.084 0.322 1 96.44 100 ARG B O 1
ATOM 3351 N N . GLU B 1 101 ? 27.266 1.99 -0.452 1 96.5 101 GLU B N 1
ATOM 3352 C CA . GLU B 1 101 ? 26.375 2.473 0.597 1 96.5 101 GLU B CA 1
ATOM 3353 C C . GLU B 1 101 ? 24.984 1.842 0.475 1 96.5 101 GLU B C 1
ATOM 3355 O O . GLU B 1 101 ? 24.406 1.422 1.475 1 96.5 101 GLU B O 1
ATOM 3360 N N . ALA B 1 102 ? 24.469 1.787 -0.73 1 96.5 102 ALA B N 1
ATOM 3361 C CA . ALA B 1 102 ? 23.172 1.175 -0.972 1 96.5 102 ALA B CA 1
ATOM 3362 C C . ALA B 1 102 ? 23.172 -0.305 -0.6 1 96.5 102 ALA B C 1
ATOM 3364 O O . ALA B 1 102 ? 22.25 -0.795 0.05 1 96.5 102 ALA B O 1
ATOM 3365 N N . THR B 1 103 ? 24.219 -0.983 -0.992 1 96.31 103 THR B N 1
ATOM 3366 C CA . THR B 1 103 ? 24.359 -2.408 -0.702 1 96.31 103 THR B CA 1
ATOM 3367 C C . THR B 1 103 ? 24.406 -2.65 0.804 1 96.31 103 THR B C 1
ATOM 3369 O O . THR B 1 103 ? 23.75 -3.568 1.309 1 96.31 103 THR B O 1
ATOM 3372 N N . GLN B 1 104 ? 25.094 -1.797 1.478 1 94.12 104 GLN B N 1
ATOM 3373 C CA . GLN B 1 104 ? 25.25 -1.937 2.922 1 94.12 104 GLN B CA 1
ATOM 3374 C C . GLN B 1 104 ? 23.938 -1.648 3.648 1 94.12 104 GLN B C 1
ATOM 3376 O O . GLN B 1 104 ? 23.719 -2.123 4.766 1 94.12 104 GLN B O 1
ATOM 3381 N N . SER B 1 105 ? 23.078 -0.97 2.963 1 94.44 105 SER B N 1
ATOM 3382 C CA . SER B 1 105 ? 21.812 -0.585 3.582 1 94.44 105 SER B CA 1
ATOM 3383 C C . SER B 1 105 ? 20.75 -1.656 3.375 1 94.44 105 SER B C 1
ATOM 3385 O O . SER B 1 105 ? 19.609 -1.511 3.84 1 94.44 105 SER B O 1
ATOM 3387 N N . LEU B 1 106 ? 21.094 -2.723 2.73 1 94.69 106 LEU B N 1
ATOM 3388 C CA . LEU B 1 106 ? 20.141 -3.789 2.445 1 94.69 106 LEU B CA 1
ATOM 3389 C C . LEU B 1 106 ? 20.594 -5.102 3.082 1 94.69 106 LEU B C 1
ATOM 3391 O O . LEU B 1 106 ? 21.797 -5.348 3.232 1 94.69 106 LEU B O 1
ATOM 3395 N N . VAL B 1 107 ? 19.672 -5.875 3.449 1 91.56 107 VAL B N 1
ATOM 3396 C CA . VAL B 1 107 ? 19.969 -7.125 4.141 1 91.56 107 VAL B CA 1
ATOM 3397 C C . VAL B 1 107 ? 20.406 -8.18 3.129 1 91.56 107 VAL B C 1
ATOM 3399 O O . VAL B 1 107 ? 19.734 -8.406 2.127 1 91.56 107 VAL B O 1
ATOM 3402 N N . GLY B 1 108 ? 21.547 -8.773 3.414 1 91.44 108 GLY B N 1
ATOM 3403 C CA . GLY B 1 108 ? 21.922 -10 2.727 1 91.44 108 GLY B CA 1
ATOM 3404 C C . GLY B 1 108 ? 22.641 -9.742 1.411 1 91.44 108 GLY B C 1
ATOM 3405 O O . GLY B 1 108 ? 22.781 -10.648 0.591 1 91.44 108 GLY B O 1
ATOM 3406 N N . LEU B 1 109 ? 22.984 -8.484 1.171 1 93.69 109 LEU B N 1
ATOM 3407 C CA . LEU B 1 109 ? 23.703 -8.203 -0.069 1 93.69 109 LEU B CA 1
ATOM 3408 C C . LEU B 1 109 ? 25.203 -8.062 0.188 1 93.69 109 LEU B C 1
ATOM 3410 O O . LEU B 1 109 ? 25.609 -7.512 1.214 1 93.69 109 LEU B O 1
ATOM 3414 N N . GLU B 1 110 ? 25.953 -8.578 -0.79 1 94.38 110 GLU B N 1
ATOM 3415 C CA . GLU B 1 110 ? 27.406 -8.43 -0.733 1 94.38 110 GLU B CA 1
ATOM 3416 C C . GLU B 1 110 ? 27.984 -8.148 -2.117 1 94.38 110 GLU B C 1
ATOM 3418 O O . GLU B 1 110 ? 27.562 -8.734 -3.107 1 94.38 110 GLU B O 1
ATOM 3423 N N . VAL B 1 111 ? 28.906 -7.277 -2.117 1 95.38 111 VAL B N 1
ATOM 3424 C CA . VAL B 1 111 ? 29.609 -7.012 -3.375 1 95.38 111 VAL B CA 1
ATOM 3425 C C . VAL B 1 111 ? 30.594 -8.141 -3.678 1 95.38 111 VAL B C 1
ATOM 3427 O O . VAL B 1 111 ? 31.453 -8.445 -2.861 1 95.38 111 VAL B O 1
ATOM 3430 N N . LEU B 1 112 ? 30.422 -8.688 -4.824 1 94.19 112 LEU B N 1
ATOM 3431 C CA . LEU B 1 112 ? 31.234 -9.828 -5.207 1 94.19 112 LEU B CA 1
ATOM 3432 C C . LEU B 1 112 ? 32.406 -9.383 -6.09 1 94.19 112 LEU B C 1
ATOM 3434 O O . LEU B 1 112 ? 33.469 -9.977 -6.043 1 94.19 112 LEU B O 1
ATOM 3438 N N . GLU B 1 113 ? 32.094 -8.547 -7.012 1 95 113 GLU B N 1
ATOM 3439 C CA . GLU B 1 113 ? 33.031 -8.109 -8.031 1 95 113 GLU B CA 1
ATOM 3440 C C . GLU B 1 113 ? 32.938 -6.609 -8.281 1 95 113 GLU B C 1
ATOM 3442 O O . GLU B 1 113 ? 31.828 -6.055 -8.297 1 95 113 GLU B O 1
ATOM 3447 N N . GLU B 1 114 ? 34.094 -5.988 -8.375 1 96.25 114 GLU B N 1
ATOM 3448 C CA . GLU B 1 114 ? 34.156 -4.586 -8.773 1 96.25 114 GLU B CA 1
ATOM 3449 C C . GLU B 1 114 ? 35.281 -4.367 -9.805 1 96.25 114 GLU B C 1
ATOM 3451 O O . GLU B 1 114 ? 36.469 -4.504 -9.492 1 96.25 114 GLU B O 1
ATOM 3456 N N . THR B 1 115 ? 34.844 -4.094 -10.961 1 96.56 115 THR B N 1
ATOM 3457 C CA . THR B 1 115 ? 35.781 -3.727 -12.031 1 96.56 115 THR B CA 1
ATOM 3458 C C . THR B 1 115 ? 35.531 -2.293 -12.492 1 96.56 115 THR B C 1
ATOM 3460 O O . THR B 1 115 ? 34.75 -1.564 -11.883 1 96.56 115 THR B O 1
ATOM 3463 N N . ARG B 1 116 ? 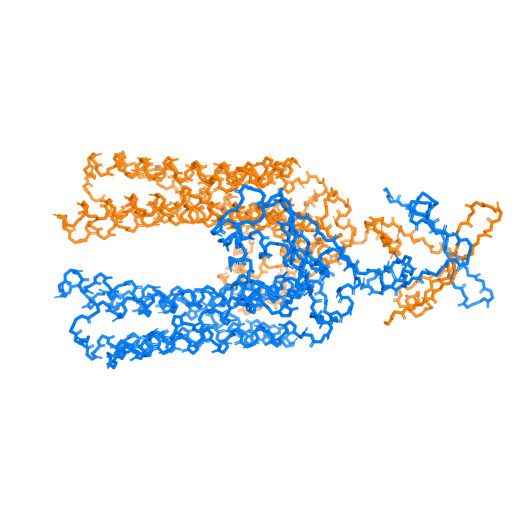36.281 -1.913 -13.531 1 95.88 116 ARG B N 1
ATOM 3464 C CA . ARG B 1 116 ? 36.156 -0.547 -14.031 1 95.88 116 ARG B CA 1
ATOM 3465 C C . ARG B 1 116 ? 34.781 -0.294 -14.625 1 95.88 116 ARG B C 1
ATOM 3467 O O . ARG B 1 116 ? 34.25 0.822 -14.547 1 95.88 116 ARG B O 1
ATOM 3474 N N . ASP B 1 117 ? 34.156 -1.393 -15.125 1 97.12 117 ASP B N 1
ATOM 3475 C CA . ASP B 1 117 ? 32.938 -1.151 -15.883 1 97.12 117 ASP B CA 1
ATOM 3476 C C . ASP B 1 117 ? 31.781 -1.997 -15.344 1 97.12 117 ASP B C 1
ATOM 3478 O O . ASP B 1 117 ? 30.703 -2.033 -15.945 1 97.12 117 ASP B O 1
ATOM 3482 N N . ARG B 1 118 ? 32.062 -2.666 -14.164 1 97.69 118 ARG B N 1
ATOM 3483 C CA . ARG B 1 118 ? 31.031 -3.57 -13.688 1 97.69 118 ARG B CA 1
ATOM 3484 C C . ARG B 1 118 ? 31.141 -3.785 -12.18 1 97.69 118 ARG B C 1
ATOM 3486 O O . ARG B 1 118 ? 32.25 -3.924 -11.648 1 97.69 118 ARG B O 1
ATOM 3493 N N . VAL B 1 119 ? 29.984 -3.68 -11.492 1 98.12 119 VAL B N 1
ATOM 3494 C CA . VAL B 1 119 ? 29.875 -4.082 -10.094 1 98.12 119 VAL B CA 1
ATOM 3495 C C . VAL B 1 119 ? 28.844 -5.203 -9.961 1 98.12 119 VAL B C 1
ATOM 3497 O O . VAL B 1 119 ? 27.719 -5.062 -10.414 1 98.12 119 VAL B O 1
ATOM 3500 N N . VAL B 1 120 ? 29.25 -6.324 -9.383 1 98.12 120 VAL B N 1
ATOM 3501 C CA . VAL B 1 120 ? 28.359 -7.469 -9.203 1 98.12 120 VAL B CA 1
ATOM 3502 C C . VAL B 1 120 ? 28.047 -7.668 -7.723 1 98.12 120 VAL B C 1
ATOM 3504 O O . VAL B 1 120 ? 28.969 -7.797 -6.906 1 98.12 120 VAL B O 1
ATOM 3507 N N . ILE B 1 121 ? 26.781 -7.625 -7.461 1 97.56 121 ILE B N 1
ATOM 3508 C CA . ILE B 1 121 ? 26.297 -7.789 -6.094 1 97.56 121 ILE B CA 1
ATOM 3509 C C . ILE B 1 121 ? 25.562 -9.117 -5.969 1 97.56 121 ILE B C 1
ATOM 3511 O O . ILE B 1 121 ? 24.781 -9.492 -6.852 1 97.56 121 ILE B O 1
ATOM 3515 N N . ARG B 1 122 ? 25.812 -9.836 -4.91 1 95.38 122 ARG B N 1
ATOM 3516 C CA . ARG B 1 122 ? 25.156 -11.117 -4.688 1 95.38 122 ARG B CA 1
ATOM 3517 C C . ARG B 1 122 ? 24.25 -11.062 -3.469 1 95.38 122 ARG B C 1
ATOM 3519 O O . ARG B 1 122 ? 24.594 -10.469 -2.449 1 95.38 122 ARG B O 1
ATOM 3526 N N . ASP B 1 123 ? 23.078 -11.602 -3.658 1 92.56 123 ASP B N 1
ATOM 3527 C CA . ASP B 1 123 ? 22.156 -11.773 -2.541 1 92.56 123 ASP B CA 1
ATOM 3528 C C . ASP B 1 123 ? 22.406 -13.086 -1.814 1 92.56 123 ASP B C 1
ATOM 3530 O O . ASP B 1 123 ? 22.469 -14.148 -2.443 1 92.56 123 ASP B O 1
ATOM 3534 N N . LEU B 1 124 ? 22.5 -13.016 -0.521 1 86.44 124 LEU B N 1
ATOM 3535 C CA . LEU B 1 124 ? 22.797 -14.195 0.282 1 86.44 124 LEU B CA 1
ATOM 3536 C C . LEU B 1 124 ? 21.609 -14.578 1.16 1 86.44 124 LEU B C 1
ATOM 3538 O O . LEU B 1 124 ? 21.719 -15.5 1.975 1 86.44 124 LEU B O 1
ATOM 3542 N N . LEU B 1 125 ? 20.562 -13.859 0.952 1 81.06 125 LEU B N 1
ATOM 3543 C CA . LEU B 1 125 ? 19.391 -14.086 1.79 1 81.06 125 LEU B CA 1
ATOM 3544 C C . LEU B 1 125 ? 18.672 -15.367 1.378 1 81.06 125 LEU B C 1
ATOM 3546 O O . LEU B 1 125 ? 18.469 -15.617 0.187 1 81.06 125 LEU B O 1
ATOM 3550 N N . ASP B 1 126 ? 18.484 -16.266 2.342 1 74.5 126 ASP B N 1
ATOM 3551 C CA . ASP B 1 126 ? 17.594 -17.406 2.164 1 74.5 126 ASP B CA 1
ATOM 3552 C C . ASP B 1 126 ? 16.203 -17.094 2.707 1 74.5 126 ASP B C 1
ATOM 3554 O O . ASP B 1 126 ? 15.977 -17.109 3.92 1 74.5 126 ASP B O 1
ATOM 3558 N N . SER B 1 127 ? 15.391 -16.75 1.847 1 64.19 127 SER B N 1
ATOM 3559 C CA . SER B 1 127 ? 14.055 -16.312 2.24 1 64.19 127 SER B CA 1
ATOM 3560 C C . SER B 1 127 ? 13.359 -17.375 3.086 1 64.19 127 SER B C 1
ATOM 3562 O O . SER B 1 127 ? 12.508 -17.047 3.92 1 64.19 127 SER B O 1
ATOM 3564 N N . SER B 1 128 ? 13.703 -18.562 2.785 1 63.41 128 SER B N 1
ATOM 3565 C CA . SER B 1 128 ? 13.094 -19.625 3.57 1 63.41 128 SER B CA 1
ATOM 3566 C C . SER B 1 128 ? 13.461 -19.516 5.047 1 63.41 128 SER B C 1
ATOM 3568 O O . SER B 1 128 ? 12.742 -20 5.914 1 63.41 128 SER B O 1
ATOM 3570 N N . GLU B 1 129 ? 14.461 -18.797 5.168 1 63.34 129 GLU B N 1
ATOM 3571 C CA . GLU B 1 129 ? 14.93 -18.672 6.547 1 63.34 129 GLU B CA 1
ATOM 3572 C C . GLU B 1 129 ? 14.367 -17.406 7.195 1 63.34 129 GLU B C 1
ATOM 3574 O O . GLU B 1 129 ? 14.305 -17.312 8.422 1 63.34 129 GLU B O 1
ATOM 3579 N N . LEU B 1 130 ? 14.016 -16.562 6.332 1 73.19 130 LEU B N 1
ATOM 3580 C CA . LEU B 1 130 ? 13.508 -15.32 6.902 1 73.19 130 LEU B CA 1
ATOM 3581 C C . LEU B 1 130 ? 11.984 -15.336 6.969 1 73.19 130 LEU B C 1
ATOM 3583 O O . LEU B 1 130 ? 11.312 -15.523 5.953 1 73.19 130 LEU B O 1
ATOM 3587 N N . SER B 1 131 ? 11.477 -15.312 8.172 1 86.31 131 SER B N 1
ATOM 3588 C CA . SER B 1 131 ? 10.039 -15.25 8.422 1 86.31 131 SER B CA 1
ATOM 3589 C C . SER B 1 131 ? 9.5 -13.844 8.219 1 86.31 131 SER B C 1
ATOM 3591 O O . SER B 1 131 ? 9.914 -12.906 8.906 1 86.31 131 SER B O 1
ATOM 3593 N N . ILE B 1 132 ? 8.664 -13.703 7.188 1 93.38 132 ILE B N 1
ATOM 3594 C CA . ILE B 1 132 ? 8.023 -12.414 6.969 1 93.38 132 ILE B CA 1
ATOM 3595 C C . ILE B 1 132 ? 7.309 -11.969 8.242 1 93.38 132 ILE B C 1
ATOM 3597 O O . ILE B 1 132 ? 7.262 -10.781 8.555 1 93.38 132 ILE B O 1
ATOM 3601 N N . HIS B 1 133 ? 6.809 -12.938 9.039 1 93.56 133 HIS B N 1
ATOM 3602 C CA . HIS B 1 133 ? 6.18 -12.656 10.328 1 93.56 133 HIS B CA 1
ATOM 3603 C C . HIS B 1 133 ? 7.172 -12.008 11.289 1 93.56 133 HIS B C 1
ATOM 3605 O O . HIS B 1 133 ? 6.852 -11.016 11.938 1 93.56 133 HIS B O 1
ATOM 3611 N N . ASN B 1 134 ? 8.336 -12.555 11.297 1 94.25 134 ASN B N 1
ATOM 3612 C CA . ASN B 1 134 ? 9.359 -12.023 12.188 1 94.25 134 ASN B CA 1
ATOM 3613 C C . ASN B 1 134 ? 9.789 -10.617 11.766 1 94.25 134 ASN B C 1
ATOM 3615 O O . ASN B 1 134 ? 10 -9.75 12.617 1 94.25 134 ASN B O 1
ATOM 3619 N N . ALA B 1 135 ? 9.984 -10.477 10.469 1 95.5 135 ALA B N 1
ATOM 3620 C CA . ALA B 1 135 ? 10.383 -9.164 9.961 1 95.5 135 ALA B CA 1
ATOM 3621 C C . ALA B 1 135 ? 9.359 -8.094 10.32 1 95.5 135 ALA B C 1
ATOM 3623 O O . ALA B 1 135 ? 9.719 -7.027 10.82 1 95.5 135 ALA B O 1
ATOM 3624 N N . VAL B 1 136 ? 8.055 -8.383 10.188 1 98 136 VAL B N 1
ATOM 3625 C CA . VAL B 1 136 ? 6.984 -7.43 10.469 1 98 136 VAL B CA 1
ATOM 3626 C C . VAL B 1 136 ? 6.906 -7.168 11.969 1 98 136 VAL B C 1
ATOM 3628 O O . VAL B 1 136 ? 6.719 -6.027 12.398 1 98 136 VAL B O 1
ATOM 3631 N N . THR B 1 137 ? 7.117 -8.211 12.766 1 97.62 137 THR B N 1
ATOM 3632 C CA . THR B 1 137 ? 7.117 -8.062 14.219 1 97.62 137 THR B CA 1
ATOM 3633 C C . THR B 1 137 ? 8.258 -7.156 14.672 1 97.62 137 THR B C 1
ATOM 3635 O O . THR B 1 137 ? 8.062 -6.289 15.523 1 97.62 137 THR B O 1
ATOM 3638 N N . ARG B 1 138 ? 9.383 -7.375 14.133 1 97.5 138 ARG B N 1
ATOM 3639 C CA . ARG B 1 138 ? 10.531 -6.535 14.461 1 97.5 138 ARG B CA 1
ATOM 3640 C C . ARG B 1 138 ? 10.289 -5.086 14.055 1 97.5 138 ARG B C 1
ATOM 3642 O O . ARG B 1 138 ? 10.633 -4.164 14.797 1 97.5 138 ARG B O 1
ATOM 3649 N N . MET B 1 139 ? 9.695 -4.855 12.844 1 98.44 139 MET B N 1
ATOM 3650 C CA . MET B 1 139 ? 9.375 -3.506 12.391 1 98.44 139 MET B CA 1
ATOM 3651 C C . MET B 1 139 ? 8.445 -2.811 13.383 1 98.44 139 MET B C 1
ATOM 3653 O O . MET B 1 139 ? 8.625 -1.628 13.688 1 98.44 139 MET B O 1
ATOM 3657 N N . ARG B 1 140 ? 7.461 -3.584 13.898 1 98.75 140 ARG B N 1
ATOM 3658 C CA . ARG B 1 140 ? 6.543 -3.037 14.891 1 98.75 140 ARG B CA 1
ATOM 3659 C C . ARG B 1 140 ? 7.297 -2.527 16.109 1 98.75 140 ARG B C 1
ATOM 3661 O O . ARG B 1 140 ? 7.102 -1.387 16.547 1 98.75 140 ARG B O 1
ATOM 3668 N N . LEU B 1 141 ? 8.172 -3.342 16.609 1 98.62 141 LEU B N 1
ATOM 3669 C CA . LEU B 1 141 ? 8.914 -3.01 17.828 1 98.62 141 LEU B CA 1
ATOM 3670 C C . LEU B 1 141 ? 9.789 -1.783 17.609 1 98.62 141 LEU B C 1
ATOM 3672 O O . LEU B 1 141 ? 9.789 -0.859 18.422 1 98.62 141 LEU B O 1
ATOM 3676 N N . ILE B 1 142 ? 10.516 -1.77 16.469 1 98.75 142 ILE B N 1
ATOM 3677 C CA . ILE B 1 142 ? 11.445 -0.68 16.219 1 98.75 142 ILE B CA 1
ATOM 3678 C C . ILE B 1 142 ? 10.68 0.618 15.992 1 98.75 142 ILE B C 1
ATOM 3680 O O . ILE B 1 142 ? 10.992 1.647 16.594 1 98.75 142 ILE B O 1
ATOM 3684 N N . ALA B 1 143 ? 9.602 0.595 15.156 1 98.81 143 ALA B N 1
ATOM 3685 C CA . ALA B 1 143 ? 8.852 1.799 14.805 1 98.81 143 ALA B CA 1
ATOM 3686 C C . ALA B 1 143 ? 8.203 2.422 16.047 1 98.81 143 ALA B C 1
ATOM 3688 O O . ALA B 1 143 ? 8.266 3.639 16.234 1 98.81 143 ALA B O 1
ATOM 3689 N N . LEU B 1 144 ? 7.637 1.572 16.922 1 98.81 144 LEU B N 1
ATOM 3690 C CA . LEU B 1 144 ? 6.977 2.088 18.125 1 98.81 144 LEU B CA 1
ATOM 3691 C C . LEU B 1 144 ? 7.996 2.639 19.109 1 98.81 144 LEU B C 1
ATOM 3693 O O . LEU B 1 144 ? 7.758 3.672 19.75 1 98.81 144 LEU B O 1
ATOM 3697 N N . SER B 1 145 ? 9.102 1.934 19.219 1 98.75 145 SER B N 1
ATOM 3698 C CA . SER B 1 145 ? 10.148 2.445 20.094 1 98.75 145 SER B CA 1
ATOM 3699 C C . SER B 1 145 ? 10.703 3.768 19.578 1 98.75 145 SER B C 1
ATOM 3701 O O . SER B 1 145 ? 11.039 4.656 20.375 1 98.75 145 SER B O 1
ATOM 3703 N N . MET B 1 146 ? 10.828 3.889 18.25 1 98.81 146 MET B N 1
ATOM 3704 C CA . MET B 1 146 ? 11.258 5.148 17.656 1 98.81 146 MET B CA 1
ATOM 3705 C C . MET B 1 146 ? 10.297 6.277 18.016 1 98.81 146 MET B C 1
ATOM 3707 O O . MET B 1 146 ? 10.734 7.367 18.406 1 98.81 146 MET B O 1
ATOM 3711 N N . LEU B 1 147 ? 9.031 6.047 17.875 1 98.62 147 LEU B N 1
ATOM 3712 C CA . LEU B 1 147 ? 8.023 7.062 18.172 1 98.62 147 LEU B CA 1
ATOM 3713 C C . LEU B 1 147 ? 8.086 7.473 19.641 1 98.62 147 LEU B C 1
ATOM 3715 O O . LEU B 1 147 ? 8.055 8.664 19.969 1 98.62 147 LEU B O 1
ATOM 3719 N N . GLU B 1 148 ? 8.219 6.484 20.516 1 98.62 148 GLU B N 1
ATOM 3720 C CA . GLU B 1 148 ? 8.328 6.742 21.953 1 98.62 148 GLU B CA 1
ATOM 3721 C C . GLU B 1 148 ? 9.555 7.594 22.266 1 98.62 148 GLU B C 1
ATOM 3723 O O . GLU B 1 148 ? 9.453 8.586 22.984 1 98.62 148 GLU B O 1
ATOM 3728 N N . ASP B 1 149 ? 10.648 7.199 21.734 1 98.62 149 ASP B N 1
ATOM 3729 C CA . ASP B 1 149 ? 11.906 7.879 22.016 1 98.62 149 ASP B CA 1
ATOM 3730 C C . ASP B 1 149 ? 11.922 9.281 21.406 1 98.62 149 ASP B C 1
ATOM 3732 O O . ASP B 1 149 ? 12.523 10.203 21.969 1 98.62 149 ASP B O 1
ATOM 3736 N N . ALA B 1 150 ? 11.297 9.438 20.219 1 98.62 150 ALA B N 1
ATOM 3737 C CA . ALA B 1 150 ? 11.227 10.766 19.609 1 98.62 150 ALA B CA 1
ATOM 3738 C C . ALA B 1 150 ? 10.469 11.734 20.516 1 98.62 150 ALA B C 1
ATOM 3740 O O . ALA B 1 150 ? 10.883 12.891 20.672 1 98.62 150 ALA B O 1
ATOM 3741 N N . ILE B 1 151 ? 9.422 11.289 21.125 1 97.69 151 ILE B N 1
ATOM 3742 C CA . ILE B 1 151 ? 8.633 12.117 22.031 1 97.69 151 ILE B CA 1
ATOM 3743 C C . ILE B 1 151 ? 9.414 12.367 23.312 1 97.69 151 ILE B C 1
ATOM 3745 O O . ILE B 1 151 ? 9.43 13.492 23.828 1 97.69 151 ILE B O 1
ATOM 3749 N N . ALA B 1 152 ? 10.086 11.312 23.844 1 97.5 152 ALA B N 1
ATOM 3750 C CA . ALA B 1 152 ? 10.922 11.445 25.031 1 97.5 152 ALA B CA 1
ATOM 3751 C C . ALA B 1 152 ? 12.039 12.453 24.812 1 97.5 152 ALA B C 1
ATOM 3753 O O . ALA B 1 152 ? 12.422 13.188 25.719 1 97.5 152 ALA B O 1
ATOM 3754 N N . ALA B 1 153 ? 12.562 12.414 23.578 1 97.62 153 ALA B N 1
ATOM 3755 C CA . ALA B 1 153 ? 13.625 13.359 23.234 1 97.62 153 ALA B CA 1
ATOM 3756 C C . ALA B 1 153 ? 13.141 14.797 23.375 1 97.62 153 ALA B C 1
ATOM 3758 O O . ALA B 1 153 ? 13.898 15.672 23.812 1 97.62 153 ALA B O 1
ATOM 3759 N N . ILE B 1 154 ? 11.922 15.062 23.062 1 95.75 154 ILE B N 1
ATOM 3760 C CA . ILE B 1 154 ? 11.328 16.391 23.219 1 95.75 154 ILE B CA 1
ATOM 3761 C C . ILE B 1 154 ? 11.188 16.719 24.703 1 95.75 154 ILE B C 1
ATOM 3763 O O . ILE B 1 154 ? 11.578 17.797 25.156 1 95.75 154 ILE B O 1
ATOM 3767 N N . ALA B 1 155 ? 10.672 15.766 25.469 1 94.69 155 ALA B N 1
ATOM 3768 C CA . ALA B 1 155 ? 10.414 15.953 26.891 1 94.69 155 ALA B CA 1
ATOM 3769 C C . ALA B 1 155 ? 11.711 16.234 27.656 1 94.69 155 ALA B C 1
ATOM 3771 O O . ALA B 1 155 ? 11.734 17.078 28.562 1 94.69 155 ALA B O 1
ATOM 3772 N N . LYS B 1 156 ? 12.773 15.586 27.25 1 94.94 156 LYS B N 1
ATOM 3773 C CA . LYS B 1 156 ? 14.031 15.656 27.984 1 94.94 156 LYS B CA 1
ATOM 3774 C C . LYS B 1 156 ? 15.008 16.609 27.297 1 94.94 156 LYS B C 1
ATOM 3776 O O . LYS B 1 156 ? 16.109 16.844 27.797 1 94.94 156 LYS B O 1
ATOM 3781 N N . GLN B 1 157 ? 14.688 17.094 26.156 1 94.25 157 GLN B N 1
ATOM 3782 C CA . GLN B 1 157 ? 15.586 17.891 25.328 1 94.25 157 GLN B CA 1
ATOM 3783 C C . GLN B 1 157 ? 16.891 17.141 25.062 1 94.25 157 GLN B C 1
ATOM 3785 O O . GLN B 1 157 ? 17.984 17.688 25.312 1 94.25 157 GLN B O 1
ATOM 3790 N N . ASP B 1 158 ? 16.766 15.984 24.688 1 96.5 158 ASP B N 1
ATOM 3791 C CA . ASP B 1 158 ? 17.891 15.086 24.469 1 96.5 158 ASP B CA 1
ATOM 3792 C C . ASP B 1 158 ? 18.172 14.922 22.969 1 96.5 158 ASP B C 1
ATOM 3794 O O . ASP B 1 158 ? 17.656 14.016 22.328 1 96.5 158 ASP B O 1
ATOM 3798 N N . ASP B 1 159 ? 19.062 15.672 22.484 1 97.06 159 ASP B N 1
ATOM 3799 C CA . ASP B 1 159 ? 19.406 15.68 21.062 1 97.06 159 ASP B CA 1
ATOM 3800 C C . ASP B 1 159 ? 20.016 14.344 20.641 1 97.06 159 ASP B C 1
ATOM 3802 O O . ASP B 1 159 ? 19.844 13.906 19.5 1 97.06 159 ASP B O 1
ATOM 3806 N N . ASP B 1 160 ? 20.734 13.773 21.531 1 97.88 160 ASP B N 1
ATOM 3807 C CA . ASP B 1 160 ? 21.344 12.492 21.203 1 97.88 160 ASP B CA 1
ATOM 3808 C C . ASP B 1 160 ? 20.281 11.414 20.984 1 97.88 160 ASP B C 1
ATOM 3810 O O . ASP B 1 160 ? 20.406 10.586 20.078 1 97.88 160 ASP B O 1
ATOM 3814 N N . MET B 1 161 ? 19.297 11.461 21.797 1 98 161 MET B N 1
ATOM 3815 C CA . MET B 1 161 ? 18.188 10.523 21.625 1 98 161 MET B CA 1
ATOM 3816 C C . MET B 1 161 ? 17.484 10.758 20.297 1 98 161 MET B C 1
ATOM 3818 O O . MET B 1 161 ? 17.094 9.805 19.625 1 98 161 MET B O 1
ATOM 3822 N N . ALA B 1 162 ? 17.281 12.016 19.938 1 98.38 162 ALA B N 1
ATOM 3823 C CA . ALA B 1 162 ? 16.672 12.352 18.672 1 98.38 162 ALA B CA 1
ATOM 3824 C C . ALA B 1 162 ? 17.5 11.82 17.5 1 98.38 162 ALA B C 1
ATOM 3826 O O . ALA B 1 162 ? 16.953 11.227 16.562 1 98.38 162 ALA B O 1
ATOM 3827 N N . ARG B 1 163 ? 18.766 11.977 17.594 1 98.31 163 ARG B N 1
ATOM 3828 C CA . ARG B 1 163 ? 19.656 11.523 16.531 1 98.31 163 ARG B CA 1
ATOM 3829 C C . ARG B 1 163 ? 19.656 10 16.438 1 98.31 163 ARG B C 1
ATOM 3831 O O . ARG B 1 163 ? 19.75 9.438 15.344 1 98.31 163 ARG B O 1
ATOM 3838 N N . ASP B 1 164 ? 19.594 9.398 17.547 1 98.31 164 ASP B N 1
ATOM 3839 C CA . ASP B 1 164 ? 19.5 7.945 17.562 1 98.31 164 ASP B CA 1
ATOM 3840 C C . ASP B 1 164 ? 18.25 7.473 16.844 1 98.31 164 ASP B C 1
ATOM 3842 O O . ASP B 1 164 ? 18.281 6.504 16.078 1 98.31 164 ASP B O 1
ATOM 3846 N N . VAL B 1 165 ? 17.109 8.133 17.078 1 98.69 165 VAL B N 1
ATOM 3847 C CA . VAL B 1 165 ? 15.852 7.809 16.406 1 98.69 165 VAL B CA 1
ATOM 3848 C C . VAL B 1 165 ? 16.016 7.938 14.898 1 98.69 165 VAL B C 1
ATOM 3850 O O . VAL B 1 165 ? 15.57 7.07 14.141 1 98.69 165 VAL B O 1
ATOM 3853 N N . ILE B 1 166 ? 16.672 8.945 14.461 1 98.44 166 ILE B N 1
ATOM 3854 C CA . ILE B 1 166 ? 16.859 9.203 13.039 1 98.44 166 ILE B CA 1
ATOM 3855 C C . ILE B 1 166 ? 17.688 8.07 12.414 1 98.44 166 ILE B C 1
ATOM 3857 O O . ILE B 1 166 ? 17.359 7.594 11.328 1 98.44 166 ILE B O 1
ATOM 3861 N N . GLN B 1 167 ? 18.641 7.57 13.172 1 97.31 167 GLN B N 1
ATOM 3862 C CA . GLN B 1 167 ? 19.5 6.504 12.672 1 97.31 167 GLN B CA 1
ATOM 3863 C C . GLN B 1 167 ? 18.75 5.172 12.617 1 97.31 167 GLN B C 1
ATOM 3865 O O . GLN B 1 167 ? 18.953 4.379 11.695 1 97.31 167 GLN B O 1
ATOM 3870 N N . ARG B 1 168 ? 17.953 4.93 13.578 1 97.5 168 ARG B N 1
ATOM 3871 C CA . ARG B 1 168 ? 17.234 3.664 13.68 1 97.5 168 ARG B CA 1
ATOM 3872 C C . ARG B 1 168 ? 16.25 3.496 12.523 1 97.5 168 ARG B C 1
ATOM 3874 O O . ARG B 1 168 ? 15.797 2.385 12.242 1 97.5 168 ARG B O 1
ATOM 3881 N N . ASP B 1 169 ? 15.891 4.586 11.867 1 97.44 169 ASP B N 1
ATOM 3882 C CA . ASP B 1 169 ? 15 4.516 10.719 1 97.44 169 ASP B CA 1
ATOM 3883 C C . ASP B 1 169 ? 15.57 3.611 9.633 1 97.44 169 ASP B C 1
ATOM 3885 O O . ASP B 1 169 ? 14.82 2.977 8.883 1 97.44 169 ASP B O 1
ATOM 3889 N N . ASP B 1 170 ? 16.875 3.523 9.57 1 96.25 170 ASP B N 1
ATOM 3890 C CA . ASP B 1 170 ? 17.547 2.652 8.602 1 96.25 170 ASP B CA 1
ATOM 3891 C C . ASP B 1 170 ? 17.141 1.193 8.812 1 96.25 170 ASP B C 1
ATOM 3893 O O . ASP B 1 170 ? 17 0.439 7.848 1 96.25 170 ASP B O 1
ATOM 3897 N N . ASP B 1 171 ? 17 0.837 10.055 1 96.62 171 ASP B N 1
ATOM 3898 C CA . ASP B 1 171 ? 16.641 -0.54 10.375 1 96.62 171 ASP B CA 1
ATOM 3899 C C . ASP B 1 171 ? 15.227 -0.857 9.891 1 96.62 171 ASP B C 1
ATOM 3901 O O . ASP B 1 171 ? 14.984 -1.928 9.328 1 96.62 171 ASP B O 1
ATOM 3905 N N . VAL B 1 172 ? 14.328 0.071 10.094 1 97.81 172 VAL B N 1
ATOM 3906 C CA . VAL B 1 172 ? 12.953 -0.123 9.648 1 97.81 172 VAL B CA 1
ATOM 3907 C C . VAL B 1 172 ? 12.914 -0.202 8.125 1 97.81 172 VAL B C 1
ATOM 3909 O O . VAL B 1 172 ? 12.242 -1.067 7.559 1 97.81 172 VAL B O 1
ATOM 3912 N N . ASP B 1 173 ? 13.688 0.616 7.461 1 96.44 173 ASP B N 1
ATOM 3913 C CA . ASP B 1 173 ? 13.734 0.645 6.004 1 96.44 173 ASP B CA 1
ATOM 3914 C C . ASP B 1 173 ? 14.281 -0.67 5.445 1 96.44 173 ASP B C 1
ATOM 3916 O O . ASP B 1 173 ? 13.766 -1.188 4.453 1 96.44 173 ASP B O 1
ATOM 3920 N N . ARG B 1 174 ? 15.273 -1.142 6.094 1 95.69 174 ARG B N 1
ATOM 3921 C CA . ARG B 1 174 ? 15.875 -2.4 5.672 1 95.69 174 ARG B CA 1
ATOM 3922 C C . ARG B 1 174 ? 14.867 -3.543 5.742 1 95.69 174 ARG B C 1
ATOM 3924 O O . ARG B 1 174 ? 14.789 -4.363 4.828 1 95.69 174 ARG B O 1
ATOM 3931 N N . LEU B 1 175 ? 14.172 -3.594 6.812 1 96.56 175 LEU B N 1
ATOM 3932 C CA . LEU B 1 175 ? 13.18 -4.648 6.98 1 96.56 175 LEU B CA 1
ATOM 3933 C C . LEU B 1 175 ? 12.039 -4.484 5.984 1 96.56 175 LEU B C 1
ATOM 3935 O O . LEU B 1 175 ? 11.523 -5.477 5.461 1 96.56 175 LEU B O 1
ATOM 3939 N N . TRP B 1 176 ? 11.703 -3.232 5.688 1 97.5 176 TRP B N 1
ATOM 3940 C CA . TRP B 1 176 ? 10.688 -2.975 4.672 1 97.5 176 TRP B CA 1
ATOM 3941 C C . TRP B 1 176 ? 11.125 -3.518 3.314 1 97.5 176 TRP B C 1
ATOM 3943 O O . TRP B 1 176 ? 10.336 -4.141 2.604 1 97.5 176 TRP B O 1
ATOM 3953 N N . MET B 1 177 ? 12.391 -3.367 2.959 1 95.94 177 MET B N 1
ATOM 3954 C CA . MET B 1 177 ? 12.922 -3.861 1.689 1 95.94 177 MET B CA 1
ATOM 3955 C C . MET B 1 177 ? 12.867 -5.383 1.636 1 95.94 177 MET B C 1
ATOM 3957 O O . MET B 1 177 ? 12.547 -5.961 0.597 1 95.94 177 MET B O 1
ATOM 3961 N N . VAL B 1 178 ? 13.141 -5.98 2.768 1 95 178 VAL B N 1
ATOM 3962 C CA . VAL B 1 178 ? 13.117 -7.438 2.844 1 95 178 VAL B CA 1
ATOM 3963 C C . VAL B 1 178 ? 11.688 -7.938 2.617 1 95 178 VAL B C 1
ATOM 3965 O O . VAL B 1 178 ? 11.461 -8.844 1.812 1 95 178 VAL B O 1
ATOM 3968 N N . VAL B 1 179 ? 10.742 -7.379 3.322 1 96.5 179 VAL B N 1
ATOM 3969 C CA . VAL B 1 179 ? 9.344 -7.781 3.211 1 96.5 179 VAL B CA 1
ATOM 3970 C C . VAL B 1 179 ? 8.859 -7.578 1.777 1 96.5 179 VAL B C 1
ATOM 3972 O O . VAL B 1 179 ? 8.172 -8.438 1.22 1 96.5 179 VAL B O 1
ATOM 3975 N N . SER B 1 180 ? 9.273 -6.457 1.157 1 96.38 180 SER B N 1
ATOM 3976 C CA . SER B 1 180 ? 8.891 -6.156 -0.219 1 96.38 180 SER B CA 1
ATOM 3977 C C . SER B 1 180 ? 9.461 -7.188 -1.188 1 96.38 180 SER B C 1
ATOM 3979 O O . SER B 1 180 ? 8.758 -7.652 -2.09 1 96.38 180 SER B O 1
ATOM 3981 N N . ARG B 1 181 ? 10.695 -7.543 -0.949 1 94.81 181 ARG B N 1
ATOM 3982 C CA . ARG B 1 181 ? 11.359 -8.531 -1.79 1 94.81 181 ARG B CA 1
ATOM 3983 C C . ARG B 1 181 ? 10.672 -9.891 -1.688 1 94.81 181 ARG B C 1
ATOM 3985 O O . ARG B 1 181 ? 10.398 -10.539 -2.705 1 94.81 181 ARG B O 1
ATOM 3992 N N . ILE B 1 182 ? 10.406 -10.312 -0.483 1 93.81 182 ILE B N 1
ATOM 3993 C CA . ILE B 1 182 ? 9.766 -11.602 -0.242 1 93.81 182 ILE B CA 1
ATOM 3994 C C . ILE B 1 182 ? 8.398 -11.641 -0.92 1 93.81 182 ILE B C 1
ATOM 3996 O O . ILE B 1 182 ? 8.086 -12.586 -1.649 1 93.81 182 ILE B O 1
ATOM 4000 N N . PHE B 1 183 ? 7.641 -10.664 -0.691 1 96.06 183 PHE B N 1
ATOM 4001 C CA . PHE B 1 183 ? 6.293 -10.648 -1.252 1 96.06 183 PHE B CA 1
ATOM 4002 C C . PHE B 1 183 ? 6.344 -10.672 -2.775 1 96.06 183 PHE B C 1
ATOM 4004 O O . PHE B 1 183 ? 5.598 -11.414 -3.416 1 96.06 183 PHE B O 1
ATOM 4011 N N . ARG B 1 184 ? 7.141 -9.805 -3.357 1 94.81 184 ARG B N 1
ATOM 4012 C CA . ARG B 1 184 ? 7.199 -9.75 -4.812 1 94.81 184 ARG B CA 1
ATOM 4013 C C . ARG B 1 184 ? 7.598 -11.102 -5.398 1 94.81 184 ARG B C 1
ATOM 4015 O O . ARG B 1 184 ? 7.094 -11.5 -6.449 1 94.81 184 ARG B O 1
ATOM 4022 N N . ALA B 1 185 ? 8.484 -11.82 -4.719 1 91.19 185 ALA B N 1
ATOM 4023 C CA . ALA B 1 185 ? 8.867 -13.156 -5.16 1 91.19 185 ALA B CA 1
ATOM 4024 C C . ALA B 1 185 ? 7.652 -14.086 -5.215 1 91.19 185 ALA B C 1
ATOM 4026 O O . ALA B 1 185 ? 7.516 -14.891 -6.141 1 91.19 185 ALA B O 1
ATOM 4027 N N . THR B 1 186 ? 6.758 -13.977 -4.227 1 91.44 186 THR B N 1
ATOM 4028 C CA . THR B 1 186 ? 5.59 -14.852 -4.184 1 91.44 186 THR B CA 1
ATOM 4029 C C . THR B 1 186 ? 4.641 -14.539 -5.336 1 91.44 186 THR B C 1
ATOM 4031 O O . THR B 1 186 ? 3.881 -15.406 -5.77 1 91.44 186 THR B O 1
ATOM 4034 N N . LEU B 1 187 ? 4.676 -13.344 -5.816 1 92.88 187 LEU B N 1
ATOM 4035 C CA . LEU B 1 187 ? 3.838 -12.961 -6.949 1 92.88 187 LEU B CA 1
ATOM 4036 C C . LEU B 1 187 ? 4.363 -13.578 -8.242 1 92.88 187 LEU B C 1
ATOM 4038 O O . LEU B 1 187 ? 3.584 -13.883 -9.148 1 92.88 187 LEU B O 1
ATOM 4042 N N . ARG B 1 188 ? 5.621 -13.75 -8.281 1 87.19 188 ARG B N 1
ATOM 4043 C CA . ARG B 1 188 ? 6.281 -14.172 -9.516 1 87.19 188 ARG B CA 1
ATOM 4044 C C . ARG B 1 188 ? 6.223 -15.688 -9.672 1 87.19 188 ARG B C 1
ATOM 4046 O O . ARG B 1 188 ? 6.016 -16.188 -10.773 1 87.19 188 ARG B O 1
ATOM 4053 N N . THR B 1 189 ? 6.461 -16.406 -8.562 1 82.5 189 THR B N 1
ATOM 4054 C CA . THR B 1 189 ? 6.562 -17.844 -8.688 1 82.5 189 THR B CA 1
ATOM 4055 C C . THR B 1 189 ? 5.852 -18.547 -7.527 1 82.5 189 THR B C 1
ATOM 4057 O O . THR B 1 189 ? 5.965 -18.109 -6.379 1 82.5 189 THR B O 1
ATOM 4060 N N . PRO B 1 190 ? 5.223 -19.594 -7.793 1 80.25 190 PRO B N 1
ATOM 4061 C CA . PRO B 1 190 ? 4.598 -20.359 -6.723 1 80.25 190 PRO B CA 1
ATOM 4062 C C . PRO B 1 190 ? 5.617 -21.016 -5.781 1 80.25 190 PRO B C 1
ATOM 4064 O O . PRO B 1 190 ? 5.312 -21.25 -4.613 1 80.25 190 PRO B O 1
ATOM 4067 N N . LYS B 1 191 ? 6.789 -21.25 -6.367 1 81.12 191 LYS B N 1
ATOM 4068 C CA . LYS B 1 191 ? 7.844 -21.828 -5.539 1 81.12 191 LYS B CA 1
ATOM 4069 C C . LYS B 1 191 ? 8.148 -20.953 -4.336 1 81.12 191 LYS B C 1
ATOM 4071 O O . LYS B 1 191 ? 8.297 -21.438 -3.217 1 81.12 191 LYS B O 1
ATOM 4076 N N . ALA B 1 192 ? 8.211 -19.734 -4.605 1 84 192 ALA B N 1
ATOM 4077 C CA . ALA B 1 192 ? 8.508 -18.781 -3.531 1 84 192 ALA B CA 1
ATOM 4078 C C . ALA B 1 192 ? 7.41 -18.797 -2.469 1 84 192 ALA B C 1
ATOM 4080 O O . ALA B 1 192 ? 7.699 -18.75 -1.271 1 84 192 ALA B O 1
ATOM 4081 N N . ALA B 1 193 ? 6.16 -18.859 -2.889 1 84.06 193 ALA B N 1
ATOM 4082 C CA . ALA B 1 193 ? 5.047 -18.922 -1.944 1 84.06 193 ALA B CA 1
ATOM 4083 C C . ALA B 1 193 ? 5.09 -20.203 -1.122 1 84.06 193 ALA B C 1
ATOM 4085 O O . ALA B 1 193 ? 4.836 -20.188 0.085 1 84.06 193 ALA B O 1
ATOM 4086 N N . GLU B 1 194 ? 5.438 -21.234 -1.733 1 82.12 194 GLU B N 1
ATOM 4087 C CA . GLU B 1 194 ? 5.527 -22.531 -1.052 1 82.12 194 GLU B CA 1
ATOM 4088 C C . GLU B 1 194 ? 6.66 -22.531 -0.031 1 82.12 194 GLU B C 1
ATOM 4090 O O . GLU B 1 194 ? 6.504 -23.047 1.078 1 82.12 194 GLU B O 1
ATOM 4095 N N . GLU B 1 195 ? 7.738 -22.031 -0.468 1 81.88 195 GLU B N 1
ATOM 4096 C CA . GLU B 1 195 ? 8.898 -21.984 0.419 1 81.88 195 GLU B CA 1
ATOM 4097 C C . GLU B 1 195 ? 8.625 -21.109 1.636 1 81.88 195 GLU B C 1
ATOM 4099 O O . GLU B 1 195 ? 9.109 -21.391 2.732 1 81.88 195 GLU B O 1
ATOM 4104 N N . LEU B 1 196 ? 7.891 -20.078 1.355 1 85.25 196 LEU B N 1
ATOM 4105 C CA . LEU B 1 196 ? 7.535 -19.188 2.447 1 85.25 196 LEU B CA 1
ATOM 4106 C C . LEU B 1 196 ? 6.582 -19.859 3.424 1 85.25 196 LEU B C 1
ATOM 4108 O O . LEU B 1 196 ? 6.574 -19.547 4.613 1 85.25 196 LEU B O 1
ATOM 4112 N N . GLY B 1 197 ? 5.738 -20.719 2.932 1 83.88 197 GLY B N 1
ATOM 4113 C CA . GLY B 1 197 ? 4.793 -21.453 3.758 1 83.88 197 GLY B CA 1
ATOM 4114 C C . GLY B 1 197 ? 3.557 -20.656 4.109 1 83.88 197 GLY B C 1
ATOM 4115 O O . GLY B 1 197 ? 2.885 -20.938 5.105 1 83.88 197 GLY B O 1
ATOM 4116 N N . LEU B 1 198 ? 3.277 -19.594 3.363 1 88.12 198 LEU B N 1
ATOM 4117 C CA . LEU B 1 198 ? 2.105 -18.75 3.561 1 88.12 198 LEU B CA 1
ATOM 4118 C C . LEU B 1 198 ? 1.393 -18.5 2.236 1 88.12 198 LEU B C 1
ATOM 4120 O O . LEU B 1 198 ? 2.041 -18.312 1.204 1 88.12 198 LEU B O 1
ATOM 4124 N N . PRO B 1 199 ? 0.019 -18.484 2.326 1 89.06 199 PRO B N 1
ATOM 4125 C CA . PRO B 1 199 ? -0.696 -18.062 1.121 1 89.06 199 PRO B CA 1
ATOM 4126 C C . PRO B 1 199 ? -0.343 -16.625 0.698 1 89.06 199 PRO B C 1
ATOM 4128 O O . PRO B 1 199 ? -0.089 -15.773 1.55 1 89.06 199 PRO B O 1
ATOM 4131 N N . ARG B 1 200 ? -0.406 -16.406 -0.583 1 92.62 200 ARG B N 1
ATOM 4132 C CA . ARG B 1 200 ? -0.049 -15.109 -1.137 1 92.62 200 ARG B CA 1
ATOM 4133 C C . ARG B 1 200 ? -0.893 -14 -0.519 1 92.62 200 ARG B C 1
ATOM 4135 O O . ARG B 1 200 ? -0.404 -12.891 -0.297 1 92.62 200 ARG B O 1
ATOM 4142 N N . GLU B 1 201 ? -2.189 -14.266 -0.192 1 94.62 201 GLU B N 1
ATOM 4143 C CA . GLU B 1 201 ? -3.062 -13.25 0.397 1 94.62 201 GLU B CA 1
ATOM 4144 C C . GLU B 1 201 ? -2.541 -12.797 1.757 1 94.62 201 GLU B C 1
ATOM 4146 O O . GLU B 1 201 ? -2.559 -11.602 2.066 1 94.62 201 GLU B O 1
ATOM 4151 N N . ILE B 1 202 ? -2.1 -13.734 2.49 1 94.81 202 ILE B N 1
ATOM 4152 C CA . ILE B 1 202 ? -1.588 -13.414 3.818 1 94.81 202 ILE B CA 1
ATOM 4153 C C . ILE B 1 202 ? -0.276 -12.641 3.691 1 94.81 202 ILE B C 1
ATOM 4155 O O . ILE B 1 202 ? -0.036 -11.688 4.434 1 94.81 202 ILE B O 1
ATOM 4159 N N . CYS B 1 203 ? 0.563 -13.086 2.791 1 95.5 203 CYS B N 1
ATOM 4160 C CA . CYS B 1 203 ? 1.809 -12.367 2.549 1 95.5 203 CYS B CA 1
ATOM 4161 C C . CYS B 1 203 ? 1.537 -10.914 2.182 1 95.5 203 CYS B C 1
ATOM 4163 O O . CYS B 1 203 ? 2.23 -10.008 2.652 1 95.5 203 CYS B O 1
ATOM 4165 N N . PHE B 1 204 ? 0.533 -10.695 1.353 1 97.88 204 PHE B N 1
ATOM 4166 C CA . PHE B 1 204 ? 0.145 -9.336 0.986 1 97.88 204 PHE B CA 1
ATOM 4167 C C . PHE B 1 204 ? -0.298 -8.547 2.215 1 97.88 204 PHE B C 1
ATOM 4169 O O . PHE B 1 204 ? 0.041 -7.371 2.359 1 97.88 204 PHE B O 1
ATOM 4176 N N . ASP B 1 205 ? -1.083 -9.156 3.043 1 98.12 205 ASP B N 1
ATOM 4177 C CA . ASP B 1 205 ? -1.55 -8.492 4.254 1 98.12 205 ASP B CA 1
ATOM 4178 C C . ASP B 1 205 ? -0.376 -8.07 5.137 1 98.12 205 ASP B C 1
ATOM 4180 O O . ASP B 1 205 ? -0.368 -6.969 5.684 1 98.12 205 ASP B O 1
ATOM 4184 N N . TYR B 1 206 ? 0.606 -8.969 5.223 1 97.81 206 TYR B N 1
ATOM 4185 C CA . TYR B 1 206 ? 1.802 -8.641 5.992 1 97.81 206 TYR B CA 1
ATOM 4186 C C . TYR B 1 206 ? 2.576 -7.504 5.344 1 97.81 206 TYR B C 1
ATOM 4188 O O . TYR B 1 206 ? 3.039 -6.59 6.031 1 97.81 206 TYR B O 1
ATOM 4196 N N . GLN B 1 207 ? 2.734 -7.59 4.043 1 98.25 207 GLN B N 1
ATOM 4197 C CA . GLN B 1 207 ? 3.42 -6.531 3.311 1 98.25 207 GLN B CA 1
ATOM 4198 C C . GLN B 1 207 ? 2.703 -5.195 3.473 1 98.25 207 GLN B C 1
ATOM 4200 O O . GLN B 1 207 ? 3.346 -4.156 3.645 1 98.25 207 GLN B O 1
ATOM 4205 N N . SER B 1 208 ? 1.366 -5.195 3.445 1 98.31 208 SER B N 1
ATOM 4206 C CA . SER B 1 208 ? 0.563 -3.992 3.637 1 98.31 208 SER B CA 1
ATOM 4207 C C . SER B 1 208 ? 0.778 -3.398 5.027 1 98.31 208 SER B C 1
ATOM 4209 O O . SER B 1 208 ? 0.92 -2.184 5.172 1 98.31 208 SER B O 1
ATOM 4211 N N . ALA B 1 209 ? 0.812 -4.25 5.992 1 98.56 209 ALA B N 1
ATOM 4212 C CA . ALA B 1 209 ? 1.05 -3.797 7.363 1 98.56 209 ALA B CA 1
ATOM 4213 C C . ALA B 1 209 ? 2.463 -3.244 7.52 1 98.56 209 ALA B C 1
ATOM 4215 O O . ALA B 1 209 ? 2.666 -2.219 8.172 1 98.56 209 ALA B O 1
ATOM 4216 N N . ALA B 1 210 ? 3.41 -3.951 6.93 1 98.56 210 ALA B N 1
ATOM 4217 C CA . ALA B 1 210 ? 4.797 -3.502 6.984 1 98.56 210 ALA B CA 1
ATOM 4218 C C . ALA B 1 210 ? 4.938 -2.084 6.438 1 98.56 210 ALA B C 1
ATOM 4220 O O . ALA B 1 210 ? 5.68 -1.269 6.988 1 98.56 210 ALA B O 1
ATOM 4221 N N . ARG B 1 211 ? 4.238 -1.79 5.426 1 97.94 211 ARG B N 1
ATOM 4222 C CA . ARG B 1 211 ? 4.27 -0.453 4.84 1 97.94 211 ARG B CA 1
ATOM 4223 C C . ARG B 1 211 ? 3.793 0.593 5.844 1 97.94 211 ARG B C 1
ATOM 4225 O O . ARG B 1 211 ? 4.359 1.686 5.922 1 97.94 211 ARG B O 1
ATOM 4232 N N . GLN B 1 212 ? 2.725 0.293 6.543 1 98.5 212 GLN B N 1
ATOM 4233 C CA . GLN B 1 212 ? 2.234 1.211 7.562 1 98.5 212 GLN B CA 1
ATOM 4234 C C . GLN B 1 212 ? 3.279 1.431 8.656 1 98.5 212 GLN B C 1
ATOM 4236 O O . GLN B 1 212 ? 3.469 2.557 9.125 1 98.5 212 GLN B O 1
ATOM 4241 N N . LEU B 1 213 ? 3.947 0.377 9.031 1 98.81 213 LEU B N 1
ATOM 4242 C CA . LEU B 1 213 ? 4.965 0.471 10.07 1 98.81 213 LEU B CA 1
ATOM 4243 C C . LEU B 1 213 ? 6.141 1.325 9.609 1 98.81 213 LEU B C 1
ATOM 4245 O O . LEU B 1 213 ? 6.695 2.098 10.391 1 98.81 213 LEU B O 1
ATOM 4249 N N . GLU B 1 214 ? 6.496 1.118 8.359 1 98.56 214 GLU B N 1
ATOM 4250 C CA . GLU B 1 214 ? 7.535 1.97 7.789 1 98.56 214 GLU B CA 1
ATOM 4251 C C . GLU B 1 214 ? 7.145 3.443 7.863 1 98.56 214 GLU B C 1
ATOM 4253 O O . GLU B 1 214 ? 7.977 4.297 8.172 1 98.56 214 GLU B O 1
ATOM 4258 N N . ARG B 1 215 ? 5.91 3.748 7.652 1 97.62 215 ARG B N 1
ATOM 4259 C CA . ARG B 1 215 ? 5.426 5.121 7.719 1 97.62 215 ARG B CA 1
ATOM 4260 C C . ARG B 1 215 ? 5.469 5.648 9.148 1 97.62 215 ARG B C 1
ATOM 4262 O O . ARG B 1 215 ? 5.727 6.836 9.375 1 97.62 215 ARG B O 1
ATOM 4269 N N . ILE B 1 216 ? 5.145 4.805 10.062 1 98.62 216 ILE B N 1
ATOM 4270 C CA . ILE B 1 216 ? 5.258 5.195 11.469 1 98.62 216 ILE B CA 1
ATOM 4271 C C . ILE B 1 216 ? 6.707 5.562 11.781 1 98.62 216 ILE B C 1
ATOM 4273 O O . ILE B 1 216 ? 6.969 6.574 12.438 1 98.62 216 ILE B O 1
ATOM 4277 N N . GLY B 1 217 ? 7.648 4.738 11.312 1 98.62 217 GLY B N 1
ATOM 4278 C CA . GLY B 1 217 ? 9.055 5.078 11.461 1 98.62 217 GLY B CA 1
ATOM 4279 C C . GLY B 1 217 ? 9.406 6.43 10.859 1 98.62 217 GLY B C 1
ATOM 4280 O O . GLY B 1 217 ? 10.148 7.203 11.469 1 98.62 217 GLY B O 1
ATOM 4281 N N . ASP B 1 218 ? 8.852 6.691 9.711 1 97.31 218 ASP B N 1
ATOM 4282 C CA . ASP B 1 218 ? 9.078 7.977 9.055 1 97.31 218 ASP B CA 1
ATOM 4283 C C . ASP B 1 218 ? 8.602 9.133 9.938 1 97.31 218 ASP B C 1
ATOM 4285 O O . ASP B 1 218 ? 9.273 10.164 10.023 1 97.31 218 ASP B O 1
ATOM 4289 N N . HIS B 1 219 ? 7.449 9 10.492 1 97.88 219 HIS B N 1
ATOM 4290 C CA . HIS B 1 219 ? 6.918 10.062 11.344 1 97.88 219 HIS B CA 1
ATOM 4291 C C . HIS B 1 219 ? 7.754 10.219 12.609 1 97.88 219 HIS B C 1
ATOM 4293 O O . HIS B 1 219 ? 7.949 11.336 13.102 1 97.88 219 HIS B O 1
ATOM 4299 N N . ALA B 1 220 ? 8.203 9.109 13.188 1 98.81 220 ALA B N 1
ATOM 4300 C CA . ALA B 1 220 ? 9.109 9.195 14.328 1 98.81 220 ALA B CA 1
ATOM 4301 C C . ALA B 1 220 ? 10.367 9.984 13.977 1 98.81 220 ALA B C 1
ATOM 4303 O O . ALA B 1 220 ? 10.82 10.828 14.75 1 98.81 220 ALA B O 1
ATOM 4304 N N . THR B 1 221 ? 10.891 9.688 12.828 1 98.69 221 THR B N 1
ATOM 4305 C CA . THR B 1 221 ? 12.07 10.398 12.336 1 98.69 221 THR B CA 1
ATOM 4306 C C . THR B 1 221 ? 11.773 11.883 12.164 1 98.69 221 THR B C 1
ATOM 4308 O O . THR B 1 221 ? 12.594 12.734 12.523 1 98.69 221 THR B O 1
ATOM 4311 N N . LYS B 1 222 ? 10.633 12.195 11.602 1 97.06 222 LYS B N 1
ATOM 4312 C CA . LYS B 1 222 ? 10.211 13.586 11.453 1 97.06 222 LYS B CA 1
ATOM 4313 C C . LYS B 1 222 ? 10.156 14.297 12.797 1 97.06 222 LYS B C 1
ATOM 4315 O O . LYS B 1 222 ? 10.688 15.406 12.945 1 97.06 222 LYS B O 1
ATOM 4320 N N . ILE B 1 223 ? 9.555 13.711 13.773 1 98.19 223 ILE B N 1
ATOM 4321 C CA . ILE B 1 223 ? 9.461 14.273 15.117 1 98.19 223 ILE B CA 1
ATOM 4322 C C . ILE B 1 223 ? 10.867 14.516 15.672 1 98.19 223 ILE B C 1
ATOM 4324 O O . ILE B 1 223 ? 11.141 15.57 16.25 1 98.19 223 ILE B O 1
ATOM 4328 N N . ALA B 1 224 ? 11.711 13.531 15.484 1 98.56 224 ALA B N 1
ATOM 4329 C CA . ALA B 1 224 ? 13.078 13.641 15.969 1 98.56 224 ALA B CA 1
ATOM 4330 C C . ALA B 1 224 ? 13.789 14.836 15.336 1 98.56 224 ALA B C 1
ATOM 4332 O O . ALA B 1 224 ? 14.469 15.602 16.031 1 98.56 224 ALA B O 1
ATOM 4333 N N . HIS B 1 225 ? 13.648 15.023 14.086 1 97.62 225 HIS B N 1
ATOM 4334 C CA . HIS B 1 225 ? 14.234 16.172 13.422 1 97.62 225 HIS B CA 1
ATOM 4335 C C . HIS B 1 225 ? 13.695 17.484 13.992 1 97.62 225 HIS B C 1
ATOM 4337 O O . HIS B 1 225 ? 14.445 18.422 14.219 1 97.62 225 HIS B O 1
ATOM 4343 N N . LEU B 1 226 ? 12.398 17.547 14.172 1 95.19 226 LEU B N 1
ATOM 4344 C CA . LEU B 1 226 ? 11.766 18.734 14.711 1 95.19 226 LEU B CA 1
ATOM 4345 C C . LEU B 1 226 ? 12.281 19.031 16.125 1 95.19 226 LEU B C 1
ATOM 4347 O O . LEU B 1 226 ? 12.477 20.188 16.484 1 95.19 226 LEU B O 1
ATOM 4351 N N . SER B 1 227 ? 12.492 17.984 16.891 1 95.5 227 SER B N 1
ATOM 4352 C CA . SER B 1 227 ? 12.938 18.125 18.266 1 95.5 227 SER B CA 1
ATOM 4353 C C . SER B 1 227 ? 14.289 18.828 18.344 1 95.5 227 SER B C 1
ATOM 4355 O O . SER B 1 227 ? 14.602 19.484 19.328 1 95.5 227 SER B O 1
ATOM 4357 N N . LEU B 1 228 ? 15.086 18.703 17.297 1 95.44 228 LEU B N 1
ATOM 4358 C CA . LEU B 1 228 ? 16.406 19.297 17.25 1 95.44 228 LEU B CA 1
ATOM 4359 C C . LEU B 1 228 ? 16.328 20.812 17.078 1 95.44 228 LEU B C 1
ATOM 4361 O O . LEU B 1 228 ? 17.312 21.531 17.281 1 95.44 228 LEU B O 1
ATOM 4365 N N . ASN B 1 229 ? 15.133 21.281 16.781 1 90.12 229 ASN B N 1
ATOM 4366 C CA . ASN B 1 229 ? 14.969 22.719 16.516 1 90.12 229 ASN B CA 1
ATOM 4367 C C . ASN B 1 229 ? 14.344 23.438 17.688 1 90.12 229 ASN B C 1
ATOM 4369 O O . ASN B 1 229 ? 14.031 24.641 17.609 1 90.12 229 ASN B O 1
ATOM 4373 N N . PHE B 1 230 ? 14.086 22.734 18.781 1 88.56 230 PHE B N 1
ATOM 4374 C CA . PHE B 1 230 ? 13.555 23.391 19.969 1 88.56 230 PHE B CA 1
ATOM 4375 C C . PHE B 1 230 ? 14.664 24.078 20.75 1 88.56 230 PHE B C 1
ATOM 4377 O O . PHE B 1 230 ? 15.625 23.438 21.188 1 88.56 230 PHE B O 1
ATOM 4384 N N . GLU B 1 231 ? 14.523 25.297 20.844 1 84.94 231 GLU B N 1
ATOM 4385 C CA . GLU B 1 231 ? 15.523 26.062 21.594 1 84.94 231 GLU B CA 1
ATOM 4386 C C . GLU B 1 231 ? 15.211 26.078 23.078 1 84.94 231 GLU B C 1
ATOM 4388 O O . GLU B 1 231 ? 16.125 26.188 23.906 1 84.94 231 GLU B O 1
ATOM 4393 N N . GLU B 1 232 ? 13.961 26.094 23.453 1 90 232 GLU B N 1
ATOM 4394 C CA . GLU B 1 232 ? 13.516 26.125 24.844 1 90 232 GLU B CA 1
ATOM 4395 C C . GLU B 1 232 ? 12.703 24.875 25.188 1 90 232 GLU B C 1
ATOM 4397 O O . GLU B 1 232 ? 12.094 24.266 24.297 1 90 232 GLU B O 1
ATOM 4402 N N . PRO B 1 233 ? 12.703 24.562 26.391 1 92.38 233 PRO B N 1
ATOM 4403 C CA . PRO B 1 233 ? 11.914 23.391 26.812 1 92.38 233 PRO B CA 1
ATOM 4404 C C . PRO B 1 233 ? 10.43 23.562 26.516 1 92.38 233 PRO B C 1
ATOM 4406 O O . PRO B 1 233 ? 9.906 24.672 26.547 1 92.38 233 PRO B O 1
ATOM 4409 N N . VAL B 1 234 ? 9.844 22.484 26.234 1 93.31 234 VAL B N 1
ATOM 4410 C CA . VAL B 1 234 ? 8.406 22.469 25.984 1 93.31 234 VAL B CA 1
ATOM 4411 C C . VAL B 1 234 ? 7.66 22.375 27.312 1 93.31 234 VAL B C 1
ATOM 4413 O O . VAL B 1 234 ? 8.125 21.719 28.25 1 93.31 234 VAL B O 1
ATOM 4416 N N . ASP B 1 235 ? 6.621 23.078 27.406 1 93.19 235 ASP B N 1
ATOM 4417 C CA . ASP B 1 235 ? 5.789 23.078 28.609 1 93.19 235 ASP B CA 1
ATOM 4418 C C . ASP B 1 235 ? 5.43 21.656 29.016 1 93.19 235 ASP B C 1
ATOM 4420 O O . ASP B 1 235 ? 5.062 20.828 28.172 1 93.19 235 ASP B O 1
ATOM 4424 N N . GLY B 1 236 ? 5.477 21.312 30.297 1 94.19 236 GLY B N 1
ATOM 4425 C CA . GLY B 1 236 ? 5.234 19.969 30.828 1 94.19 236 GLY B CA 1
ATOM 4426 C C . GLY B 1 236 ? 3.838 19.469 30.516 1 94.19 236 GLY B C 1
ATOM 4427 O O . GLY B 1 236 ? 3.645 18.266 30.297 1 94.19 236 GLY B O 1
ATOM 4428 N N . GLU B 1 237 ? 2.9 20.391 30.547 1 95.19 237 GLU B N 1
ATOM 4429 C CA . GLU B 1 237 ? 1.522 20 30.266 1 95.19 237 GLU B CA 1
ATOM 4430 C C . GLU B 1 237 ? 1.36 19.562 28.812 1 95.19 237 GLU B C 1
ATOM 4432 O O . GLU B 1 237 ? 0.636 18.609 28.531 1 95.19 237 GLU B O 1
ATOM 4437 N N . ILE B 1 238 ? 2.068 20.25 27.953 1 95.56 238 ILE B N 1
ATOM 4438 C CA . ILE B 1 238 ? 2.006 19.906 26.531 1 95.56 238 ILE B CA 1
ATOM 4439 C C . ILE B 1 238 ? 2.711 18.578 26.281 1 95.56 238 ILE B C 1
ATOM 4441 O O . ILE B 1 238 ? 2.193 17.719 25.562 1 95.56 238 ILE B O 1
ATOM 4445 N N . VAL B 1 239 ? 3.801 18.406 26.922 1 96.31 239 VAL B N 1
ATOM 4446 C CA . VAL B 1 239 ? 4.555 17.156 26.781 1 96.31 239 VAL B CA 1
ATOM 4447 C C . VAL B 1 239 ? 3.709 15.984 27.281 1 96.31 239 VAL B C 1
ATOM 4449 O O . VAL B 1 239 ? 3.643 14.938 26.625 1 96.31 239 VAL B O 1
ATOM 4452 N N . GLN B 1 240 ? 3.107 16.203 28.406 1 97.25 240 GLN B N 1
ATOM 4453 C CA . GLN B 1 240 ? 2.27 15.148 28.984 1 97.25 240 GLN B CA 1
ATOM 4454 C C . GLN B 1 240 ? 1.111 14.805 28.047 1 97.25 240 GLN B C 1
ATOM 4456 O O . GLN B 1 240 ? 0.782 13.633 27.859 1 97.25 240 GLN B O 1
ATOM 4461 N N . ALA B 1 241 ? 0.513 15.797 27.453 1 97.56 241 ALA B N 1
ATOM 4462 C CA . ALA B 1 241 ? -0.593 15.578 26.516 1 97.56 241 ALA B CA 1
ATOM 4463 C C . ALA B 1 241 ? -0.134 14.789 25.297 1 97.56 241 ALA B C 1
ATOM 4465 O O . ALA B 1 241 ? -0.837 13.891 24.828 1 97.56 241 ALA B O 1
ATOM 4466 N N . ILE B 1 242 ? 1.026 15.086 24.781 1 98 242 ILE B N 1
ATOM 4467 C CA . ILE B 1 242 ? 1.577 14.398 23.625 1 98 242 ILE B CA 1
ATOM 4468 C C . ILE B 1 242 ? 1.918 12.953 24 1 98 242 ILE B C 1
ATOM 4470 O O . ILE B 1 242 ? 1.693 12.031 23.203 1 98 242 ILE B O 1
ATOM 4474 N N . GLN B 1 243 ? 2.428 12.773 25.188 1 98.06 243 GLN B N 1
ATOM 4475 C CA . GLN B 1 243 ? 2.754 11.438 25.672 1 98.06 243 GLN B CA 1
ATOM 4476 C C . GLN B 1 243 ? 1.498 10.578 25.797 1 98.06 243 GLN B C 1
ATOM 4478 O O . GLN B 1 243 ? 1.52 9.383 25.469 1 98.06 243 GLN B O 1
ATOM 4483 N N . GLU B 1 244 ? 0.467 11.156 26.297 1 98.25 244 GLU B N 1
ATOM 4484 C CA . GLU B 1 244 ? -0.798 10.43 26.375 1 98.25 244 GLU B CA 1
ATOM 4485 C C . GLU B 1 244 ? -1.327 10.086 24.984 1 98.25 244 GLU B C 1
ATOM 4487 O O . GLU B 1 244 ? -1.827 8.977 24.766 1 98.25 244 GLU B O 1
ATOM 4492 N N . LEU B 1 245 ? -1.224 11.039 24.062 1 98.44 245 LEU B N 1
ATOM 4493 C CA . LEU B 1 245 ? -1.604 10.789 22.672 1 98.44 245 LEU B CA 1
ATOM 4494 C C . LEU B 1 245 ? -0.81 9.625 22.094 1 98.44 245 LEU B C 1
ATOM 4496 O O . LEU B 1 245 ? -1.365 8.781 21.391 1 98.44 245 LEU B O 1
ATOM 4500 N N . PHE B 1 246 ? 0.435 9.586 22.453 1 98.62 246 PHE B N 1
ATOM 4501 C CA . PHE B 1 246 ? 1.297 8.508 22 1 98.62 246 PHE B CA 1
ATOM 4502 C C . PHE B 1 246 ? 0.832 7.168 22.562 1 98.62 246 PHE B C 1
ATOM 4504 O O . PHE B 1 246 ? 0.779 6.168 21.844 1 98.62 246 PHE B O 1
ATOM 4511 N N . LYS B 1 247 ? 0.543 7.137 23.828 1 98.62 247 LYS B N 1
ATOM 4512 C CA . LYS B 1 247 ? 0.12 5.883 24.438 1 98.62 247 LYS B CA 1
ATOM 4513 C C . LYS B 1 247 ? -1.13 5.328 23.766 1 98.62 247 LYS B C 1
ATOM 4515 O O . LYS B 1 247 ? -1.231 4.125 23.531 1 98.62 247 LYS B O 1
ATOM 4520 N N . ASP B 1 248 ? -2.027 6.223 23.469 1 98.62 248 ASP B N 1
ATOM 4521 C CA . ASP B 1 248 ? -3.223 5.809 22.734 1 98.62 248 ASP B CA 1
ATOM 4522 C C . ASP B 1 248 ? -2.865 5.305 21.344 1 98.62 248 ASP B C 1
ATOM 4524 O O . ASP B 1 248 ? -3.412 4.301 20.891 1 98.62 248 ASP B O 1
ATOM 4528 N N . THR B 1 249 ? -2.002 5.996 20.672 1 98.81 249 THR B N 1
ATOM 4529 C CA . THR B 1 249 ? -1.551 5.617 19.328 1 98.81 249 THR B CA 1
ATOM 4530 C C . THR B 1 249 ? -0.864 4.254 19.359 1 98.81 249 THR B C 1
ATOM 4532 O O . THR B 1 249 ? -1.142 3.395 18.516 1 98.81 249 THR B O 1
ATOM 4535 N N . GLU B 1 250 ? 0.008 4.082 20.344 1 98.81 250 GLU B N 1
ATOM 4536 C CA . GLU B 1 250 ? 0.698 2.809 20.516 1 98.81 250 GLU B CA 1
ATOM 4537 C C . GLU B 1 250 ? -0.294 1.663 20.688 1 98.81 250 GLU B C 1
ATOM 4539 O O . GLU B 1 250 ? -0.11 0.583 20.125 1 98.81 250 GLU B O 1
ATOM 4544 N N . SER B 1 251 ? -1.291 1.935 21.438 1 98.75 251 SER B N 1
ATOM 4545 C CA . SER B 1 251 ? -2.316 0.923 21.672 1 98.75 251 SER B CA 1
ATOM 4546 C C . SER B 1 251 ? -3.023 0.544 20.375 1 98.75 251 SER B C 1
ATOM 4548 O O . SER B 1 251 ? -3.312 -0.63 20.141 1 98.75 251 SER B O 1
ATOM 4550 N N . VAL B 1 252 ? -3.293 1.496 19.547 1 98.75 252 VAL B N 1
ATOM 4551 C CA . VAL B 1 252 ? -3.973 1.258 18.266 1 98.75 252 VAL B CA 1
ATOM 4552 C C . VAL B 1 252 ? -3.072 0.437 17.344 1 98.75 252 VAL B C 1
ATOM 4554 O O . VAL B 1 252 ? -3.529 -0.518 16.719 1 98.75 252 VAL B O 1
ATOM 4557 N N . VAL B 1 253 ? -1.794 0.804 17.25 1 98.88 253 VAL B N 1
ATOM 4558 C CA . VAL B 1 253 ? -0.858 0.09 16.391 1 98.88 253 VAL B CA 1
ATOM 4559 C C . VAL B 1 253 ? -0.705 -1.35 16.875 1 98.88 253 VAL B C 1
ATOM 4561 O O . VAL B 1 253 ? -0.803 -2.291 16.078 1 98.88 253 VAL B O 1
ATOM 4564 N N . ASN B 1 254 ? -0.548 -1.514 18.219 1 98.81 254 ASN B N 1
ATOM 4565 C CA . ASN B 1 254 ? -0.429 -2.852 18.781 1 98.81 254 ASN B CA 1
ATOM 4566 C C . ASN B 1 254 ? -1.705 -3.664 18.578 1 98.81 254 ASN B C 1
ATOM 4568 O O . ASN B 1 254 ? -1.646 -4.844 18.234 1 98.81 254 ASN B O 1
ATOM 4572 N N . GLY B 1 255 ? -2.783 -2.99 18.844 1 98.75 255 GLY B N 1
ATOM 4573 C CA . GLY B 1 255 ? -4.051 -3.668 18.609 1 98.75 255 GLY B CA 1
ATOM 4574 C C . GLY B 1 255 ? -4.238 -4.129 17.188 1 98.75 255 GLY B C 1
ATOM 4575 O O . GLY B 1 255 ? -4.695 -5.246 16.938 1 98.75 255 GLY B O 1
ATOM 4576 N N . GLY B 1 256 ? -3.939 -3.244 16.188 1 98.69 256 GLY B N 1
ATOM 4577 C CA . GLY B 1 256 ? -4 -3.621 14.789 1 98.69 256 GLY B CA 1
ATOM 4578 C C . GLY B 1 256 ? -3.098 -4.789 14.445 1 98.69 256 GLY B C 1
ATOM 4579 O O . GLY B 1 256 ? -3.518 -5.723 13.758 1 98.69 256 GLY B O 1
ATOM 4580 N N . MET B 1 257 ? -1.884 -4.777 14.984 1 98.81 257 MET B N 1
ATOM 4581 C CA . MET B 1 257 ? -0.919 -5.844 14.727 1 98.81 257 MET B CA 1
ATOM 4582 C C . MET B 1 257 ? -1.372 -7.152 15.367 1 98.81 257 MET B C 1
ATOM 4584 O O . MET B 1 257 ? -1.26 -8.219 14.758 1 98.81 257 MET B O 1
ATOM 4588 N N . ASP B 1 258 ? -1.839 -7.07 16.578 1 98.69 258 ASP B N 1
ATOM 4589 C CA . ASP B 1 258 ? -2.352 -8.266 17.25 1 98.69 258 ASP B CA 1
ATOM 4590 C C . ASP B 1 258 ? -3.514 -8.875 16.469 1 98.69 258 ASP B C 1
ATOM 4592 O O . ASP B 1 258 ? -3.619 -10.094 16.359 1 98.69 258 ASP B O 1
ATOM 4596 N N . ALA B 1 259 ? -4.395 -8 15.969 1 98.62 259 ALA B N 1
ATOM 4597 C CA . ALA B 1 259 ? -5.5 -8.469 15.141 1 98.62 259 ALA B CA 1
ATOM 4598 C C . ALA B 1 259 ? -4.984 -9.172 13.883 1 98.62 259 ALA B C 1
ATOM 4600 O O . ALA B 1 259 ? -5.488 -10.234 13.508 1 98.62 259 ALA B O 1
ATOM 4601 N N . LEU B 1 260 ? -3.977 -8.648 13.273 1 98.44 260 LEU B N 1
ATOM 4602 C CA . LEU B 1 260 ? -3.404 -9.188 12.047 1 98.44 260 LEU B CA 1
ATOM 4603 C C . LEU B 1 260 ? -2.814 -10.57 12.289 1 98.44 260 LEU B C 1
ATOM 4605 O O . LEU B 1 260 ? -2.922 -11.453 11.43 1 98.44 260 LEU B O 1
ATOM 4609 N N . PHE B 1 261 ? -2.215 -10.789 13.477 1 97.5 261 PHE B N 1
ATOM 4610 C CA . PHE B 1 261 ? -1.509 -12.031 13.773 1 97.5 261 PHE B CA 1
ATOM 4611 C C . PHE B 1 261 ? -2.451 -13.055 14.391 1 97.5 261 PHE B C 1
ATOM 4613 O O . PHE B 1 261 ? -2.1 -14.227 14.516 1 97.5 261 PHE B O 1
ATOM 4620 N N . ALA B 1 262 ? -3.646 -12.57 14.758 1 97.19 262 ALA B N 1
ATOM 4621 C CA . ALA B 1 262 ? -4.59 -13.469 15.414 1 97.19 262 ALA B CA 1
ATOM 4622 C C . ALA B 1 262 ? -4.977 -14.625 14.5 1 97.19 262 ALA B C 1
ATOM 4624 O O . ALA B 1 262 ? -5.18 -14.438 13.297 1 97.19 262 ALA B O 1
ATOM 4625 N N . GLU B 1 263 ? -5.105 -15.766 15.047 1 93.94 263 GLU B N 1
ATOM 4626 C CA . GLU B 1 263 ? -5.469 -16.969 14.289 1 93.94 263 GLU B CA 1
ATOM 4627 C C . GLU B 1 263 ? -6.98 -17.078 14.125 1 93.94 263 GLU B C 1
ATOM 4629 O O . GLU B 1 263 ? -7.473 -17.422 13.055 1 93.94 263 GLU B O 1
ATOM 4634 N N . GLU B 1 264 ? -7.641 -16.75 15.164 1 95.5 264 GLU B N 1
ATOM 4635 C CA . GLU B 1 264 ? -9.094 -16.875 15.133 1 95.5 264 GLU B CA 1
ATOM 4636 C C . GLU B 1 264 ? -9.742 -15.617 14.555 1 95.5 264 GLU B C 1
ATOM 4638 O O . GLU B 1 264 ? -9.492 -14.508 15.023 1 95.5 264 GLU B O 1
ATOM 4643 N N . SER B 1 265 ? -10.633 -15.805 13.656 1 94.19 265 SER B N 1
ATOM 4644 C CA . SER B 1 265 ? -11.258 -14.711 12.922 1 94.19 265 SER B CA 1
ATOM 4645 C C . SER B 1 265 ? -12.047 -13.797 13.859 1 94.19 265 SER B C 1
ATOM 4647 O O . SER B 1 265 ? -12 -12.578 13.727 1 94.19 265 SER B O 1
ATOM 4649 N N . ASP B 1 266 ? -12.75 -14.336 14.797 1 92.94 266 ASP B N 1
ATOM 4650 C CA . ASP B 1 266 ? -13.562 -13.523 15.703 1 92.94 266 ASP B CA 1
ATOM 4651 C C . ASP B 1 266 ? -12.688 -12.617 16.562 1 92.94 266 ASP B C 1
ATOM 4653 O O . ASP B 1 266 ? -13.016 -11.445 16.766 1 92.94 266 ASP B O 1
ATOM 4657 N N . GLU B 1 267 ? -11.68 -13.219 17.047 1 96.44 267 GLU B N 1
ATOM 4658 C CA . GLU B 1 267 ? -10.75 -12.445 17.844 1 96.44 267 GLU B CA 1
ATOM 4659 C C . GLU B 1 267 ? -10.094 -11.336 17.016 1 96.44 267 GLU B C 1
ATOM 4661 O O 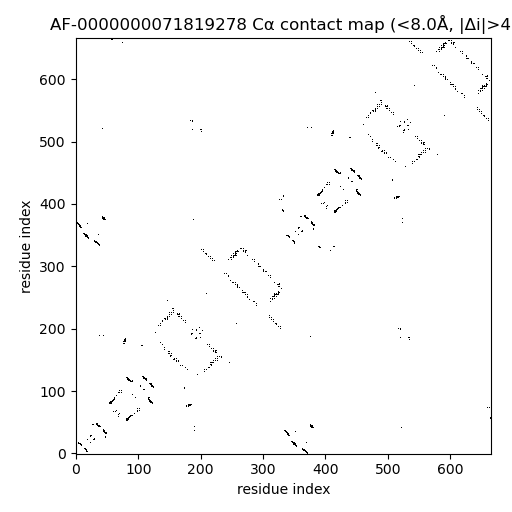. GLU B 1 267 ? -9.992 -10.195 17.469 1 96.44 267 GLU B O 1
ATOM 4666 N N . ALA B 1 268 ? -9.664 -11.68 15.836 1 97.25 268 ALA B N 1
ATOM 4667 C CA . ALA B 1 268 ? -9.062 -10.695 14.93 1 97.25 268 ALA B CA 1
ATOM 4668 C C . ALA B 1 268 ? -10.023 -9.539 14.664 1 97.25 268 ALA B C 1
ATOM 4670 O O . ALA B 1 268 ? -9.633 -8.375 14.75 1 97.25 268 ALA B O 1
ATOM 4671 N N . SER B 1 269 ? -11.242 -9.859 14.422 1 94.94 269 SER B N 1
ATOM 4672 C CA . SER B 1 269 ? -12.242 -8.844 14.125 1 94.94 269 SER B CA 1
ATOM 4673 C C . SER B 1 269 ? -12.5 -7.941 15.328 1 94.94 269 SER B C 1
ATOM 4675 O O . SER B 1 269 ? -12.609 -6.723 15.18 1 94.94 269 SER B O 1
ATOM 4677 N N . ARG B 1 270 ? -12.578 -8.539 16.453 1 95 270 ARG B N 1
ATOM 4678 C CA . ARG B 1 270 ? -12.805 -7.77 17.672 1 95 270 ARG B CA 1
ATOM 4679 C C . ARG B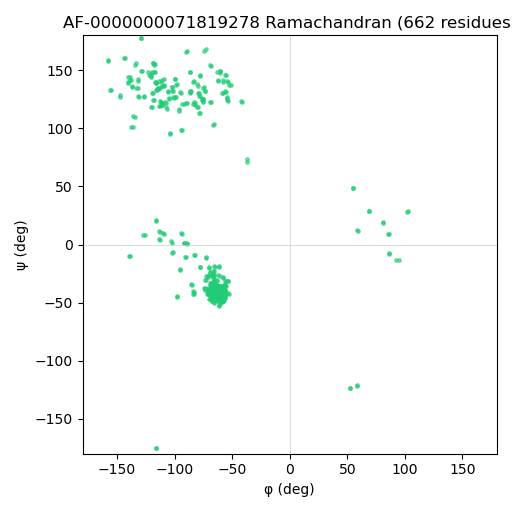 1 270 ? -11.664 -6.785 17.906 1 95 270 ARG B C 1
ATOM 4681 O O . ARG B 1 270 ? -11.906 -5.59 18.094 1 95 270 ARG B O 1
ATOM 4688 N N . LEU B 1 271 ? -10.477 -7.305 17.891 1 97.56 271 LEU B N 1
ATOM 4689 C CA . LEU B 1 271 ? -9.305 -6.465 18.125 1 97.56 271 LEU B CA 1
ATOM 4690 C C . LEU B 1 271 ? -9.219 -5.352 17.078 1 97.56 271 LEU B C 1
ATOM 4692 O O . LEU B 1 271 ? -8.914 -4.207 17.422 1 97.56 271 LEU B O 1
ATOM 4696 N N . ALA B 1 272 ? -9.453 -5.672 15.836 1 97.5 272 ALA B N 1
ATOM 4697 C CA . ALA B 1 272 ? -9.359 -4.707 14.742 1 97.5 272 ALA B CA 1
ATOM 4698 C C . ALA B 1 272 ? -10.406 -3.607 14.898 1 97.5 272 ALA B C 1
ATOM 4700 O O . ALA B 1 272 ? -10.102 -2.424 14.734 1 97.5 272 ALA B O 1
ATOM 4701 N N . ASN B 1 273 ? -11.578 -4.008 15.227 1 94.69 273 ASN B N 1
ATOM 4702 C CA . ASN B 1 273 ? -12.641 -3.025 15.398 1 94.69 273 ASN B CA 1
ATOM 4703 C C . ASN B 1 273 ? -12.367 -2.098 16.578 1 94.69 273 ASN B C 1
ATOM 4705 O O . ASN B 1 273 ? -12.617 -0.894 16.5 1 94.69 273 ASN B O 1
ATOM 4709 N N . GLU B 1 274 ? -11.883 -2.682 17.594 1 95.69 274 GLU B N 1
ATOM 4710 C CA . GLU B 1 274 ? -11.5 -1.877 18.75 1 95.69 274 GLU B CA 1
ATOM 4711 C C . GLU B 1 274 ? -10.445 -0.845 18.375 1 95.69 274 GLU B C 1
ATOM 4713 O O . GLU B 1 274 ? -10.539 0.32 18.781 1 95.69 274 GLU B O 1
ATOM 4718 N N . SER B 1 275 ? -9.461 -1.247 17.672 1 97.56 275 SER B N 1
ATOM 4719 C CA . SER B 1 275 ? -8.391 -0.35 17.25 1 97.56 275 SER B CA 1
ATOM 4720 C C . SER B 1 275 ? -8.922 0.755 16.344 1 97.56 275 SER B C 1
ATOM 4722 O O . SER B 1 275 ? -8.562 1.923 16.5 1 97.56 275 SER B O 1
ATOM 4724 N N . ARG B 1 276 ? -9.773 0.455 15.484 1 95.19 276 ARG B N 1
ATOM 4725 C CA . ARG B 1 276 ? -10.336 1.433 14.555 1 95.19 276 ARG B CA 1
ATOM 4726 C C . ARG B 1 276 ? -11.172 2.477 15.297 1 95.19 276 ARG B C 1
ATOM 4728 O O . ARG B 1 276 ? -11.102 3.666 14.984 1 95.19 276 ARG B O 1
ATOM 4735 N N . GLU B 1 277 ? -11.93 2.027 16.156 1 94 277 GLU B N 1
ATOM 4736 C CA . GLU B 1 277 ? -12.75 2.945 16.953 1 94 277 GLU B CA 1
ATOM 4737 C C . GLU B 1 277 ? -11.883 3.906 17.75 1 94 277 GLU B C 1
ATOM 4739 O O . GLU B 1 277 ? -12.219 5.082 17.891 1 94 277 GLU B O 1
ATOM 4744 N N . ALA B 1 278 ? -10.82 3.379 18.219 1 96.88 278 ALA B N 1
ATOM 4745 C CA . ALA B 1 278 ? -9.93 4.172 19.062 1 96.88 278 ALA B CA 1
ATOM 4746 C C . ALA B 1 278 ? -9.289 5.305 18.266 1 96.88 278 ALA B C 1
ATOM 4748 O O . ALA B 1 278 ? -8.906 6.332 18.828 1 96.88 278 ALA B O 1
ATOM 4749 N N . VAL B 1 279 ? -9.172 5.156 16.953 1 96.75 279 VAL B N 1
ATOM 4750 C CA . VAL B 1 279 ? -8.555 6.176 16.109 1 96.75 279 VAL B CA 1
ATOM 4751 C C . VAL B 1 279 ? -9.359 7.469 16.188 1 96.75 279 VAL B C 1
ATOM 4753 O O . VAL B 1 279 ? -8.797 8.562 16.219 1 96.75 279 VAL B O 1
ATOM 4756 N N . GLN B 1 280 ? -10.648 7.395 16.25 1 92.56 280 GLN B N 1
ATOM 4757 C CA . GLN B 1 280 ? -11.5 8.578 16.312 1 92.56 280 GLN B CA 1
ATOM 4758 C C . GLN B 1 280 ? -11.242 9.367 17.594 1 92.56 280 GLN B C 1
ATOM 4760 O O . GLN B 1 280 ? -11.18 10.594 17.562 1 92.56 280 GLN B O 1
ATOM 4765 N N . ALA B 1 281 ? -11.125 8.641 18.625 1 94.81 281 ALA B N 1
ATOM 4766 C CA . ALA B 1 281 ? -10.836 9.281 19.906 1 94.81 281 ALA B CA 1
ATOM 4767 C C . ALA B 1 281 ? -9.477 9.984 19.875 1 94.81 281 ALA B C 1
ATOM 4769 O O . ALA B 1 281 ? -9.312 11.062 20.438 1 94.81 281 ALA B O 1
ATOM 4770 N N . ILE B 1 282 ? -8.57 9.406 19.219 1 97.25 282 ILE B N 1
ATOM 4771 C CA . ILE B 1 282 ? -7.223 9.961 19.125 1 97.25 282 ILE B CA 1
ATOM 4772 C C . ILE B 1 282 ? -7.258 11.25 18.312 1 97.25 282 ILE B C 1
ATOM 4774 O O . ILE B 1 282 ? -6.594 12.234 18.641 1 97.25 282 ILE B O 1
ATOM 4778 N N . ASP B 1 283 ? -8.031 11.227 17.266 1 92.56 283 ASP B N 1
ATOM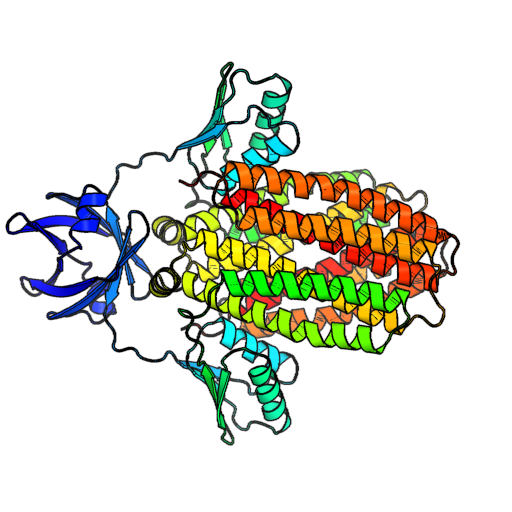 4779 C CA . ASP B 1 283 ? -8.211 12.438 16.469 1 92.56 283 ASP B CA 1
ATOM 4780 C C . ASP B 1 283 ? -8.75 13.586 17.328 1 92.56 283 ASP B C 1
ATOM 4782 O O . ASP B 1 283 ? -8.289 14.719 17.203 1 92.56 283 ASP B O 1
ATOM 4786 N N . ALA B 1 284 ? -9.703 13.281 18.125 1 94.06 284 ALA B N 1
ATOM 4787 C CA . ALA B 1 284 ? -10.281 14.297 19.016 1 94.06 284 ALA B CA 1
ATOM 4788 C C . ALA B 1 284 ? -9.25 14.797 20.016 1 94.06 284 ALA B C 1
ATOM 4790 O O . ALA B 1 284 ? -9.164 15.992 20.281 1 94.06 284 ALA B O 1
ATOM 4791 N N . SER B 1 285 ? -8.469 13.875 20.547 1 96.62 285 SER B N 1
ATOM 4792 C CA . SER B 1 285 ? -7.414 14.242 21.484 1 96.62 285 SER B CA 1
ATOM 4793 C C . SER B 1 285 ? -6.379 15.148 20.828 1 96.62 285 SER B C 1
ATOM 4795 O O . SER B 1 285 ? -5.922 16.125 21.422 1 96.62 285 SER B O 1
ATOM 4797 N N . ALA B 1 286 ? -5.98 14.812 19.656 1 96.19 286 ALA B N 1
ATOM 4798 C CA . ALA B 1 286 ? -5.02 15.625 18.922 1 96.19 286 ALA B CA 1
ATOM 4799 C C . ALA B 1 286 ? -5.543 17.047 18.719 1 96.19 286 ALA B C 1
ATOM 4801 O O . ALA B 1 286 ? -4.801 18.016 18.891 1 96.19 286 ALA B O 1
ATOM 4802 N N . ARG B 1 287 ? -6.824 17.188 18.453 1 91.38 287 ARG B N 1
ATOM 4803 C CA . ARG B 1 287 ? -7.441 18.5 18.297 1 91.38 287 ARG B CA 1
ATOM 4804 C C . ARG B 1 287 ? -7.422 19.281 19.609 1 91.38 287 ARG B C 1
ATOM 4806 O O . ARG B 1 287 ? -7.207 20.484 19.625 1 91.38 287 ARG B O 1
ATOM 4813 N N . GLY B 1 288 ? -7.695 18.562 20.625 1 93.44 288 GLY B N 1
ATOM 4814 C CA . GLY B 1 288 ? -7.609 19.188 21.953 1 93.44 288 GLY B CA 1
ATOM 4815 C C . GLY B 1 288 ? -6.238 19.75 22.25 1 93.44 288 GLY B C 1
ATOM 4816 O O . GLY B 1 288 ? -6.121 20.844 22.812 1 93.44 288 GLY B O 1
ATOM 4817 N N . ILE B 1 289 ? -5.207 19.078 21.859 1 95.75 289 ILE B N 1
ATOM 4818 C CA . ILE B 1 289 ? -3.846 19.562 22.094 1 95.75 289 ILE B CA 1
ATOM 4819 C C . ILE B 1 289 ? -3.584 20.797 21.219 1 95.75 289 ILE B C 1
ATOM 4821 O O . ILE B 1 289 ? -2.965 21.766 21.672 1 95.75 289 ILE B O 1
ATOM 4825 N N . ASP B 1 290 ? -4.051 20.719 20 1 89.31 290 ASP B N 1
ATOM 4826 C CA . ASP B 1 290 ? -3.877 21.859 19.094 1 89.31 290 ASP B CA 1
ATOM 4827 C C . ASP B 1 290 ? -4.465 23.125 19.688 1 89.31 290 ASP B C 1
ATOM 4829 O O . ASP B 1 290 ? -3.936 24.219 19.469 1 89.31 290 ASP B O 1
ATOM 4833 N N . GLU B 1 291 ? -5.52 23 20.406 1 88.5 291 GLU B N 1
ATOM 4834 C CA . GLU B 1 291 ? -6.133 24.156 21.062 1 88.5 291 GLU B CA 1
ATOM 4835 C C . GLU B 1 291 ? -5.215 24.734 22.141 1 88.5 291 GLU B C 1
ATOM 4837 O O . GLU B 1 291 ? -5.156 25.953 22.312 1 88.5 291 GLU B O 1
ATOM 4842 N N . LEU B 1 292 ? -4.457 23.891 22.719 1 90.06 292 LEU B N 1
ATOM 4843 C CA . LEU B 1 292 ? -3.516 24.328 23.75 1 90.06 292 LEU B CA 1
ATOM 4844 C C . LEU B 1 292 ? -2.359 25.094 23.125 1 90.06 292 LEU B C 1
ATOM 4846 O O . LEU B 1 292 ? -1.734 25.922 23.797 1 90.06 292 LEU B O 1
ATOM 4850 N N . LEU B 1 293 ? -2.072 24.812 21.922 1 91.94 293 LEU B N 1
ATOM 4851 C CA . LEU B 1 293 ? -0.901 25.391 21.266 1 91.94 293 LEU B CA 1
ATOM 4852 C C . LEU B 1 293 ? -1.201 26.797 20.734 1 91.94 293 LEU B C 1
ATOM 4854 O O . LEU B 1 293 ? -0.283 27.547 20.422 1 91.94 293 LEU B O 1
ATOM 4858 N N . ARG B 1 294 ? -2.438 27.188 20.766 1 84.69 294 ARG B N 1
ATOM 4859 C CA . ARG B 1 294 ? -2.865 28.438 20.125 1 84.69 294 ARG B CA 1
ATOM 4860 C C . ARG B 1 294 ? -2.299 29.656 20.875 1 84.69 294 ARG B C 1
ATOM 4862 O O . ARG B 1 294 ? -2.104 30.719 20.281 1 84.69 294 ARG B O 1
ATOM 4869 N N . ASP B 1 295 ? -1.993 29.5 22.094 1 84.44 295 ASP B N 1
ATOM 4870 C CA . ASP B 1 295 ? -1.554 30.625 22.922 1 84.44 295 ASP B CA 1
ATOM 4871 C C . ASP B 1 295 ? -0.033 30.75 22.891 1 84.44 295 ASP B C 1
ATOM 4873 O O . ASP B 1 295 ? 0.521 31.688 23.484 1 84.44 295 ASP B O 1
ATOM 4877 N N . LEU B 1 296 ? 0.613 29.906 22.156 1 88.38 296 LEU B N 1
ATOM 4878 C CA . LEU B 1 296 ? 2.068 29.953 22.062 1 88.38 296 LEU B CA 1
ATOM 4879 C C . LEU B 1 296 ? 2.52 30.859 20.922 1 88.38 296 LEU B C 1
ATOM 4881 O O . LEU B 1 296 ? 1.699 31.312 20.125 1 88.38 296 LEU B O 1
ATOM 4885 N N . ASP B 1 297 ? 3.824 31.172 21 1 85.44 297 ASP B N 1
ATOM 4886 C CA . ASP B 1 297 ? 4.43 31.828 19.844 1 85.44 297 ASP B CA 1
ATOM 4887 C C . ASP B 1 297 ? 4.18 31.016 18.578 1 85.44 297 ASP B C 1
ATOM 4889 O O . ASP B 1 297 ? 4.227 29.781 18.594 1 85.44 297 ASP B O 1
ATOM 4893 N N . PRO B 1 298 ? 3.898 31.625 17.469 1 80.88 298 PRO B N 1
ATOM 4894 C CA . PRO B 1 298 ? 3.482 30.953 16.234 1 80.88 298 PRO B CA 1
ATOM 4895 C C . PRO B 1 298 ? 4.492 29.906 15.758 1 80.88 298 PRO B C 1
ATOM 4897 O O . PRO B 1 298 ? 4.102 28.828 15.32 1 80.88 298 PRO B O 1
ATOM 4900 N N . ALA B 1 299 ? 5.742 30.234 15.867 1 82.06 299 ALA B N 1
ATOM 4901 C CA . ALA B 1 299 ? 6.758 29.297 15.406 1 82.06 299 ALA B CA 1
ATOM 4902 C C . ALA B 1 299 ? 6.773 28.031 16.266 1 82.06 299 ALA B C 1
ATOM 4904 O O . ALA B 1 299 ? 6.859 26.922 15.734 1 82.06 299 ALA B O 1
ATOM 4905 N N . ARG B 1 300 ? 6.641 28.25 17.516 1 87.19 300 ARG B N 1
ATOM 4906 C CA . ARG B 1 300 ? 6.629 27.125 18.438 1 87.19 300 ARG B CA 1
ATOM 4907 C C . ARG B 1 300 ? 5.344 26.312 18.297 1 87.19 300 ARG B C 1
ATOM 4909 O O . ARG B 1 300 ? 5.375 25.078 18.312 1 87.19 300 ARG B O 1
ATOM 4916 N N . ALA B 1 301 ? 4.242 27.031 18.156 1 88.62 301 ALA B N 1
ATOM 4917 C CA . ALA B 1 301 ? 2.955 26.375 17.969 1 88.62 301 ALA B CA 1
ATOM 4918 C C . ALA B 1 301 ? 2.967 25.516 16.703 1 88.62 301 ALA B C 1
ATOM 4920 O O . ALA B 1 301 ? 2.418 24.422 16.688 1 88.62 301 ALA B O 1
ATOM 4921 N N . GLN B 1 302 ? 3.617 25.984 15.711 1 84.69 302 GLN B N 1
ATOM 4922 C CA . GLN B 1 302 ? 3.695 25.266 14.445 1 84.69 302 GLN B CA 1
ATOM 4923 C C . GLN B 1 302 ? 4.508 23.984 14.594 1 84.69 302 GLN B C 1
ATOM 4925 O O . GLN B 1 302 ? 4.09 22.922 14.133 1 84.69 302 GLN B O 1
ATOM 4930 N N . LEU B 1 303 ? 5.637 24.094 15.188 1 89.56 303 LEU B N 1
ATOM 4931 C CA . LEU B 1 303 ? 6.5 22.922 15.375 1 89.56 303 LEU B CA 1
ATOM 4932 C C . LEU B 1 303 ? 5.789 21.859 16.188 1 89.56 303 LEU B C 1
ATOM 4934 O O . LEU B 1 303 ? 5.789 20.672 15.812 1 89.56 303 LEU B O 1
ATOM 4938 N N . LEU B 1 304 ? 5.145 22.297 17.281 1 94.25 304 LEU B N 1
ATOM 4939 C CA . LEU B 1 304 ? 4.445 21.359 18.141 1 94.25 304 LEU B CA 1
ATOM 4940 C C . LEU B 1 304 ? 3.227 20.766 17.422 1 94.25 304 LEU B C 1
ATOM 4942 O O . LEU B 1 304 ? 2.895 19.594 17.609 1 94.25 304 LEU B O 1
ATOM 4946 N N . GLY B 1 305 ? 2.596 21.594 16.656 1 92.56 305 GLY B N 1
ATOM 4947 C CA . GLY B 1 305 ? 1.481 21.109 15.859 1 92.56 305 GLY B CA 1
ATOM 4948 C C . GLY B 1 305 ? 1.875 20 14.898 1 92.56 305 GLY B C 1
ATOM 4949 O O . GLY B 1 305 ? 1.137 19.031 14.727 1 92.56 305 GLY B O 1
ATOM 4950 N N . LEU B 1 306 ? 3.027 20.125 14.273 1 92.19 306 LEU B N 1
ATOM 4951 C CA . LEU B 1 306 ? 3.537 19.094 13.367 1 92.19 306 LEU B CA 1
ATOM 4952 C C . LEU B 1 306 ? 3.801 17.797 14.102 1 92.19 306 LEU B C 1
ATOM 4954 O O . LEU B 1 306 ? 3.572 16.703 13.562 1 92.19 306 LEU B O 1
ATOM 4958 N N . ILE B 1 307 ? 4.23 17.938 15.305 1 96.75 307 ILE B N 1
ATOM 4959 C CA . ILE B 1 307 ? 4.52 16.766 16.125 1 96.75 307 ILE B CA 1
ATOM 4960 C C . ILE B 1 307 ? 3.219 16.047 16.469 1 96.75 307 ILE B C 1
ATOM 4962 O O . ILE B 1 307 ? 3.104 14.828 16.312 1 96.75 307 ILE B O 1
ATOM 4966 N N . VAL B 1 308 ? 2.24 16.828 16.922 1 97.06 308 VAL B N 1
ATOM 4967 C CA . VAL B 1 308 ? 0.939 16.281 17.281 1 97.06 308 VAL B CA 1
ATOM 4968 C C . VAL B 1 308 ? 0.323 15.594 16.062 1 97.06 308 VAL B C 1
ATOM 4970 O O . VAL B 1 308 ? -0.19 14.477 16.172 1 97.06 308 VAL B O 1
ATOM 4973 N N . ASP B 1 309 ? 0.439 16.188 15 1 93.88 309 ASP B N 1
ATOM 4974 C CA . ASP B 1 309 ? -0.076 15.633 13.758 1 93.88 309 ASP B CA 1
ATOM 4975 C C . ASP B 1 309 ? 0.623 14.312 13.414 1 93.88 309 ASP B C 1
ATOM 4977 O O . ASP B 1 309 ? -0.025 13.352 13.008 1 93.88 309 ASP B O 1
ATOM 4981 N N . SER B 1 310 ? 1.896 14.289 13.547 1 97.25 310 SER B N 1
ATOM 4982 C CA . SER B 1 310 ? 2.668 13.094 13.25 1 97.25 310 SER B CA 1
ATOM 4983 C C . SER B 1 310 ? 2.252 11.93 14.141 1 97.25 310 SER B C 1
ATOM 4985 O O . SER B 1 310 ? 2.125 10.797 13.672 1 97.25 310 SER B O 1
ATOM 4987 N N . VAL B 1 311 ? 2.023 12.227 15.391 1 98.38 311 VAL B N 1
ATOM 4988 C CA . VAL B 1 311 ? 1.592 11.18 16.312 1 98.38 311 VAL B CA 1
ATOM 4989 C C . VAL B 1 311 ? 0.201 10.688 15.914 1 98.38 311 VAL B C 1
ATOM 4991 O O . VAL B 1 311 ? -0.047 9.477 15.867 1 98.38 311 VAL B O 1
ATOM 4994 N N . SER B 1 312 ? -0.627 11.609 15.609 1 97.75 312 SER B N 1
ATOM 4995 C CA . SER B 1 312 ? -1.983 11.273 15.195 1 97.75 312 SER B CA 1
ATOM 4996 C C . SER B 1 312 ? -1.979 10.445 13.906 1 97.75 312 SER B C 1
ATOM 4998 O O . SER B 1 312 ? -2.742 9.484 13.773 1 97.75 312 SER B O 1
ATOM 5000 N N . ARG B 1 313 ? -1.143 10.766 12.992 1 96 313 ARG B N 1
ATOM 5001 C CA . ARG B 1 313 ? -1.027 10.023 11.75 1 96 313 ARG B CA 1
ATOM 5002 C C . ARG B 1 313 ? -0.569 8.594 12 1 96 313 ARG B C 1
ATOM 5004 O O . ARG B 1 313 ? -0.981 7.668 11.297 1 96 313 ARG B O 1
ATOM 5011 N N . SER B 1 314 ? 0.278 8.469 12.938 1 98.5 314 SER B N 1
ATOM 5012 C CA . SER B 1 314 ? 0.728 7.125 13.297 1 98.5 314 SER B CA 1
ATOM 5013 C C . SER B 1 314 ? -0.435 6.262 13.766 1 98.5 314 SER B C 1
ATOM 5015 O O . SER B 1 314 ? -0.475 5.062 13.492 1 98.5 314 SER B O 1
ATOM 5017 N N . ALA B 1 315 ? -1.367 6.898 14.461 1 98.69 315 ALA B N 1
ATOM 5018 C CA . ALA B 1 315 ? -2.576 6.176 14.852 1 98.69 315 ALA B CA 1
ATOM 5019 C C . ALA B 1 315 ? -3.389 5.766 13.625 1 98.69 315 ALA B C 1
ATOM 5021 O O . ALA B 1 315 ? -3.939 4.664 13.578 1 98.69 315 ALA B O 1
ATOM 5022 N N . ASP B 1 316 ? -3.447 6.605 12.664 1 97.25 316 ASP B N 1
ATOM 5023 C CA . ASP B 1 316 ? -4.133 6.273 11.414 1 97.25 316 ASP B CA 1
ATOM 5024 C C . ASP B 1 316 ? -3.506 5.047 10.75 1 97.25 316 ASP B C 1
ATOM 5026 O O . ASP B 1 316 ? -4.215 4.195 10.211 1 97.25 316 ASP B O 1
ATOM 5030 N N . TYR B 1 317 ? -2.211 5.016 10.766 1 98.31 317 TYR B N 1
ATOM 5031 C CA . TYR B 1 317 ? -1.525 3.869 10.18 1 98.31 317 TYR B CA 1
ATOM 5032 C C . TYR B 1 317 ? -1.855 2.592 10.945 1 98.31 317 TYR B C 1
ATOM 5034 O O . TYR B 1 317 ? -2.004 1.523 10.344 1 98.31 317 TYR B O 1
ATOM 5042 N N . GLY B 1 318 ? -1.941 2.736 12.32 1 98.62 318 GLY B N 1
ATOM 5043 C CA . GLY B 1 318 ? -2.443 1.604 13.086 1 98.62 318 GLY B CA 1
ATOM 5044 C C . GLY B 1 318 ? -3.844 1.185 12.68 1 98.62 318 GLY B C 1
ATOM 5045 O O . GLY B 1 318 ? -4.137 -0.009 12.586 1 98.62 318 GLY B O 1
ATOM 5046 N N . GLY B 1 319 ? -4.691 2.15 12.453 1 98 319 GLY B N 1
ATOM 5047 C CA . GLY B 1 319 ? -6.027 1.867 11.961 1 98 319 GLY B CA 1
ATOM 5048 C C . GLY B 1 319 ? -6.031 1.141 10.633 1 98 319 GLY B C 1
ATOM 5049 O O . GLY B 1 319 ? -6.859 0.254 10.406 1 98 319 GLY B O 1
ATOM 5050 N N . ASN B 1 320 ? -5.148 1.484 9.734 1 97.5 320 ASN B N 1
ATOM 5051 C CA . ASN B 1 320 ? -5.016 0.807 8.453 1 97.5 320 ASN B CA 1
ATOM 5052 C C . ASN B 1 320 ? -4.605 -0.652 8.625 1 97.5 320 ASN B C 1
ATOM 5054 O O . ASN B 1 320 ? -5.07 -1.525 7.891 1 97.5 320 ASN B O 1
ATOM 5058 N N . ILE B 1 321 ? -3.697 -0.835 9.578 1 98.75 321 ILE B N 1
ATOM 5059 C CA . ILE B 1 321 ? -3.299 -2.207 9.867 1 98.75 321 ILE B CA 1
ATOM 5060 C C . ILE B 1 321 ? -4.512 -3.006 10.344 1 98.75 321 ILE B C 1
ATOM 5062 O O . ILE B 1 321 ? -4.711 -4.148 9.93 1 98.75 321 ILE B O 1
ATOM 5066 N N . ALA B 1 322 ? -5.285 -2.359 11.203 1 98.5 322 ALA B N 1
ATOM 5067 C CA . ALA B 1 322 ? -6.504 -3.002 11.688 1 98.5 322 ALA B CA 1
ATOM 5068 C C . ALA B 1 322 ? -7.449 -3.322 10.531 1 98.5 322 ALA B C 1
ATOM 5070 O O . ALA B 1 322 ? -8.094 -4.375 10.523 1 98.5 322 ALA B O 1
ATOM 5071 N N . GLU B 1 323 ? -7.551 -2.508 9.602 1 97.25 323 GLU B N 1
ATOM 5072 C CA . GLU B 1 323 ? -8.375 -2.754 8.422 1 97.25 323 GLU B CA 1
ATOM 5073 C C . GLU B 1 323 ? -7.871 -3.961 7.637 1 97.25 323 GLU B C 1
ATOM 5075 O O . GLU B 1 323 ? -8.664 -4.781 7.168 1 97.25 323 GLU B O 1
ATOM 5080 N N . THR B 1 324 ? -6.602 -4.02 7.473 1 98 324 THR B N 1
ATOM 5081 C CA . THR B 1 324 ? -5.992 -5.176 6.82 1 98 324 THR B CA 1
ATOM 5082 C C . THR B 1 324 ? -6.309 -6.457 7.586 1 98 324 THR B C 1
ATOM 5084 O O . THR B 1 324 ? -6.586 -7.496 6.98 1 98 324 THR B O 1
ATOM 5087 N N . ALA B 1 325 ? -6.23 -6.309 8.945 1 98.38 325 ALA B N 1
ATOM 5088 C CA . ALA B 1 325 ? -6.543 -7.461 9.781 1 98.38 325 ALA B CA 1
ATOM 5089 C C . ALA B 1 325 ? -7.988 -7.914 9.578 1 98.38 325 ALA B C 1
ATOM 5091 O O . ALA B 1 325 ? -8.273 -9.117 9.562 1 98.38 325 ALA B O 1
ATOM 5092 N N . LEU B 1 326 ? -8.898 -6.953 9.438 1 97.19 326 LEU B N 1
ATOM 5093 C CA . LEU B 1 326 ? -10.297 -7.289 9.18 1 97.19 326 LEU B CA 1
ATOM 5094 C C . LEU B 1 326 ? -10.445 -8.031 7.855 1 97.19 326 LEU B C 1
ATOM 5096 O O . LEU B 1 326 ? -11.203 -9 7.762 1 97.19 326 LEU B O 1
ATOM 5100 N N . GLN B 1 327 ? -9.75 -7.594 6.906 1 96.88 327 GLN B N 1
ATOM 5101 C CA . GLN B 1 327 ? -9.789 -8.25 5.605 1 96.88 327 GLN B CA 1
ATOM 5102 C C . GLN B 1 327 ? -9.266 -9.68 5.699 1 96.88 327 GLN B C 1
ATOM 5104 O O . GLN B 1 327 ? -9.852 -10.602 5.133 1 96.88 327 GLN B O 1
ATOM 5109 N N . LYS B 1 328 ? -8.148 -9.852 6.387 1 96.75 328 LYS B N 1
ATOM 5110 C CA . LYS B 1 328 ? -7.562 -11.172 6.562 1 96.75 328 LYS B CA 1
ATOM 5111 C C . LYS B 1 328 ? -8.523 -12.109 7.293 1 96.75 328 LYS B C 1
ATOM 5113 O O . LYS B 1 328 ? -8.57 -13.305 7.004 1 96.75 328 LYS B O 1
ATOM 5118 N N . ALA B 1 329 ? -9.234 -11.531 8.234 1 95.81 329 ALA B N 1
ATOM 5119 C CA . ALA B 1 329 ? -10.094 -12.32 9.109 1 95.81 329 ALA B CA 1
ATOM 5120 C C . ALA B 1 329 ? -11.391 -12.711 8.406 1 95.81 329 ALA B C 1
ATOM 5122 O O . ALA B 1 329 ? -12.109 -13.602 8.859 1 95.81 329 ALA B O 1
ATOM 5123 N N . ALA B 1 330 ? -11.758 -12.023 7.352 1 94.25 330 ALA B N 1
ATOM 5124 C CA . ALA B 1 330 ? -13.008 -12.273 6.637 1 94.25 330 ALA B CA 1
ATOM 5125 C C . ALA B 1 330 ? -12.961 -13.609 5.906 1 94.25 330 ALA B C 1
ATOM 5127 O O . ALA B 1 330 ? -11.891 -14.094 5.551 1 94.25 330 ALA B O 1
ATOM 5128 N N . PRO B 1 331 ? -14.156 -14.195 5.668 1 92.56 331 PRO B N 1
ATOM 5129 C CA . PRO B 1 331 ? -14.203 -15.422 4.863 1 92.56 331 PRO B CA 1
ATOM 5130 C C . PRO B 1 331 ? -13.562 -15.242 3.486 1 92.56 331 PRO B C 1
ATOM 5132 O O . PRO B 1 331 ? -13.602 -14.148 2.918 1 92.56 331 PRO B O 1
ATOM 5135 N N . THR B 1 332 ? -12.969 -16.297 3.057 1 89.5 332 THR B N 1
ATOM 5136 C CA . THR B 1 332 ? -12.359 -16.297 1.734 1 89.5 332 THR B CA 1
ATOM 5137 C C . THR B 1 332 ? -12.977 -17.391 0.861 1 89.5 332 THR B C 1
ATOM 5139 O O . THR B 1 332 ? -13.328 -18.469 1.355 1 89.5 332 THR B O 1
ATOM 5142 N N . PRO B 1 333 ? -13.102 -17.109 -0.383 1 87.69 333 PRO B N 1
ATOM 5143 C CA . PRO B 1 333 ? -13.664 -18.141 -1.26 1 87.69 333 PRO B CA 1
ATOM 5144 C C . PRO B 1 333 ? -12.766 -19.359 -1.382 1 87.69 333 PRO B C 1
ATOM 5146 O O . PRO B 1 333 ? -11.547 -19.25 -1.208 1 87.69 333 PRO B O 1
#

pLDDT: mean 93.18, std 6.73, range [59.56, 98.88]

InterPro domains:
  IPR007159 SpoVT-AbrB domain [PF04014] (8-52)
  IPR007159 SpoVT-AbrB domain [SM00966] (9-54)
  IPR026022 PhoU domain [PF01895] (136-225)
  IPR028366 PhoU [PTHR42930] (115-329)
  IPR037914 SpoVT-AbrB domain superfamily [SSF89447] (12-52)
  IPR038078 PhoU-like domain superfamily [G3DSA:1.20.58.220] (121-328)

Nearest PDB structures (foldseek):
  4q25-assembly1_B  TM=8.393E-01  e=4.024E-05  Pseudomonas aeruginosa PAO1
  1xwm-assembly1_A-2  TM=8.328E-01  e=7.736E-05  Geobacillus stearothermophilus
  1t72-assembly1_A  TM=7.363E-01  e=6.125E-05  Aquifex aeolicus
  1sum-assembly1_B  TM=7.666E-01  e=2.373E-04  Thermotoga maritima
  2olt-assembly2_A  TM=7.646E-01  e=9.491E-03  Shewanella oneidensis MR-1

Sequence (666 aa):
MVETRKVQVTGGSTYTVSIPKDWATDNGVSAGSEVEFYPEGDSLFLTPRSEEERTEGTLDIATLEGDELTRAVMTMYVSGFDIIALESSRITTDQRRTIREATQSLVGLEVLEETRDRVVIRDLLDSSELSIHNAVTRMRLIALSMLEDAIAAIAKQDDDMARDVIQRDDDVDRLWMVVSRIFRATLRTPKAAEELGLPREICFDYQSAARQLERIGDHATKIAHLSLNFEEPVDGEIVQAIQELFKDTESVVNGGMDALFAEESDEASRLANESREAVQAIDASARGIDELLRDLDPARAQLLGLIVDSVSRSADYGGNIAETALQKAAPTPMVETRKVQVTGGSTYTVSIPKDWATDNGVSAGSEVEFYPEGDSLFLTPRSEEERTEGTLDIATLEGDELTRAVMTMYVSGFDIIALESSRITTDQRRTIREATQSLVGLEVLEETRDRVVIRDLLDSSELSIHNAVTRMRLIALSMLEDAIAAIAKQDDDMARDVIQRDDDVDRLWMVVSRIFRATLRTPKAAEELGLPREICFDYQSAARQLERIGDHATKIAHLSLNFEEPVDGEIVQAIQELFKDTESVVNGGMDALFAEESDEASRLANESREAVQAIDASARGIDELLRDLDPARAQLLGLIVDSVSRSADYGGNIAETALQKAAPTP

Radius of gyration: 26.78 Å; Cα contacts (8 Å, |Δi|>4): 1197; chains: 2; bounding box: 72×87×61 Å